Protein AF-A0A3D4GSZ3-F1 (afdb_monomer_lite)

Sequence (670 aa):
MEDLDTSPEAKGHRVVVFPEEPNIWIDNLPFDEVKRQFLAGEDGIRKRVEDTIEVAEKWSGKPDAWYLRHIWHREPRGIFTCACPIHPFHVRYYSYFDWSLDDPTRLYCRLCQEEGREYPYYPNPRYPDDGDGCFPTDEVWREDHDEAWSRAHDGIPWDHWDGEAHGYVEPTNAFYFKALCWMNTFRALAGNVLHRLGEACHYAAKLHEDHERASRYAHTAKVILVTLSRAFLGDPYLSALLHISETGLQEELTTFYRGDASSTSYPGFRLYAAFDHIEGDPKRPLNAPGDRYGTKGACIYPGLWNWKASETQDLMVGYGLIAETFTETEANLKAIALRIVTSVEGDAERLQNSDQILKRGILEYTLHPYTLVTGADNLSTSTQMPRLQLGRIAGDHQIVENVARDIVFFLHNFFTGDGLGKEGSPSYTSWGIASVMSACQGERVDSDRPCPYVNPQTSSIDLLSLPIFKHGLGQFLLTGFPNGRPVTWEDCVIRAAMPLEPLALAEKLGGGIPVAYRPYLDIDLDREPAIYLKLPMTLPSHLLGQNRKAIVRSGEAKNARALSIDYTERVGHYHMAPLNLSLFAKGHELATDLGYLGSTHFMTVDWIKTFPAHNTATIRAEDGDPMGTDNLRGDLRYFVDMPGFKSIDVAEEDASELAKIPGTDRYQRT

Secondary structure (DSSP, 8-state):
-------GGG---------SS---EETTEEHHHHHHHHHHT-HHHHHHHHHHHHHHHHHHTS-HHHHHHHS--S---SSS----SSSTTTSSSSS-EEEETTEEEEEEEHHHHHTT-S--EES-SSS---SS-B---HHHHHHHS-HHHHHHHTPPPGGG--SS---SSTTT--B-HHHHHHHHHHHIIIIIIHHHHHHHHHHHHHTS--HHHHHHHHHHHHHHHHHHHHHHH-HHHHHHHTTS-HHHHHHHHHHHS-SS---PPP---PPBPTTSPBTT-TTS-------SSSS-TT---TTHHHHHHHHHHHHHHHHHHHGGG--GGGHHHHHHHHHTT---TTHHHHHHS-SS-----HHHHHT-TTS----SSGGGGTTHHHHHHHHHHHT-HHHHHHHHHHHHHHHHHHB-TTSSBTT--STTS-TTHHHHHHHHTT-B---SS--TTEETTTTEE--TT-HHHHHHHHHHHTTB-TTSPBP--SS-B--SS---HHHHHHHHTT----TTTGGGEEE-TTSSSSEEE-SS--PPPEEETTTTEEEEEE--GGG-EEEEEE-PPP-TT--S-TTEEEEEETTEEEE----B--TT-HHHHHTTTSGGGSSS---B-TTSSBPP-TT---EEEEEEEETTEEEEEEE---HHHHTTSTT-S--EE-

Structure (mmCIF, N/CA/C/O backbone):
data_AF-A0A3D4GSZ3-F1
#
_entry.id   AF-A0A3D4GSZ3-F1
#
loop_
_atom_site.group_PDB
_atom_site.id
_atom_site.type_symbol
_atom_site.label_atom_id
_atom_site.label_alt_id
_atom_site.label_comp_id
_atom_site.label_asym_id
_atom_site.label_entity_id
_atom_site.label_seq_id
_atom_site.pdbx_PDB_ins_code
_atom_site.Cartn_x
_atom_site.Cartn_y
_atom_site.Cartn_z
_atom_site.occupancy
_atom_site.B_iso_or_equiv
_atom_site.auth_seq_id
_atom_site.auth_comp_id
_atom_site.auth_asym_id
_atom_site.auth_atom_id
_atom_site.pdbx_PDB_model_num
ATOM 1 N N . MET A 1 1 ? -1.711 34.014 -15.330 1.00 31.42 1 MET A N 1
ATOM 2 C CA . MET A 1 1 ? -1.147 33.458 -14.088 1.00 31.42 1 MET A CA 1
ATOM 3 C C . MET A 1 1 ? -1.086 34.619 -13.128 1.00 31.42 1 MET A C 1
ATOM 5 O O . MET A 1 1 ? -0.132 35.377 -13.181 1.00 31.42 1 MET A O 1
ATOM 9 N N . GLU A 1 2 ? -2.186 34.855 -12.419 1.00 25.44 2 GLU A N 1
ATOM 10 C CA . GLU A 1 2 ? -2.190 35.789 -11.292 1.00 25.44 2 GLU A CA 1
ATOM 11 C C . GLU A 1 2 ? -1.417 35.146 -10.140 1.00 25.44 2 GLU A C 1
ATOM 13 O O . GLU A 1 2 ? -1.451 33.922 -9.984 1.00 25.44 2 GLU A O 1
ATOM 18 N N . ASP A 1 3 ? -0.676 35.981 -9.416 1.00 26.58 3 ASP A N 1
ATOM 19 C CA . ASP A 1 3 ? 0.210 35.622 -8.315 1.00 26.58 3 ASP A CA 1
ATOM 20 C C . ASP A 1 3 ? -0.499 34.730 -7.286 1.00 26.58 3 ASP A C 1
ATOM 22 O O . ASP A 1 3 ? -1.411 35.158 -6.578 1.00 26.58 3 ASP A O 1
ATOM 26 N N . LEU A 1 4 ? -0.068 33.470 -7.204 1.00 30.09 4 LEU A N 1
ATOM 27 C CA . LEU A 1 4 ? -0.411 32.586 -6.097 1.00 30.09 4 LEU A CA 1
ATOM 28 C C . LEU A 1 4 ? 0.443 33.002 -4.900 1.00 30.09 4 LEU A C 1
ATOM 30 O O . LEU A 1 4 ? 1.640 32.727 -4.859 1.00 30.09 4 LEU A O 1
ATOM 34 N N . ASP A 1 5 ? -0.183 33.679 -3.944 1.00 27.47 5 ASP A N 1
ATOM 35 C CA . ASP A 1 5 ? 0.382 33.961 -2.627 1.00 27.47 5 ASP A CA 1
ATOM 36 C C . ASP A 1 5 ? 0.771 32.638 -1.940 1.00 27.47 5 ASP A C 1
ATOM 38 O O . ASP A 1 5 ? -0.071 31.795 -1.624 1.00 27.47 5 ASP A O 1
ATOM 42 N N . THR A 1 6 ? 2.076 32.422 -1.773 1.00 31.22 6 THR A N 1
ATOM 43 C CA . THR A 1 6 ? 2.654 31.217 -1.164 1.00 31.22 6 THR A CA 1
ATOM 44 C C . THR A 1 6 ? 2.906 31.365 0.338 1.00 31.22 6 THR A C 1
ATOM 46 O O . THR A 1 6 ? 3.600 30.524 0.916 1.00 31.22 6 THR A O 1
ATOM 49 N N . SER A 1 7 ? 2.407 32.420 0.989 1.00 26.48 7 SER A N 1
ATOM 50 C CA . SER A 1 7 ? 2.628 32.614 2.423 1.00 26.48 7 SER A CA 1
ATOM 51 C C . SER A 1 7 ? 1.891 31.553 3.275 1.00 26.48 7 SER A C 1
ATOM 53 O O . SER A 1 7 ? 0.778 31.136 2.938 1.00 26.48 7 SER A O 1
ATOM 55 N N . PRO A 1 8 ? 2.485 31.079 4.393 1.00 33.50 8 PRO A N 1
ATOM 56 C CA . PRO A 1 8 ? 1.845 30.122 5.308 1.00 33.50 8 PRO A CA 1
ATOM 57 C C . PRO A 1 8 ? 0.544 30.641 5.938 1.00 33.50 8 PRO A C 1
ATOM 59 O O . PRO A 1 8 ? -0.322 29.851 6.297 1.00 33.50 8 PRO A O 1
ATOM 62 N N . GLU A 1 9 ? 0.405 31.962 6.046 1.00 32.62 9 GLU A N 1
ATOM 63 C CA . GLU A 1 9 ? -0.701 32.656 6.714 1.00 32.62 9 GLU A CA 1
ATOM 64 C C . GLU A 1 9 ? -1.956 32.772 5.823 1.00 32.62 9 GLU A C 1
ATOM 66 O O . GLU A 1 9 ? -3.064 32.889 6.341 1.00 32.62 9 GLU A O 1
ATOM 71 N N . ALA A 1 10 ? -1.816 32.651 4.494 1.00 30.36 10 ALA A N 1
ATOM 72 C CA . ALA A 1 10 ? -2.937 32.656 3.545 1.00 30.36 10 ALA A CA 1
ATOM 73 C C . ALA A 1 10 ? -3.605 31.274 3.360 1.00 30.36 10 ALA A C 1
ATOM 75 O O . ALA A 1 10 ? -4.694 31.170 2.788 1.00 30.36 10 ALA A O 1
ATOM 76 N N . LYS A 1 11 ? -2.994 30.192 3.864 1.00 41.69 11 LYS A N 1
ATOM 77 C CA . LYS A 1 11 ? -3.577 28.843 3.856 1.00 41.69 11 LYS A CA 1
ATOM 78 C C . LYS A 1 11 ? -4.433 28.644 5.102 1.00 41.69 11 LYS A C 1
ATOM 80 O O . LYS A 1 11 ? -4.007 28.000 6.057 1.00 41.69 11 LYS A O 1
ATOM 85 N N . GLY A 1 12 ? -5.667 29.143 5.083 1.00 42.59 12 GLY A N 1
ATOM 86 C CA . GLY A 1 12 ? -6.689 28.629 5.993 1.00 42.59 12 GLY A CA 1
ATOM 87 C C . GLY A 1 12 ? -6.779 27.112 5.800 1.00 42.59 12 GLY A C 1
ATOM 88 O O . GLY A 1 12 ? -7.300 26.649 4.785 1.00 42.59 12 GLY A O 1
ATOM 89 N N . HIS A 1 13 ? -6.191 26.329 6.707 1.00 55.06 13 HIS A N 1
ATOM 90 C CA . HIS A 1 13 ? -6.236 24.874 6.644 1.00 55.06 13 HIS A CA 1
ATOM 91 C C . HIS A 1 13 ? -7.683 24.447 6.875 1.00 55.06 13 HIS A C 1
ATOM 93 O O . HIS A 1 13 ? -8.135 24.344 8.012 1.00 55.06 13 HIS A O 1
ATOM 99 N N . ARG A 1 14 ? -8.431 24.236 5.789 1.00 67.88 14 ARG A N 1
ATOM 100 C CA . ARG A 1 14 ? -9.774 23.664 5.862 1.00 67.88 14 ARG A CA 1
ATOM 101 C C . ARG A 1 14 ? -9.661 22.284 6.510 1.00 67.88 14 ARG A C 1
ATOM 103 O O . ARG A 1 14 ? -9.006 21.397 5.964 1.00 67.88 14 ARG A O 1
ATOM 110 N N . VAL A 1 15 ? -10.256 22.145 7.689 1.00 72.81 15 VAL A N 1
ATOM 111 C CA . VAL A 1 15 ? -10.322 20.889 8.442 1.00 72.81 15 VAL A CA 1
ATOM 112 C C . VAL A 1 15 ? -11.455 20.037 7.876 1.00 72.81 15 VAL A C 1
ATOM 114 O O . VAL A 1 15 ? -12.462 20.571 7.404 1.00 72.81 15 VAL A O 1
ATOM 117 N N . VAL A 1 16 ? -11.277 18.717 7.884 1.00 77.19 16 VAL A N 1
ATOM 118 C CA . VAL A 1 16 ? -12.317 17.779 7.456 1.00 77.19 16 VAL A CA 1
ATOM 119 C C . VAL A 1 16 ? -13.445 17.782 8.482 1.00 77.19 16 VAL A C 1
ATOM 121 O O . VAL A 1 16 ? -13.203 17.666 9.681 1.00 77.19 16 VAL A O 1
ATOM 124 N N . VAL A 1 17 ? -14.686 17.859 8.009 1.00 79.75 17 VAL A N 1
ATOM 125 C CA . VAL A 1 17 ? -15.872 17.702 8.856 1.00 79.75 17 VAL A CA 1
ATOM 126 C C . VAL A 1 17 ? -16.546 16.392 8.479 1.00 79.75 17 VAL A C 1
ATOM 128 O O . VAL A 1 17 ? -17.032 16.251 7.359 1.00 79.75 17 VAL A O 1
ATOM 131 N N . PHE A 1 18 ? -16.562 15.431 9.403 1.00 83.12 18 PHE A N 1
ATOM 132 C CA . PHE A 1 18 ? -17.362 14.222 9.225 1.00 83.12 18 PHE A CA 1
ATOM 133 C C . PHE A 1 18 ? -18.845 14.558 9.404 1.00 83.12 18 PHE A C 1
ATOM 135 O O . PHE A 1 18 ? -19.189 15.246 10.370 1.00 83.12 18 PHE A O 1
ATOM 142 N N . PRO A 1 19 ? -19.727 14.079 8.512 1.00 85.94 19 PRO A N 1
ATOM 143 C CA . PRO A 1 19 ? -21.163 14.189 8.724 1.00 85.94 19 PRO A CA 1
ATOM 144 C C . PRO A 1 19 ? -21.585 13.369 9.952 1.00 85.94 19 PRO A C 1
ATOM 146 O O . PRO A 1 19 ? -20.923 12.398 10.327 1.00 85.94 19 PRO A O 1
ATOM 149 N N . GLU A 1 20 ? -22.709 13.743 10.570 1.00 81.31 20 GLU A N 1
ATOM 150 C CA . GLU A 1 20 ? -23.275 12.985 11.697 1.00 81.31 20 GLU A CA 1
ATOM 151 C C . GLU A 1 20 ? -23.611 11.539 11.306 1.00 81.31 20 GLU A C 1
ATOM 153 O O . GLU A 1 20 ? -23.409 10.628 12.117 1.00 81.31 20 GLU A O 1
ATOM 158 N N . GLU A 1 21 ? -24.042 11.359 10.052 1.00 87.00 21 GLU A N 1
ATOM 159 C CA . GLU A 1 21 ? -24.331 10.091 9.381 1.00 87.00 21 GLU A CA 1
ATOM 160 C C . GLU A 1 21 ? -23.405 9.932 8.160 1.00 87.00 21 GLU A C 1
ATOM 162 O O . GLU A 1 21 ? -23.698 10.450 7.079 1.00 87.00 21 GLU A O 1
ATOM 167 N N . PRO A 1 22 ? -22.245 9.269 8.312 1.00 92.44 22 PRO A N 1
ATOM 168 C CA . PRO A 1 22 ? -21.352 8.994 7.193 1.00 92.44 22 PRO A CA 1
ATOM 169 C C . PRO A 1 22 ? -21.957 8.031 6.178 1.00 92.44 22 PRO A C 1
ATOM 171 O O . PRO A 1 22 ? -22.668 7.088 6.526 1.00 92.44 22 PRO A O 1
ATOM 174 N N . ASN A 1 23 ? -21.607 8.224 4.907 1.00 94.31 23 ASN A N 1
ATOM 175 C CA . ASN A 1 23 ? -21.986 7.279 3.868 1.00 94.31 23 ASN A CA 1
ATOM 176 C C . ASN A 1 23 ? -21.273 5.948 4.103 1.00 94.31 23 ASN A C 1
ATOM 178 O O . ASN A 1 23 ? -20.046 5.890 4.232 1.00 94.31 23 ASN A O 1
ATOM 182 N N . ILE A 1 24 ? -22.040 4.864 4.080 1.00 94.88 24 ILE A N 1
ATOM 183 C CA . ILE A 1 24 ? -21.501 3.523 4.268 1.00 94.88 24 ILE A CA 1
ATOM 184 C C . ILE A 1 24 ? -21.030 2.981 2.924 1.00 94.88 24 ILE A C 1
ATOM 186 O O . ILE A 1 24 ? -21.829 2.666 2.038 1.00 94.88 24 ILE A O 1
ATOM 190 N N . TRP A 1 25 ? -19.715 2.853 2.803 1.00 92.69 25 TRP A N 1
ATOM 191 C CA . TRP A 1 25 ? -19.050 2.214 1.679 1.00 92.69 25 TRP A CA 1
ATOM 192 C C . TRP A 1 25 ? -18.403 0.924 2.141 1.00 92.69 25 TRP A C 1
ATOM 194 O O . TRP A 1 25 ? -17.776 0.875 3.197 1.00 92.69 25 TRP A O 1
ATOM 204 N N . ILE A 1 26 ? -18.571 -0.118 1.336 1.00 90.62 26 ILE A N 1
ATOM 205 C CA . ILE A 1 26 ? -17.951 -1.406 1.568 1.00 90.62 26 ILE A CA 1
ATOM 206 C C . ILE A 1 26 ? -17.049 -1.727 0.372 1.00 90.62 26 ILE A C 1
ATOM 208 O O . ILE A 1 26 ? -17.527 -1.905 -0.751 1.00 90.62 26 ILE A O 1
ATOM 212 N N . ASP A 1 27 ? -15.738 -1.758 0.611 1.00 84.19 27 ASP A N 1
ATOM 213 C CA . ASP A 1 27 ? -14.693 -1.685 -0.417 1.00 84.19 27 ASP A CA 1
ATOM 214 C C . ASP A 1 27 ? -14.897 -0.479 -1.363 1.00 84.19 27 ASP A C 1
ATOM 216 O O . ASP A 1 27 ? -14.630 0.668 -1.004 1.00 84.19 27 ASP A O 1
ATOM 220 N N . ASN A 1 28 ? -15.382 -0.729 -2.582 1.00 85.75 28 ASN A N 1
ATOM 221 C CA . ASN A 1 28 ? -15.648 0.279 -3.611 1.00 85.75 28 ASN A CA 1
ATOM 222 C C . ASN A 1 28 ? -17.137 0.382 -3.975 1.00 85.75 28 ASN A C 1
ATOM 224 O O . ASN A 1 28 ? -17.464 0.962 -5.006 1.00 85.75 28 ASN A O 1
ATOM 228 N N . LEU A 1 29 ? -18.035 -0.194 -3.169 1.00 90.56 29 LEU A N 1
ATOM 229 C CA . LEU A 1 29 ? -19.476 -0.157 -3.411 1.00 90.56 29 LEU A CA 1
ATOM 230 C C . LEU A 1 29 ? -20.200 0.599 -2.292 1.00 90.56 29 LEU A C 1
ATOM 232 O O . LEU A 1 29 ? -19.920 0.352 -1.116 1.00 90.56 29 LEU A O 1
ATOM 236 N N . PRO A 1 30 ? -21.175 1.465 -2.616 1.00 93.81 30 PRO A N 1
ATOM 237 C CA . PRO A 1 30 ? -22.086 1.977 -1.604 1.00 93.81 30 PRO A CA 1
ATOM 238 C C . PRO A 1 30 ? -22.913 0.820 -1.027 1.00 93.81 30 PRO A C 1
ATOM 240 O O . PRO A 1 30 ? -23.255 -0.134 -1.732 1.00 93.81 30 PRO A O 1
ATOM 243 N N . PHE A 1 31 ? -23.259 0.889 0.258 1.00 95.75 31 PHE A N 1
ATOM 244 C CA . PHE A 1 31 ? -23.939 -0.212 0.947 1.00 95.75 31 PHE A CA 1
ATOM 245 C C . PHE A 1 31 ? -25.266 -0.627 0.292 1.00 95.75 31 PHE A C 1
ATOM 247 O O . PHE A 1 31 ? -25.581 -1.815 0.245 1.00 95.75 31 PHE A O 1
ATOM 254 N N . ASP A 1 32 ? -26.024 0.321 -0.261 1.00 95.31 32 ASP A N 1
ATOM 255 C CA . ASP A 1 32 ? -27.281 0.029 -0.961 1.00 95.31 32 ASP A CA 1
ATOM 256 C C . ASP A 1 32 ? -27.081 -0.898 -2.163 1.00 95.31 32 ASP A C 1
ATOM 258 O O . ASP A 1 32 ? -27.909 -1.773 -2.428 1.00 95.31 32 ASP A O 1
ATOM 262 N N . GLU A 1 33 ? -25.951 -0.762 -2.855 1.00 95.31 33 GLU A N 1
ATOM 263 C CA . GLU A 1 33 ? -25.590 -1.635 -3.966 1.00 95.31 33 GLU A CA 1
ATOM 264 C C . GLU A 1 33 ? -25.201 -3.030 -3.467 1.00 95.31 33 GLU A C 1
ATOM 266 O O . GLU A 1 33 ? -25.656 -4.033 -4.017 1.00 95.31 33 GLU A O 1
ATOM 271 N N . VAL A 1 34 ? -24.458 -3.118 -2.358 1.00 96.69 34 VAL A N 1
ATOM 272 C CA . VAL A 1 34 ? -24.165 -4.402 -1.696 1.00 96.69 34 VAL A CA 1
ATOM 273 C C . VAL A 1 34 ? -25.460 -5.105 -1.280 1.00 96.69 34 VAL A C 1
ATOM 275 O O . VAL A 1 34 ? -25.635 -6.296 -1.540 1.00 96.69 34 VAL A O 1
ATOM 278 N N . LYS A 1 35 ? -26.407 -4.367 -0.690 1.00 97.19 35 LYS A N 1
ATOM 279 C CA . LYS A 1 35 ? -27.730 -4.880 -0.318 1.00 97.19 35 LYS A CA 1
ATOM 280 C C . LYS A 1 35 ? -28.500 -5.376 -1.538 1.00 97.19 35 LYS A C 1
ATOM 282 O O . LYS A 1 35 ? -29.067 -6.469 -1.494 1.00 97.19 35 LYS A O 1
ATOM 287 N N . ARG A 1 36 ? -28.498 -4.615 -2.636 1.00 97.44 36 ARG A N 1
ATOM 288 C CA . ARG A 1 36 ? -29.141 -5.006 -3.897 1.00 97.44 36 ARG A CA 1
ATOM 289 C C . ARG A 1 36 ? -28.569 -6.322 -4.432 1.00 97.44 36 ARG A C 1
ATOM 291 O O . ARG A 1 36 ? -29.346 -7.229 -4.728 1.00 97.44 36 ARG A O 1
ATOM 298 N N . GLN A 1 37 ? -27.245 -6.437 -4.529 1.00 96.94 37 GLN A N 1
ATOM 299 C CA . GLN A 1 37 ? -26.563 -7.634 -5.041 1.00 96.94 37 GLN A CA 1
ATOM 300 C C . GLN A 1 37 ? -26.778 -8.857 -4.128 1.00 96.94 37 GLN A C 1
ATOM 302 O O . GLN A 1 37 ? -27.047 -9.961 -4.605 1.00 96.94 37 GLN A O 1
ATOM 307 N N . PHE A 1 38 ? -26.764 -8.665 -2.804 1.00 96.69 38 PHE A N 1
ATOM 308 C CA . PHE A 1 38 ? -27.052 -9.726 -1.834 1.00 96.69 38 PHE A CA 1
ATOM 309 C C . PHE A 1 38 ? -28.475 -10.289 -1.987 1.00 96.69 38 PHE A C 1
ATOM 311 O O . PHE A 1 38 ? -28.669 -11.510 -2.053 1.00 96.69 38 PHE A O 1
ATOM 318 N N . LEU A 1 39 ? -29.472 -9.400 -2.090 1.00 95.56 39 LEU A N 1
ATOM 319 C CA . LEU A 1 39 ? -30.879 -9.767 -2.291 1.00 95.56 39 LEU A CA 1
ATOM 320 C C . LEU A 1 39 ? -31.118 -10.420 -3.660 1.00 95.56 39 LEU A C 1
ATOM 322 O O . LEU A 1 39 ? -31.945 -11.325 -3.762 1.00 95.56 39 LEU A O 1
ATOM 326 N N . ALA A 1 40 ? -30.369 -10.009 -4.688 1.00 97.06 40 ALA A N 1
ATOM 327 C CA . ALA A 1 40 ? -30.383 -10.638 -6.010 1.00 97.06 40 ALA A CA 1
ATOM 328 C C . ALA A 1 40 ? -29.778 -12.053 -6.016 1.00 97.06 40 ALA A C 1
ATOM 330 O O . ALA A 1 40 ? -30.013 -12.819 -6.947 1.00 97.06 40 ALA A O 1
ATOM 331 N N . GLY A 1 41 ? -29.046 -12.422 -4.963 1.00 95.62 41 GLY A N 1
ATOM 332 C CA . GLY A 1 41 ? -28.455 -13.743 -4.820 1.00 95.62 41 GLY A CA 1
ATOM 333 C C . GLY A 1 41 ? -27.123 -13.918 -5.529 1.00 95.62 41 GLY A C 1
ATOM 334 O O . GLY A 1 41 ? -26.799 -15.035 -5.913 1.00 95.62 41 GLY A O 1
ATOM 335 N N . GLU A 1 42 ? -26.356 -12.841 -5.696 1.00 95.50 42 GLU A N 1
ATOM 336 C CA . GLU A 1 42 ? -25.023 -12.915 -6.291 1.00 95.50 42 GLU A CA 1
ATOM 337 C C . GLU A 1 42 ? -24.056 -13.668 -5.359 1.00 95.50 42 GLU A C 1
ATOM 339 O O . GLU A 1 42 ? -23.774 -13.224 -4.241 1.00 95.50 42 GLU A O 1
ATOM 344 N N . ASP A 1 43 ? -23.543 -14.813 -5.824 1.00 93.50 43 ASP A N 1
ATOM 345 C CA . ASP A 1 43 ? -22.735 -15.745 -5.022 1.00 93.50 43 ASP A CA 1
ATOM 346 C C . ASP A 1 43 ? -21.512 -15.073 -4.381 1.00 93.50 43 ASP A C 1
ATOM 348 O O . ASP A 1 43 ? -21.211 -15.310 -3.211 1.00 93.50 43 ASP A O 1
ATOM 352 N N . GLY A 1 44 ? -20.834 -14.184 -5.118 1.00 91.81 44 GLY A N 1
ATOM 353 C CA . GLY A 1 44 ? -19.659 -13.463 -4.621 1.00 91.81 44 GLY A CA 1
ATOM 354 C C . GLY A 1 44 ? -19.972 -12.561 -3.423 1.00 91.81 44 GLY A C 1
ATOM 355 O O . GLY A 1 44 ? -19.231 -12.557 -2.441 1.00 91.81 44 GLY A O 1
ATOM 356 N N . ILE A 1 45 ? -21.099 -11.844 -3.465 1.00 95.50 45 ILE A N 1
ATOM 357 C CA . ILE A 1 45 ? -21.528 -10.973 -2.364 1.00 95.50 45 ILE A CA 1
ATOM 358 C C . ILE A 1 45 ? -22.030 -11.788 -1.179 1.00 95.50 45 ILE A C 1
ATOM 360 O O . ILE A 1 45 ? -21.680 -11.470 -0.045 1.00 95.50 45 ILE A O 1
ATOM 364 N N . ARG A 1 46 ? -22.801 -12.858 -1.411 1.00 95.44 46 ARG A N 1
ATOM 365 C CA . ARG A 1 46 ? -23.256 -13.737 -0.322 1.00 95.44 46 ARG A CA 1
ATOM 366 C C . ARG A 1 46 ? -22.088 -14.351 0.430 1.00 95.44 46 ARG A C 1
ATOM 368 O O . ARG A 1 46 ? -22.029 -14.223 1.650 1.00 95.44 46 ARG A O 1
ATOM 375 N N . LYS A 1 47 ? -21.124 -14.913 -0.304 1.00 96.00 47 LYS A N 1
ATOM 376 C CA . LYS A 1 47 ? -19.911 -15.470 0.288 1.00 96.00 47 LYS A CA 1
ATOM 377 C C . LYS A 1 47 ? -19.157 -14.417 1.103 1.00 96.00 47 LYS A C 1
ATOM 379 O O . LYS A 1 47 ? -18.758 -14.682 2.229 1.00 96.00 47 LYS A O 1
ATOM 384 N N . ARG A 1 48 ? -18.999 -13.203 0.569 1.00 95.12 48 ARG A N 1
ATOM 385 C CA . ARG A 1 48 ? -18.331 -12.101 1.276 1.00 95.12 48 ARG A CA 1
ATOM 386 C C . ARG A 1 48 ? -19.040 -11.725 2.578 1.00 95.12 48 ARG A C 1
ATOM 388 O O . ARG A 1 48 ? -18.368 -11.511 3.586 1.00 95.12 48 ARG A O 1
ATOM 395 N N . VAL A 1 49 ? -20.372 -11.640 2.565 1.00 96.38 49 VAL A N 1
ATOM 396 C CA . VAL A 1 49 ? -21.178 -11.365 3.766 1.00 96.38 49 VAL A CA 1
ATOM 397 C C . VAL A 1 49 ? -20.962 -12.459 4.813 1.00 96.38 49 VAL A C 1
ATOM 399 O O . VAL A 1 49 ? -20.682 -12.141 5.967 1.00 96.38 49 VAL A O 1
ATOM 402 N N . GLU A 1 50 ? -21.027 -13.729 4.409 1.00 96.00 50 GLU A N 1
ATOM 403 C CA . GLU A 1 50 ? -20.815 -14.883 5.292 1.00 96.00 50 GLU A CA 1
ATOM 404 C C . GLU A 1 50 ? -19.399 -14.904 5.887 1.00 96.00 50 GLU A C 1
ATOM 406 O O . GLU A 1 50 ? -19.261 -14.955 7.110 1.00 96.00 50 GLU A O 1
ATOM 411 N N . ASP A 1 51 ? -18.363 -14.762 5.052 1.00 96.50 51 ASP A N 1
ATOM 412 C CA . ASP A 1 51 ? -16.959 -14.711 5.482 1.00 96.50 51 ASP A CA 1
ATOM 413 C C . ASP A 1 51 ? -16.722 -13.550 6.473 1.00 96.50 51 ASP A C 1
ATOM 415 O O . ASP A 1 51 ? -16.024 -13.689 7.479 1.00 96.50 51 ASP A O 1
ATOM 419 N N . THR A 1 52 ? -17.322 -12.384 6.209 1.00 96.75 52 THR A N 1
ATOM 420 C CA . THR A 1 52 ? -17.190 -11.192 7.064 1.00 96.75 52 THR A CA 1
ATOM 421 C C . THR A 1 52 ? -17.841 -11.410 8.424 1.00 96.75 52 THR A C 1
ATOM 423 O O . THR A 1 52 ? -17.256 -11.078 9.457 1.00 96.75 52 THR A O 1
ATOM 426 N N . ILE A 1 53 ? -19.032 -12.010 8.435 1.00 97.19 53 ILE A N 1
ATOM 427 C CA . ILE A 1 53 ? -19.755 -12.366 9.654 1.00 97.19 53 ILE A CA 1
ATOM 428 C C . ILE A 1 53 ? -18.984 -13.414 10.468 1.00 97.19 53 ILE A C 1
ATOM 430 O O . ILE A 1 53 ? -18.897 -13.285 11.689 1.00 97.19 53 ILE A O 1
ATOM 434 N N . GLU A 1 54 ? -18.398 -14.427 9.827 1.00 96.00 54 GLU A N 1
ATOM 435 C CA . GLU A 1 54 ? -17.586 -15.446 10.505 1.00 96.00 54 GLU A CA 1
ATOM 436 C C . GLU A 1 54 ? -16.392 -14.815 11.237 1.00 96.00 54 GLU A C 1
ATOM 438 O O . GLU A 1 54 ? -16.163 -15.073 12.425 1.00 96.00 54 GLU A O 1
ATOM 443 N N . VAL A 1 55 ? -15.665 -13.920 10.561 1.00 94.44 55 VAL A N 1
ATOM 444 C CA . VAL A 1 55 ? -14.552 -13.184 11.174 1.00 94.44 55 VAL A CA 1
ATOM 445 C C . VAL A 1 55 ? -15.048 -12.280 12.309 1.00 94.44 55 VAL A C 1
ATOM 447 O O . VAL A 1 55 ? -14.432 -12.245 13.377 1.00 94.44 55 VAL A O 1
ATOM 450 N N . ALA A 1 56 ? -16.167 -11.575 12.125 1.00 97.12 56 ALA A N 1
ATOM 451 C CA . ALA A 1 56 ? -16.748 -10.708 13.149 1.00 97.12 56 ALA A CA 1
ATOM 452 C C . ALA A 1 56 ? -17.189 -11.481 14.407 1.00 97.12 56 ALA A C 1
ATOM 454 O O . ALA A 1 56 ? -16.977 -11.001 15.523 1.00 97.12 56 ALA A O 1
ATOM 455 N N . GLU A 1 57 ? -17.735 -12.693 14.269 1.00 96.94 57 GLU A N 1
ATOM 456 C CA . GLU A 1 57 ? -18.060 -13.570 15.407 1.00 96.94 57 GLU A CA 1
ATOM 457 C C . GLU A 1 57 ? -16.825 -13.946 16.220 1.00 96.94 57 GLU A C 1
ATOM 459 O O . GLU A 1 57 ? -16.836 -13.831 17.448 1.00 96.94 57 GLU A O 1
ATOM 464 N N . LYS A 1 58 ? -15.732 -14.339 15.545 1.00 94.94 58 LYS A N 1
ATOM 465 C CA . LYS A 1 58 ? -14.474 -14.705 16.220 1.00 94.94 58 LYS A CA 1
ATOM 466 C C . LYS A 1 58 ? -14.012 -13.602 17.175 1.00 94.94 58 LYS A C 1
ATOM 468 O O . LYS A 1 58 ? -13.542 -13.895 18.278 1.00 94.94 58 LYS A O 1
ATOM 473 N N . TRP A 1 59 ? -14.117 -12.348 16.740 1.00 95.25 59 TRP A N 1
ATOM 474 C CA . TRP A 1 59 ? -13.598 -11.206 17.485 1.00 95.25 59 TRP A CA 1
ATOM 475 C C . TRP A 1 59 ? -14.609 -10.645 18.481 1.00 95.25 59 TRP A C 1
ATOM 477 O O . TRP A 1 59 ? -14.265 -10.477 19.644 1.00 95.25 59 TRP A O 1
ATOM 487 N N . SER A 1 60 ? -15.873 -10.467 18.102 1.00 96.00 60 SER A N 1
ATOM 488 C CA . SER A 1 60 ? -16.905 -9.983 19.035 1.00 96.00 60 SER A CA 1
ATOM 489 C C . SER A 1 60 ? -17.191 -10.927 20.209 1.00 96.00 60 SER A C 1
ATOM 491 O O . SER A 1 60 ? -17.707 -10.486 21.234 1.00 96.00 60 SER A O 1
ATOM 493 N N . GLY A 1 61 ? -16.810 -12.205 20.109 1.00 91.50 61 GLY A N 1
ATOM 494 C CA . GLY A 1 61 ? -16.843 -13.147 21.231 1.00 91.50 61 GLY A CA 1
ATOM 495 C C . GLY A 1 61 ? -15.740 -12.947 22.283 1.00 91.50 61 GLY A C 1
ATOM 496 O O . GLY A 1 61 ? -15.779 -13.591 23.334 1.00 91.50 61 GLY A O 1
ATOM 497 N N . LYS A 1 62 ? -14.733 -12.095 22.036 1.00 93.31 62 LYS A N 1
ATOM 498 C CA . LYS A 1 62 ? -13.669 -11.798 23.010 1.00 93.31 62 LYS A CA 1
ATOM 499 C C . LYS A 1 62 ? -14.166 -10.773 24.043 1.00 93.31 62 LYS A C 1
ATOM 501 O O . LYS A 1 62 ? -14.821 -9.807 23.666 1.00 93.31 62 LYS A O 1
ATOM 506 N N . PRO A 1 63 ? -13.834 -10.928 25.340 1.00 94.44 63 PRO A N 1
ATOM 507 C CA . PRO A 1 63 ? -14.177 -9.923 26.344 1.00 94.44 63 PRO A CA 1
ATOM 508 C C . PRO A 1 63 ? -13.380 -8.632 26.125 1.00 94.44 63 PRO A C 1
ATOM 510 O O . PRO A 1 63 ? -12.217 -8.696 25.728 1.00 94.44 63 PRO A O 1
ATOM 513 N N . ASP A 1 64 ? -13.946 -7.479 26.484 1.00 95.06 64 ASP A N 1
ATOM 514 C CA . ASP A 1 64 ? -13.316 -6.156 26.313 1.00 95.06 64 ASP A CA 1
ATOM 515 C C . ASP A 1 64 ? -11.905 -6.087 26.923 1.00 95.06 64 ASP A C 1
ATOM 517 O O . ASP A 1 64 ? -10.967 -5.573 26.312 1.00 95.06 64 ASP A O 1
ATOM 521 N N . ALA A 1 65 ? -11.710 -6.719 28.086 1.00 92.25 65 ALA A N 1
ATOM 522 C CA . ALA A 1 65 ? -10.412 -6.820 28.754 1.00 92.25 65 ALA A CA 1
ATOM 523 C C . ALA A 1 65 ? -9.320 -7.496 27.899 1.00 92.25 65 ALA A C 1
ATOM 525 O O . ALA A 1 65 ? -8.131 -7.285 28.135 1.00 92.25 65 ALA A O 1
ATOM 526 N N . TRP A 1 66 ? -9.686 -8.322 26.911 1.00 92.75 66 TRP A N 1
ATOM 527 C CA . TRP A 1 66 ? -8.729 -8.875 25.954 1.00 92.75 66 TRP A CA 1
ATOM 528 C C . TRP A 1 66 ? -8.132 -7.766 25.084 1.00 92.75 66 TRP A C 1
ATOM 530 O O . TRP A 1 66 ? -6.915 -7.708 24.955 1.00 92.75 66 TRP A O 1
ATOM 540 N N . TYR A 1 67 ? -8.944 -6.851 24.554 1.00 91.94 67 TYR A N 1
ATOM 541 C CA . TYR A 1 67 ? -8.455 -5.747 23.722 1.00 91.94 67 TYR A CA 1
ATOM 542 C C . TYR A 1 67 ? -7.574 -4.786 24.521 1.00 91.94 67 TYR A C 1
ATOM 544 O O . TYR A 1 67 ? -6.469 -4.459 24.091 1.00 91.94 67 TYR A O 1
ATOM 552 N N . LEU A 1 68 ? -8.011 -4.423 25.730 1.00 90.19 68 LEU A N 1
ATOM 553 C CA . LEU A 1 68 ? -7.266 -3.531 26.625 1.00 90.19 68 LEU A CA 1
ATOM 554 C C . LEU A 1 68 ? -5.873 -4.070 26.982 1.00 90.19 68 LEU A C 1
ATOM 556 O O . LEU A 1 68 ? -4.912 -3.311 27.040 1.00 90.19 68 LEU A O 1
ATOM 560 N N . ARG A 1 69 ? -5.739 -5.386 27.201 1.00 87.75 69 A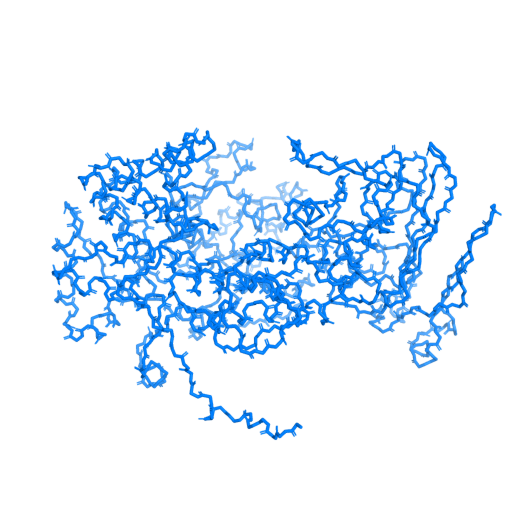RG A N 1
ATOM 561 C CA . ARG A 1 69 ? -4.451 -6.006 27.562 1.00 87.75 69 ARG A CA 1
ATOM 562 C C . ARG A 1 69 ? -3.443 -6.056 26.415 1.00 87.75 69 ARG A C 1
ATOM 564 O O . ARG A 1 69 ? -2.245 -6.091 26.684 1.00 87.75 69 ARG A O 1
ATOM 571 N N . HIS A 1 70 ? -3.910 -6.098 25.169 1.00 87.44 70 HIS A N 1
ATOM 572 C CA . HIS A 1 70 ? -3.042 -6.256 23.997 1.00 87.44 70 HIS A CA 1
ATOM 573 C C . HIS A 1 70 ? -2.791 -4.941 23.253 1.00 87.44 70 HIS A C 1
ATOM 575 O O . HIS A 1 70 ? -1.857 -4.857 22.457 1.00 87.44 70 HIS A O 1
ATOM 581 N N . ILE A 1 71 ? -3.558 -3.889 23.553 1.00 85.69 71 ILE A N 1
ATOM 582 C CA . ILE A 1 71 ? -3.230 -2.529 23.132 1.00 85.69 71 ILE A CA 1
ATOM 583 C C . ILE A 1 71 ? -2.308 -1.904 24.178 1.00 85.69 71 ILE A C 1
ATOM 585 O O . ILE A 1 71 ? -2.679 -1.623 25.318 1.00 85.69 71 ILE A O 1
ATOM 589 N N . TRP A 1 72 ? -1.068 -1.707 23.758 1.00 80.81 72 TRP A N 1
ATOM 590 C CA . TRP A 1 72 ? 0.053 -1.339 24.600 1.00 80.81 72 TRP A CA 1
ATOM 591 C C . TRP A 1 72 ? -0.079 0.082 25.168 1.00 80.81 72 TRP A C 1
ATOM 593 O O . TRP A 1 72 ? -0.357 1.032 24.440 1.00 80.81 72 TRP A O 1
ATOM 603 N N . HIS A 1 73 ? 0.138 0.223 26.478 1.00 79.69 73 HIS A N 1
ATOM 604 C CA . HIS A 1 73 ? -0.076 1.465 27.236 1.00 79.69 73 HIS A CA 1
ATOM 605 C C . HIS A 1 73 ? 1.208 2.261 27.511 1.00 79.69 73 HIS A C 1
ATOM 607 O O . HIS A 1 73 ? 1.226 3.146 28.363 1.00 79.69 73 HIS A O 1
ATOM 613 N N . ARG A 1 74 ? 2.309 1.944 26.824 1.00 78.88 74 ARG A N 1
ATOM 614 C CA . ARG A 1 74 ? 3.549 2.733 26.872 1.00 78.88 74 ARG A CA 1
ATOM 615 C C . ARG A 1 74 ? 3.911 3.207 25.478 1.00 78.88 74 ARG A C 1
ATOM 617 O O . ARG A 1 74 ? 3.474 2.641 24.494 1.00 78.88 74 ARG A O 1
ATOM 624 N N . GLU A 1 75 ? 4.732 4.229 25.372 1.00 75.19 75 GLU A N 1
ATOM 625 C CA . GLU A 1 75 ? 5.228 4.643 24.066 1.00 75.19 75 GLU A CA 1
ATOM 626 C C . GLU A 1 75 ? 6.097 3.536 23.435 1.00 75.19 75 GLU A C 1
ATOM 628 O O . GLU A 1 75 ? 7.067 3.104 24.064 1.00 75.19 75 GLU A O 1
ATOM 633 N N . PRO A 1 76 ? 5.758 3.035 22.234 1.00 74.38 76 PRO A N 1
ATOM 634 C CA . PRO A 1 76 ? 6.531 1.989 21.583 1.00 74.38 76 PRO A CA 1
ATOM 635 C C . PRO A 1 76 ? 7.774 2.592 20.905 1.00 74.38 76 PRO A C 1
ATOM 637 O O . PRO A 1 76 ? 7.738 3.711 20.393 1.00 74.38 76 PRO A O 1
ATOM 640 N N . ARG A 1 77 ? 8.878 1.839 20.899 1.00 72.94 77 ARG A N 1
ATOM 641 C CA . ARG A 1 77 ? 10.184 2.215 20.323 1.00 72.94 77 ARG A CA 1
ATOM 642 C C . ARG A 1 77 ? 10.624 1.144 19.341 1.00 72.94 77 ARG A C 1
ATOM 644 O O . ARG A 1 77 ? 10.453 -0.012 19.687 1.00 72.94 77 ARG A O 1
ATOM 651 N N . GLY A 1 78 ? 11.216 1.465 18.194 1.00 67.81 78 GLY A N 1
ATOM 652 C CA . GLY A 1 78 ? 11.717 0.409 17.304 1.00 67.81 78 GLY A CA 1
ATOM 653 C C . GLY A 1 78 ? 10.608 -0.426 16.636 1.00 67.81 78 GLY A C 1
ATOM 654 O O . GLY A 1 78 ? 10.744 -1.638 16.489 1.00 67.81 78 GLY A O 1
ATOM 655 N N . ILE A 1 79 ? 9.477 0.201 16.305 1.00 67.06 79 ILE A N 1
ATOM 656 C CA . ILE A 1 79 ? 8.266 -0.403 15.730 1.00 67.06 79 ILE A CA 1
ATOM 657 C C . ILE A 1 79 ? 8.421 -0.899 14.281 1.00 67.06 79 ILE A C 1
ATOM 659 O O . ILE A 1 79 ? 7.592 -1.696 13.842 1.00 67.06 79 ILE A O 1
ATOM 663 N N . PHE A 1 80 ? 9.439 -0.464 13.531 1.00 62.44 80 PHE A N 1
ATOM 664 C CA . PHE A 1 80 ? 9.661 -0.846 12.122 1.00 62.44 80 PHE A CA 1
ATOM 665 C C . PHE A 1 80 ? 10.866 -1.737 11.906 1.00 62.44 80 PHE A C 1
ATOM 667 O O . PHE A 1 80 ? 10.911 -2.479 10.925 1.00 62.44 80 PHE A O 1
ATOM 674 N N . THR A 1 81 ? 11.854 -1.645 12.786 1.00 64.81 81 THR A N 1
ATOM 675 C CA . THR A 1 81 ? 13.122 -2.336 12.603 1.00 64.81 81 THR A CA 1
ATOM 676 C C . THR A 1 81 ? 13.376 -3.254 13.786 1.00 64.81 81 THR A C 1
ATOM 678 O O . THR A 1 81 ? 13.761 -2.825 14.870 1.00 64.81 81 THR A O 1
ATOM 681 N N . CYS A 1 82 ? 13.146 -4.545 13.574 1.00 73.75 82 CYS A N 1
ATOM 682 C CA . CYS A 1 82 ? 13.485 -5.590 14.524 1.00 73.75 82 CYS A CA 1
ATOM 683 C C . CYS A 1 82 ? 13.920 -6.829 13.742 1.00 73.75 82 CYS A C 1
ATOM 685 O O . CYS A 1 82 ? 13.329 -7.139 12.708 1.00 73.75 82 CYS A O 1
ATOM 687 N N . ALA A 1 83 ? 14.944 -7.522 14.235 1.00 76.38 83 ALA A N 1
ATOM 688 C CA . ALA A 1 83 ? 15.479 -8.715 13.602 1.00 76.38 83 ALA A CA 1
ATOM 689 C C . ALA A 1 83 ? 15.547 -9.885 14.578 1.00 76.38 83 ALA A C 1
ATOM 691 O O . ALA A 1 83 ? 15.593 -9.684 15.793 1.00 76.38 83 ALA A O 1
ATOM 692 N N . CYS A 1 84 ? 15.586 -11.108 14.051 1.00 81.69 84 CYS A N 1
ATOM 693 C CA . CYS A 1 84 ? 15.983 -12.253 14.860 1.00 81.69 84 CYS A CA 1
ATOM 694 C C . CYS A 1 84 ? 17.445 -12.057 15.293 1.00 81.69 84 CYS A C 1
ATOM 696 O O . CYS A 1 84 ? 18.283 -11.862 14.415 1.00 81.69 84 CYS A O 1
ATOM 698 N N . PRO A 1 85 ? 17.769 -12.115 16.599 1.00 81.00 85 PRO A N 1
ATOM 699 C CA . PRO A 1 85 ? 19.147 -12.062 17.074 1.00 81.00 85 PRO A CA 1
ATOM 700 C C . PRO A 1 85 ? 20.014 -13.123 16.406 1.00 81.00 85 PRO A C 1
ATOM 702 O O . PRO A 1 85 ? 21.108 -12.799 15.978 1.00 81.00 85 PRO A O 1
ATOM 705 N N . ILE A 1 86 ? 19.468 -14.334 16.241 1.00 81.19 86 ILE A N 1
ATOM 706 C CA . ILE A 1 86 ? 20.142 -15.457 15.591 1.00 81.19 86 ILE A CA 1
ATOM 707 C C . ILE A 1 86 ? 20.186 -15.277 14.082 1.00 81.19 86 ILE A C 1
ATOM 709 O O . ILE A 1 86 ? 21.233 -15.425 13.499 1.00 81.19 86 ILE A O 1
ATOM 713 N N . HIS A 1 87 ? 19.094 -14.936 13.400 1.00 78.50 87 HIS A N 1
ATOM 714 C CA . HIS A 1 87 ? 19.084 -14.853 11.929 1.00 78.50 87 HIS A CA 1
ATOM 715 C C . HIS A 1 87 ? 18.957 -13.412 11.433 1.00 78.50 87 HIS A C 1
ATOM 717 O O . HIS A 1 87 ? 18.000 -13.086 10.724 1.00 78.50 87 HIS A O 1
ATOM 723 N N . PRO A 1 88 ? 19.889 -12.514 11.784 1.00 69.69 88 PRO A N 1
ATOM 724 C CA . PRO A 1 88 ? 19.670 -11.086 11.659 1.00 69.69 88 PRO A CA 1
ATOM 725 C C . PRO A 1 88 ? 19.662 -10.594 10.221 1.00 69.69 88 PRO A C 1
ATOM 727 O O . PRO A 1 88 ? 19.024 -9.586 9.959 1.00 69.69 88 PRO A O 1
ATOM 730 N N . PHE A 1 89 ? 20.320 -11.287 9.288 1.00 64.38 89 PHE A N 1
ATOM 731 C CA . PHE A 1 89 ? 20.303 -10.939 7.863 1.00 64.38 89 PHE A CA 1
ATOM 732 C C . PHE A 1 89 ? 19.106 -11.535 7.121 1.00 64.38 89 PHE A C 1
ATOM 734 O O . PHE A 1 89 ? 18.577 -10.910 6.205 1.00 64.38 89 PHE A O 1
ATOM 741 N N . HIS A 1 90 ? 18.640 -12.709 7.550 1.00 65.50 90 HIS A N 1
ATOM 742 C CA . HIS A 1 90 ? 17.482 -13.371 6.950 1.00 65.50 90 HIS A CA 1
ATOM 743 C C . HIS A 1 90 ? 16.156 -12.832 7.487 1.00 65.50 90 HIS A C 1
ATOM 745 O O . HIS A 1 90 ? 15.157 -12.865 6.781 1.00 65.50 90 HIS A O 1
ATOM 751 N N . VAL A 1 91 ? 16.138 -12.317 8.720 1.00 62.25 91 VAL A N 1
ATOM 752 C CA . VAL A 1 91 ? 14.917 -11.924 9.441 1.00 62.25 91 VAL A CA 1
ATOM 753 C C . VAL A 1 91 ? 14.969 -10.442 9.815 1.00 62.25 91 VAL A C 1
ATOM 755 O O . VAL A 1 91 ? 14.491 -10.050 10.868 1.00 62.25 91 VAL A O 1
ATOM 758 N N . ARG A 1 92 ? 15.584 -9.596 8.976 1.00 58.41 92 ARG A N 1
ATOM 759 C CA . ARG A 1 92 ? 15.790 -8.162 9.266 1.00 58.41 92 ARG A CA 1
ATOM 760 C C . ARG A 1 92 ? 14.630 -7.256 8.860 1.00 58.41 92 ARG A C 1
ATOM 762 O O . ARG A 1 92 ? 14.397 -6.237 9.503 1.00 58.41 92 ARG A O 1
ATOM 769 N N . TYR A 1 93 ? 13.951 -7.585 7.757 1.00 54.28 93 TYR A N 1
ATOM 770 C CA . TYR A 1 93 ? 13.058 -6.659 7.051 1.00 54.28 93 TYR A CA 1
ATOM 771 C C . TYR A 1 93 ? 11.824 -7.371 6.476 1.00 54.28 93 TYR A C 1
ATOM 773 O O . TYR A 1 93 ? 11.937 -8.475 5.953 1.00 54.28 93 TYR A O 1
ATOM 781 N N . TYR A 1 94 ? 10.657 -6.719 6.567 1.00 50.34 94 TYR A N 1
ATOM 782 C CA . TYR A 1 94 ? 9.367 -7.154 6.003 1.00 50.34 94 TYR A CA 1
ATOM 783 C C . TYR A 1 94 ? 8.959 -8.609 6.314 1.00 50.34 94 TYR A C 1
ATOM 785 O O . TYR A 1 94 ? 8.774 -9.428 5.418 1.00 50.34 94 TYR A O 1
ATOM 793 N N . SER A 1 95 ? 8.704 -8.886 7.597 1.00 51.62 95 SER A N 1
ATOM 794 C CA . SER A 1 95 ? 7.816 -9.989 8.010 1.00 51.62 95 SER A CA 1
ATOM 795 C C . SER A 1 95 ? 8.327 -11.418 7.781 1.00 51.62 95 SER A C 1
ATOM 797 O O . SER A 1 95 ? 7.547 -12.310 7.461 1.00 51.62 95 SER A O 1
ATOM 799 N N . TYR A 1 96 ? 9.614 -11.676 8.020 1.00 67.94 96 TYR A N 1
ATOM 800 C CA . TYR A 1 96 ? 10.077 -13.057 8.240 1.00 67.94 96 TYR A CA 1
ATOM 801 C C . TYR A 1 96 ? 9.720 -13.600 9.629 1.00 67.94 96 TYR A C 1
ATOM 803 O O . TYR A 1 96 ? 9.786 -14.809 9.851 1.00 67.94 96 TYR A O 1
ATOM 811 N N . PHE A 1 97 ? 9.336 -12.723 10.561 1.00 85.25 97 PHE A N 1
ATOM 812 C CA . PHE A 1 97 ? 8.666 -13.165 11.772 1.00 85.25 97 PHE A CA 1
ATOM 813 C C . PHE A 1 97 ? 7.226 -13.560 11.454 1.00 85.25 97 PHE A C 1
ATOM 815 O O . PHE A 1 97 ? 6.451 -12.743 10.953 1.00 85.25 97 PHE A O 1
ATOM 822 N N . ASP A 1 98 ? 6.860 -14.781 11.823 1.00 90.00 98 ASP A N 1
ATOM 823 C CA . ASP A 1 98 ? 5.466 -15.163 11.960 1.00 90.00 98 ASP A CA 1
ATOM 824 C C . ASP A 1 98 ? 4.884 -14.492 13.203 1.00 90.00 98 ASP A C 1
ATOM 826 O O . ASP A 1 98 ? 5.448 -14.527 14.297 1.00 90.00 98 ASP A O 1
ATOM 830 N N . TRP A 1 99 ? 3.734 -13.860 13.032 1.00 92.31 99 TRP A N 1
ATOM 831 C CA . TRP A 1 99 ? 2.994 -13.204 14.098 1.00 92.31 99 TRP A CA 1
ATOM 832 C C . TRP A 1 99 ? 1.505 -13.408 13.841 1.00 92.31 99 TRP A C 1
ATOM 834 O O . TRP A 1 99 ? 1.065 -13.431 12.689 1.00 92.31 99 TRP A O 1
ATOM 844 N N . SER A 1 100 ? 0.715 -13.557 14.902 1.00 92.25 100 SER A N 1
ATOM 845 C CA . SER A 1 100 ? -0.734 -13.692 14.777 1.00 92.25 100 SER A CA 1
ATOM 846 C C . SER A 1 100 ? -1.455 -12.956 15.892 1.00 92.25 100 SER A C 1
ATOM 848 O O . SER A 1 100 ? -0.960 -12.846 17.009 1.00 92.25 100 SER A O 1
ATOM 850 N N . LEU A 1 101 ? -2.680 -12.520 15.611 1.00 91.38 101 LEU A N 1
ATOM 851 C CA . LEU A 1 101 ? -3.526 -11.866 16.604 1.00 91.38 101 LEU A CA 1
ATOM 852 C C . LEU A 1 101 ? -4.045 -12.844 17.685 1.00 91.38 101 LEU A C 1
ATOM 854 O O . LEU A 1 101 ? -4.552 -12.401 18.711 1.00 91.38 101 LEU A O 1
ATOM 858 N N . ASP A 1 102 ? -3.911 -14.161 17.482 1.00 88.50 102 ASP A N 1
ATOM 859 C CA . ASP A 1 102 ? -4.219 -15.178 18.501 1.00 88.50 102 ASP A CA 1
ATOM 860 C C . ASP A 1 102 ? -3.094 -15.313 19.553 1.00 88.50 102 ASP A C 1
ATOM 862 O O . ASP A 1 102 ? -3.377 -15.667 20.698 1.00 88.50 102 ASP A O 1
ATOM 866 N N . ASP A 1 103 ? -1.850 -14.959 19.200 1.00 91.69 103 ASP A N 1
ATOM 867 C CA . ASP A 1 103 ? -0.713 -14.791 20.120 1.00 91.69 103 ASP A CA 1
ATOM 868 C C . ASP A 1 103 ? 0.012 -13.459 19.839 1.00 91.69 103 ASP A C 1
ATOM 870 O O . ASP A 1 103 ? 1.117 -13.427 19.289 1.00 91.69 103 ASP A O 1
ATOM 874 N N . PRO A 1 104 ? -0.615 -12.323 20.193 1.00 91.88 104 PRO A N 1
ATOM 875 C CA . PRO A 1 104 ? -0.172 -11.005 19.744 1.00 91.88 104 PRO A CA 1
ATOM 876 C C . PRO A 1 104 ? 1.127 -10.541 20.411 1.00 91.88 104 PRO A C 1
ATOM 878 O O . PRO A 1 104 ? 1.675 -9.510 20.030 1.00 91.88 104 PRO A O 1
ATOM 881 N N . THR A 1 105 ? 1.617 -11.275 21.414 1.00 91.25 105 THR A N 1
ATOM 882 C CA . THR A 1 105 ? 2.770 -10.884 22.235 1.00 91.25 105 THR A CA 1
ATOM 883 C C . THR A 1 105 ? 4.091 -11.490 21.777 1.00 91.25 105 THR A C 1
ATOM 885 O O . THR A 1 105 ? 5.126 -11.149 22.351 1.00 91.25 105 THR A O 1
ATOM 888 N N . ARG A 1 106 ? 4.078 -12.356 20.754 1.00 93.19 106 ARG A N 1
ATOM 889 C CA . ARG A 1 106 ? 5.258 -13.094 20.295 1.00 93.19 106 ARG A CA 1
ATOM 890 C C . ARG A 1 106 ? 5.487 -12.982 18.792 1.00 93.19 106 ARG A C 1
ATOM 892 O O . ARG A 1 106 ? 4.558 -13.049 17.994 1.00 93.19 106 ARG A O 1
ATOM 899 N N . LEU A 1 107 ? 6.759 -12.880 18.429 1.00 92.50 107 LEU A N 1
ATOM 900 C CA . LEU A 1 107 ? 7.277 -12.931 17.066 1.00 92.50 107 LEU A CA 1
ATOM 901 C C . LEU A 1 107 ? 8.032 -14.244 16.880 1.00 92.50 107 LEU A C 1
ATOM 903 O O . LEU A 1 107 ? 9.005 -14.479 17.587 1.00 92.50 107 LEU A O 1
ATOM 907 N N . TYR A 1 108 ? 7.619 -15.087 15.944 1.00 93.69 108 TYR A N 1
ATOM 908 C CA . TYR A 1 108 ? 8.196 -16.410 15.707 1.00 93.69 108 TYR A CA 1
ATOM 909 C C . TYR A 1 108 ? 9.171 -16.389 14.530 1.00 93.69 108 TYR A C 1
ATOM 911 O O . TYR A 1 108 ? 8.810 -15.985 13.430 1.00 93.69 108 TYR A O 1
ATOM 919 N N . CYS A 1 109 ? 10.415 -16.817 14.740 1.00 90.94 109 CYS A N 1
ATOM 920 C CA . CYS A 1 109 ? 11.395 -16.954 13.664 1.00 90.94 109 CYS A CA 1
ATOM 921 C C . CYS A 1 109 ? 11.281 -18.351 13.041 1.00 90.94 109 CYS A C 1
ATOM 923 O O . CYS A 1 109 ? 11.613 -19.338 13.700 1.00 90.94 109 CYS A O 1
ATOM 925 N N . ARG A 1 110 ? 10.868 -18.435 11.768 1.00 89.38 110 ARG A N 1
ATOM 926 C CA . ARG A 1 110 ? 10.746 -19.713 11.038 1.00 89.38 110 ARG A CA 1
ATOM 927 C C . ARG A 1 110 ? 12.050 -20.506 11.013 1.00 89.38 110 ARG A C 1
ATOM 929 O O . ARG A 1 110 ? 12.032 -21.709 11.233 1.00 89.38 110 ARG A O 1
ATOM 936 N N . LEU A 1 111 ? 13.182 -19.828 10.837 1.00 86.94 111 LEU A N 1
ATOM 937 C CA . LEU A 1 111 ? 14.496 -20.474 10.813 1.00 86.94 111 LEU A CA 1
ATOM 938 C C . LEU A 1 111 ? 14.863 -21.058 12.183 1.00 86.94 111 LEU A C 1
ATOM 940 O O . LEU A 1 111 ? 15.275 -22.209 12.270 1.00 86.94 111 LEU A O 1
ATOM 944 N N . CYS A 1 112 ? 14.612 -20.333 13.280 1.00 89.44 112 CYS A N 1
ATOM 945 C CA . CYS A 1 112 ? 14.788 -20.895 14.624 1.00 89.44 112 CYS A CA 1
ATOM 946 C C . CYS A 1 112 ? 13.868 -22.103 14.880 1.00 89.44 112 CYS A C 1
ATOM 948 O O . CYS A 1 112 ? 14.254 -23.007 15.622 1.00 89.44 112 CYS A O 1
ATOM 950 N N . GLN A 1 113 ? 12.658 -22.125 14.300 1.00 92.75 113 GLN A N 1
ATOM 951 C CA . GLN A 1 113 ? 11.759 -23.284 14.378 1.00 92.75 113 GLN A CA 1
ATOM 952 C C . GLN A 1 113 ? 12.315 -24.478 13.598 1.00 92.75 113 GLN A C 1
ATOM 954 O O . GLN A 1 113 ? 12.329 -25.588 14.124 1.00 92.75 113 GLN A O 1
ATOM 959 N N . GLU A 1 114 ? 12.786 -24.252 12.371 1.00 91.50 114 GLU A N 1
ATOM 960 C CA . GLU A 1 114 ? 13.392 -25.276 11.511 1.00 91.50 114 GLU A CA 1
ATOM 961 C C . GLU A 1 114 ? 14.661 -25.874 12.135 1.00 91.50 114 GLU A C 1
ATOM 963 O O . GLU A 1 114 ? 14.885 -27.081 12.055 1.00 91.50 114 GLU A O 1
ATOM 968 N N . GLU A 1 115 ? 15.443 -25.054 12.838 1.00 89.31 115 GLU A N 1
ATOM 969 C CA . GLU A 1 115 ? 16.615 -25.476 13.613 1.00 89.31 115 GLU A CA 1
ATOM 970 C C . GLU A 1 115 ? 16.265 -26.197 14.927 1.00 89.31 115 GLU A C 1
ATOM 972 O O . GLU A 1 115 ? 17.154 -26.725 15.595 1.00 89.31 115 GLU A O 1
ATOM 977 N N . GLY A 1 116 ? 14.989 -26.223 15.328 1.00 93.06 116 GLY A N 1
ATOM 978 C CA . GLY A 1 116 ? 14.548 -26.862 16.568 1.00 93.06 116 GLY A CA 1
ATOM 979 C C . GLY A 1 116 ? 15.067 -26.177 17.836 1.00 93.06 116 GLY A C 1
ATOM 980 O O . GLY A 1 116 ? 15.278 -26.849 18.849 1.00 93.06 116 GLY A O 1
ATOM 981 N N . ARG A 1 117 ? 15.296 -24.857 17.798 1.00 89.00 117 ARG A N 1
ATOM 982 C CA . ARG A 1 117 ? 15.780 -24.100 18.964 1.00 89.00 117 ARG A CA 1
ATOM 983 C C . ARG A 1 117 ? 14.758 -24.102 20.099 1.00 89.00 117 ARG A C 1
ATOM 985 O O . ARG A 1 117 ? 13.553 -24.077 19.864 1.00 89.00 117 ARG A O 1
ATOM 992 N N . GLU A 1 118 ? 15.253 -24.047 21.337 1.00 92.50 118 GLU A N 1
ATOM 993 C CA . GLU A 1 118 ? 14.420 -24.011 22.551 1.00 92.50 118 GLU A CA 1
ATOM 994 C C . GLU A 1 118 ? 13.423 -22.837 22.538 1.00 92.50 118 GLU A C 1
ATOM 996 O O . GLU A 1 118 ? 12.245 -23.015 22.850 1.00 92.50 118 GLU A O 1
ATOM 1001 N N . TYR A 1 119 ? 13.882 -21.651 22.122 1.00 94.38 119 TYR A N 1
ATOM 1002 C CA . TYR A 1 119 ? 13.061 -20.444 22.009 1.00 94.38 119 TYR A CA 1
ATOM 1003 C C . TYR A 1 119 ? 13.017 -19.942 20.563 1.00 94.38 119 TYR A C 1
ATOM 1005 O O . TYR A 1 119 ? 13.809 -19.080 20.181 1.00 94.38 119 TYR A O 1
ATOM 1013 N N . PRO A 1 120 ? 12.069 -20.424 19.744 1.00 93.50 120 PRO A N 1
ATOM 1014 C CA . PRO A 1 120 ? 11.931 -19.970 18.368 1.00 93.50 120 PRO A CA 1
ATOM 1015 C C . PRO A 1 120 ? 11.116 -18.672 18.235 1.00 93.50 120 PRO A C 1
ATOM 1017 O O . PRO A 1 120 ? 10.659 -18.335 17.144 1.00 93.50 120 PRO A O 1
ATOM 1020 N N . TYR A 1 121 ? 10.885 -17.956 19.336 1.00 94.94 121 TYR A N 1
ATOM 1021 C CA . TYR A 1 121 ? 10.070 -16.747 19.380 1.00 94.94 121 TYR A CA 1
ATOM 1022 C C . TYR A 1 121 ? 10.705 -15.660 20.238 1.00 94.94 121 TYR A C 1
ATOM 1024 O O . TYR A 1 121 ? 11.550 -15.956 21.077 1.00 94.94 121 TYR A O 1
ATOM 1032 N N . TYR A 1 122 ? 10.250 -14.420 20.076 1.00 92.88 122 TYR A N 1
ATOM 1033 C CA . TYR A 1 122 ? 10.717 -13.255 20.820 1.00 92.88 122 TYR A CA 1
ATOM 1034 C C . TYR A 1 122 ? 9.545 -12.353 21.250 1.00 92.88 122 TYR A C 1
ATOM 1036 O O . TYR A 1 122 ? 8.549 -12.279 20.532 1.00 92.88 122 TYR A O 1
ATOM 1044 N N . PRO A 1 123 ? 9.642 -11.650 22.392 1.00 93.44 123 PRO A N 1
ATOM 1045 C CA . PRO A 1 123 ? 10.684 -11.819 23.401 1.00 93.44 123 PRO A CA 1
ATOM 1046 C C . PRO A 1 123 ? 10.581 -13.188 24.089 1.00 93.44 123 PRO A C 1
ATOM 1048 O O . PRO A 1 123 ? 9.525 -13.824 24.108 1.00 93.44 123 PRO A O 1
ATOM 1051 N N . ASN A 1 124 ? 11.687 -13.649 24.662 1.00 94.88 124 ASN A N 1
ATOM 1052 C CA . ASN A 1 124 ? 11.774 -14.922 25.380 1.00 94.88 124 ASN A CA 1
ATOM 1053 C C . ASN A 1 124 ? 12.702 -14.782 26.606 1.00 94.88 124 ASN A C 1
ATOM 1055 O O . ASN A 1 124 ? 13.280 -13.714 26.794 1.00 94.88 124 ASN A O 1
ATOM 1059 N N . PRO A 1 125 ? 12.853 -15.807 27.465 1.00 93.44 125 PRO A N 1
ATOM 1060 C CA . PRO A 1 125 ? 13.707 -15.703 28.650 1.00 93.44 125 PRO A CA 1
ATOM 1061 C C . PRO A 1 125 ? 15.185 -15.368 28.376 1.00 93.44 125 PRO A C 1
ATOM 1063 O O . PRO A 1 125 ? 15.800 -14.720 29.216 1.00 93.44 125 PRO A O 1
ATOM 1066 N N . ARG A 1 126 ? 15.754 -15.777 27.228 1.00 90.31 126 ARG A N 1
ATOM 1067 C CA . ARG A 1 126 ? 17.140 -15.446 26.825 1.00 90.31 126 ARG A CA 1
ATOM 1068 C C . ARG A 1 126 ? 17.255 -14.038 26.238 1.00 90.31 126 ARG A C 1
ATOM 1070 O O . ARG A 1 126 ? 18.241 -13.350 26.468 1.00 90.31 126 ARG A O 1
ATOM 1077 N N . TYR A 1 127 ? 16.221 -13.607 25.521 1.00 90.69 127 TYR A N 1
ATOM 1078 C CA . TYR A 1 127 ? 16.106 -12.294 24.891 1.00 90.69 127 TYR A CA 1
ATOM 1079 C C . TYR A 1 127 ? 14.865 -11.560 25.422 1.00 90.69 127 TYR A C 1
ATOM 1081 O O . TYR A 1 127 ? 13.853 -11.447 24.712 1.00 90.69 127 TYR A O 1
ATOM 1089 N N . PRO A 1 128 ? 14.892 -11.111 26.692 1.00 91.31 128 PRO A N 1
ATOM 1090 C CA . PRO A 1 128 ? 13.760 -10.436 27.301 1.00 91.31 128 PRO A CA 1
ATOM 1091 C C . PRO A 1 128 ? 13.623 -9.015 26.751 1.00 91.31 128 PRO A C 1
ATOM 1093 O O . PRO A 1 128 ? 14.609 -8.302 26.583 1.00 91.31 128 PRO A O 1
ATOM 1096 N N . ASP A 1 129 ? 12.385 -8.590 26.523 1.00 88.50 129 ASP A N 1
ATOM 1097 C CA . ASP A 1 129 ? 12.030 -7.202 26.226 1.00 88.50 129 ASP A CA 1
ATOM 1098 C C . ASP A 1 129 ? 10.997 -6.759 27.267 1.00 88.50 129 ASP A C 1
ATOM 1100 O O . ASP A 1 129 ? 9.946 -7.383 27.451 1.00 88.50 129 ASP A O 1
ATOM 1104 N N . ASP A 1 130 ? 11.286 -5.703 28.011 1.00 84.94 130 ASP A N 1
ATOM 1105 C CA . ASP A 1 130 ? 10.365 -5.145 28.999 1.00 84.94 130 ASP A CA 1
ATOM 1106 C C . ASP A 1 130 ? 9.545 -3.971 28.438 1.00 84.94 130 ASP A C 1
ATOM 1108 O O . ASP A 1 130 ? 8.550 -3.572 29.048 1.00 84.94 130 ASP A O 1
ATOM 1112 N N . GLY A 1 131 ? 9.847 -3.522 27.217 1.00 80.19 131 GLY A N 1
ATOM 1113 C CA . GLY A 1 131 ? 9.274 -2.346 26.571 1.00 80.19 131 GLY A CA 1
ATOM 1114 C C . GLY A 1 131 ? 10.289 -1.238 26.292 1.00 80.19 131 GLY A C 1
ATOM 1115 O O . GLY A 1 131 ? 9.981 -0.342 25.509 1.00 80.19 131 GLY A O 1
ATOM 1116 N N . ASP A 1 132 ? 11.484 -1.290 26.886 1.00 77.31 132 ASP A N 1
ATOM 1117 C CA . ASP A 1 132 ? 12.584 -0.365 26.589 1.00 77.31 132 ASP A CA 1
ATOM 1118 C C . ASP A 1 132 ? 13.599 -0.948 25.574 1.00 77.31 132 ASP A C 1
ATOM 1120 O O . ASP A 1 132 ? 14.601 -0.293 25.249 1.00 77.31 132 ASP A O 1
ATOM 1124 N N . GLY A 1 133 ? 13.298 -2.124 25.008 1.00 79.06 133 GLY A N 1
ATOM 1125 C CA . GLY A 1 133 ? 14.140 -2.880 24.081 1.00 79.06 133 GLY A CA 1
ATOM 1126 C C . GLY A 1 133 ? 14.932 -3.986 24.783 1.00 79.06 133 GLY A C 1
ATOM 1127 O O . GLY A 1 133 ? 15.244 -3.903 25.968 1.00 79.06 133 GLY A O 1
ATOM 1128 N N . CYS A 1 134 ? 15.264 -5.033 24.037 1.00 83.06 134 CYS A N 1
ATOM 1129 C CA . CYS A 1 134 ? 16.084 -6.150 24.483 1.00 83.06 134 CYS A CA 1
ATOM 1130 C C . CYS A 1 134 ? 17.569 -5.877 24.224 1.00 83.06 134 CYS A C 1
ATOM 1132 O O . CYS A 1 134 ? 17.960 -5.580 23.092 1.00 83.06 134 CYS A O 1
ATOM 1134 N N . PHE A 1 135 ? 18.376 -6.050 25.270 1.00 79.38 135 PHE A N 1
ATOM 1135 C CA . PHE A 1 135 ? 19.835 -5.992 25.243 1.00 79.38 135 PHE A CA 1
ATOM 1136 C C . PHE A 1 135 ? 20.368 -7.343 25.740 1.00 79.38 135 PHE A C 1
ATOM 1138 O O . PHE A 1 135 ? 20.352 -7.583 26.952 1.00 79.38 135 PHE A O 1
ATOM 1145 N N . PRO A 1 136 ? 20.758 -8.273 24.851 1.00 76.06 136 PRO A N 1
ATOM 1146 C CA . PRO A 1 136 ? 21.341 -9.538 25.283 1.00 76.06 136 PRO A CA 1
ATOM 1147 C C . PRO A 1 136 ? 22.637 -9.300 26.060 1.00 76.06 136 PRO A C 1
ATOM 1149 O O . PRO A 1 136 ? 23.401 -8.388 25.749 1.00 76.06 136 PRO A O 1
ATOM 1152 N N . THR A 1 137 ? 22.887 -10.132 27.070 1.00 78.69 137 THR A N 1
ATOM 1153 C CA . THR A 1 137 ? 24.160 -10.110 27.798 1.00 78.69 137 THR A CA 1
ATOM 1154 C C . THR A 1 137 ? 25.275 -10.705 26.943 1.00 78.69 137 THR A C 1
ATOM 1156 O O . THR A 1 137 ? 25.021 -11.534 26.069 1.00 78.69 137 THR A O 1
ATOM 1159 N N . ASP A 1 138 ? 26.522 -10.364 27.263 1.00 75.31 138 ASP A N 1
ATOM 1160 C CA . ASP A 1 138 ? 27.727 -10.949 26.667 1.00 75.31 138 ASP A CA 1
ATOM 1161 C C . ASP A 1 138 ? 27.731 -12.472 26.679 1.00 75.31 138 ASP A C 1
ATOM 1163 O O . ASP A 1 138 ? 28.191 -13.124 25.745 1.00 75.31 138 ASP A O 1
ATOM 1167 N N . GLU A 1 139 ? 27.223 -13.047 27.764 1.00 82.12 139 GLU A N 1
ATOM 1168 C CA . GLU A 1 139 ? 27.119 -14.487 27.929 1.00 82.12 139 GLU A CA 1
ATOM 1169 C C . GLU A 1 139 ? 26.114 -15.093 26.952 1.00 82.12 139 GLU A C 1
ATOM 1171 O O . GLU A 1 139 ? 26.480 -16.003 26.212 1.00 82.12 139 GLU A O 1
ATOM 1176 N N . VAL A 1 140 ? 24.895 -14.545 26.887 1.00 84.00 140 VAL A N 1
ATOM 1177 C CA . VAL A 1 140 ? 23.863 -14.999 25.943 1.00 84.00 140 VAL A CA 1
ATOM 1178 C C . VAL A 1 140 ? 24.352 -14.834 24.507 1.00 84.00 140 VAL A C 1
ATOM 1180 O O . VAL A 1 140 ? 24.237 -15.762 23.711 1.00 84.00 140 VAL A O 1
ATOM 1183 N N . TRP A 1 141 ? 24.949 -13.685 24.179 1.00 78.81 141 TRP A N 1
ATOM 1184 C CA . TRP A 1 141 ? 25.438 -13.415 22.831 1.00 78.81 141 TRP A CA 1
ATOM 1185 C C . TRP A 1 141 ? 26.532 -14.399 22.411 1.00 78.81 141 TRP A C 1
ATOM 1187 O O . TRP A 1 141 ? 26.436 -14.981 21.334 1.00 78.81 141 TRP A O 1
ATOM 1197 N N . ARG A 1 142 ? 27.521 -14.644 23.281 1.00 76.31 142 ARG A N 1
ATOM 1198 C CA . ARG A 1 142 ? 28.616 -15.595 23.038 1.00 76.31 142 ARG A CA 1
ATOM 1199 C C . ARG A 1 142 ? 28.129 -17.034 22.877 1.00 76.31 142 ARG A C 1
ATOM 1201 O O . ARG A 1 142 ? 28.693 -17.765 22.073 1.00 76.31 142 ARG A O 1
ATOM 1208 N N . GLU A 1 143 ? 27.135 -17.455 23.657 1.00 82.94 143 GLU A N 1
ATOM 1209 C CA . GLU A 1 143 ? 26.550 -18.798 23.540 1.00 82.94 143 GLU A CA 1
ATOM 1210 C C . GLU A 1 143 ? 25.816 -18.995 22.213 1.00 82.94 143 GLU A C 1
ATOM 1212 O O . GLU A 1 143 ? 25.898 -20.063 21.613 1.00 82.94 143 GLU A O 1
ATOM 1217 N N . ASP A 1 144 ? 25.097 -17.968 21.763 1.00 81.50 144 ASP A N 1
ATOM 1218 C CA . ASP A 1 144 ? 24.246 -18.046 20.580 1.00 81.50 144 ASP A CA 1
ATOM 1219 C C . ASP A 1 144 ? 24.994 -17.745 19.259 1.00 81.50 144 ASP A C 1
ATOM 1221 O O . ASP A 1 144 ? 24.541 -18.188 18.202 1.00 81.50 144 ASP A O 1
ATOM 1225 N N . HIS A 1 145 ? 26.141 -17.050 19.319 1.00 77.12 145 HIS A N 1
ATOM 1226 C CA . HIS A 1 145 ? 26.940 -16.584 18.170 1.00 77.12 145 HIS A CA 1
ATOM 1227 C C . HIS A 1 145 ? 28.414 -16.998 18.287 1.00 77.12 145 HIS A C 1
ATOM 1229 O O . HIS A 1 145 ? 29.332 -16.173 18.221 1.00 77.12 145 HIS A O 1
ATOM 1235 N N . ASP A 1 146 ? 28.658 -18.289 18.502 1.00 73.12 146 ASP A N 1
ATOM 1236 C CA . ASP A 1 146 ? 30.018 -18.816 18.509 1.00 73.12 146 ASP A CA 1
ATOM 1237 C C . ASP A 1 146 ? 30.680 -18.749 17.114 1.00 73.12 146 ASP A C 1
ATOM 1239 O O . ASP A 1 146 ? 30.061 -18.461 16.089 1.00 73.12 146 ASP A O 1
ATOM 1243 N N . GLU A 1 147 ? 31.981 -19.035 17.057 1.00 69.25 147 GLU A N 1
ATOM 1244 C CA . GLU A 1 147 ? 32.757 -18.981 15.813 1.00 69.25 147 GLU A CA 1
ATOM 1245 C C . GLU A 1 147 ? 32.210 -19.930 14.720 1.00 69.25 147 GLU A C 1
ATOM 1247 O O . GLU A 1 147 ? 32.346 -19.670 13.522 1.00 69.25 147 GLU A O 1
ATOM 1252 N N . ALA A 1 148 ? 31.608 -21.063 15.101 1.00 74.44 148 ALA A N 1
ATOM 1253 C CA . ALA A 1 148 ? 31.010 -21.996 14.150 1.00 74.44 148 ALA A CA 1
ATOM 1254 C C . ALA A 1 148 ? 29.706 -21.436 13.572 1.00 74.44 148 ALA A C 1
ATOM 1256 O O . ALA A 1 148 ? 29.491 -21.516 12.361 1.00 74.44 148 ALA A O 1
ATOM 1257 N N . TRP A 1 149 ? 28.880 -20.830 14.418 1.00 77.19 149 TRP A N 1
ATOM 1258 C CA . TRP A 1 149 ? 27.648 -20.176 14.032 1.00 77.19 149 TRP A CA 1
ATOM 1259 C C . TRP A 1 149 ? 27.913 -18.996 13.089 1.00 77.19 149 TRP A C 1
ATOM 1261 O O . TRP A 1 149 ? 27.328 -18.957 12.004 1.00 77.19 149 TRP A O 1
ATOM 1271 N N . SER A 1 150 ? 28.851 -18.106 13.435 1.00 68.56 150 SER A N 1
ATOM 1272 C CA . SER A 1 150 ? 29.190 -16.933 12.616 1.00 68.56 150 SER A CA 1
ATOM 1273 C C . SER A 1 150 ? 29.696 -17.322 11.228 1.00 68.56 150 SER A C 1
ATOM 1275 O O . SER A 1 150 ? 29.311 -16.699 10.244 1.00 68.56 150 SER A O 1
ATOM 1277 N N . ARG A 1 151 ? 30.480 -18.406 11.120 1.00 67.69 151 ARG A N 1
ATOM 1278 C CA . ARG A 1 151 ? 30.903 -18.964 9.822 1.00 67.69 151 ARG A CA 1
ATOM 1279 C C . ARG A 1 151 ? 29.754 -19.518 8.982 1.00 67.69 151 ARG A C 1
ATOM 1281 O O . ARG A 1 151 ? 29.858 -19.527 7.763 1.00 67.69 151 ARG A O 1
ATOM 1288 N N . ALA A 1 152 ? 28.720 -20.057 9.619 1.00 68.69 152 ALA A N 1
ATOM 1289 C CA . ALA A 1 152 ? 27.602 -20.690 8.927 1.00 68.69 152 ALA A CA 1
ATOM 1290 C C . ALA A 1 152 ? 26.508 -19.694 8.502 1.00 68.69 152 ALA A C 1
ATOM 1292 O O . ALA A 1 152 ? 25.727 -20.017 7.611 1.00 68.69 152 ALA A O 1
ATOM 1293 N N . HIS A 1 153 ? 26.453 -18.513 9.125 1.00 63.59 153 HIS A N 1
ATOM 1294 C CA . HIS A 1 153 ? 25.353 -17.551 8.969 1.00 63.59 153 HIS A CA 1
ATOM 1295 C C . HIS A 1 153 ? 25.823 -16.123 8.648 1.00 63.59 153 HIS A C 1
ATOM 1297 O O . HIS A 1 153 ? 25.048 -15.178 8.803 1.00 63.59 153 HIS A O 1
ATOM 1303 N N . ASP A 1 154 ? 27.089 -15.964 8.244 1.00 58.38 154 ASP A N 1
ATOM 1304 C CA . ASP A 1 154 ? 27.724 -14.684 7.892 1.00 58.38 154 ASP A CA 1
ATOM 1305 C C . ASP A 1 154 ? 27.565 -13.588 8.971 1.00 58.38 154 ASP A C 1
ATOM 1307 O O . ASP A 1 154 ? 27.478 -12.396 8.679 1.00 58.38 154 ASP A O 1
ATOM 1311 N N . GLY A 1 155 ? 27.504 -13.994 10.243 1.00 55.69 155 GLY A N 1
ATOM 1312 C CA . GLY A 1 155 ? 27.315 -13.106 11.391 1.00 55.69 155 GLY A CA 1
ATOM 1313 C C . GLY A 1 155 ? 28.610 -12.506 11.935 1.00 55.69 155 GLY A C 1
ATOM 1314 O O . GLY A 1 155 ? 29.694 -13.018 11.672 1.00 55.69 155 GLY A O 1
ATOM 1315 N N . ILE A 1 156 ? 28.500 -11.450 12.753 1.00 55.38 156 ILE A N 1
ATOM 1316 C CA . ILE A 1 156 ? 29.646 -10.882 13.482 1.00 55.38 156 ILE A CA 1
ATOM 1317 C C . ILE A 1 156 ? 30.184 -11.955 14.446 1.00 55.38 156 ILE A C 1
ATOM 1319 O O . ILE A 1 156 ? 29.437 -12.402 15.321 1.00 55.38 156 ILE A O 1
ATOM 1323 N N . PRO A 1 157 ? 31.441 -12.406 14.301 1.00 58.84 157 PRO A N 1
ATOM 1324 C CA . PRO A 1 157 ? 32.058 -13.321 15.255 1.00 58.84 157 PRO A CA 1
ATOM 1325 C C . PRO A 1 157 ? 32.170 -12.690 16.646 1.00 58.84 157 PRO A C 1
ATOM 1327 O O . PRO A 1 157 ? 32.424 -11.490 16.766 1.00 58.84 157 PRO A O 1
ATOM 1330 N N . TRP A 1 158 ? 32.003 -13.486 17.706 1.00 57.88 158 TRP A N 1
ATOM 1331 C CA . TRP A 1 158 ? 32.049 -12.996 19.092 1.00 57.88 158 TRP A CA 1
ATOM 1332 C C . TRP A 1 158 ? 33.354 -12.256 19.446 1.00 57.88 158 TRP A C 1
ATOM 1334 O O . TRP A 1 158 ? 33.345 -11.387 20.310 1.00 57.88 158 TRP A O 1
ATOM 1344 N N . ASP A 1 159 ? 34.475 -12.581 18.800 1.00 57.00 159 ASP A N 1
ATOM 1345 C CA . ASP A 1 159 ? 35.791 -11.968 19.020 1.00 57.00 159 ASP A CA 1
ATOM 1346 C C . ASP A 1 159 ? 35.960 -10.613 18.312 1.00 57.00 159 ASP A C 1
ATOM 1348 O O . ASP A 1 159 ? 36.895 -9.867 18.607 1.00 57.00 159 ASP A O 1
ATOM 1352 N N . HIS A 1 160 ? 35.024 -10.267 17.429 1.00 51.59 160 HIS A N 1
ATOM 1353 C CA . HIS A 1 160 ? 34.892 -8.956 16.795 1.00 51.59 160 HIS A CA 1
ATOM 1354 C C . HIS A 1 160 ? 33.777 -8.103 17.416 1.00 51.59 160 HIS A C 1
ATOM 1356 O O . HIS A 1 160 ? 33.500 -7.003 16.937 1.00 51.59 160 HIS A O 1
ATOM 1362 N N . TRP A 1 161 ? 33.148 -8.599 18.481 1.00 58.09 161 TRP A N 1
ATOM 1363 C CA . TRP A 1 161 ? 32.122 -7.888 19.222 1.00 58.09 161 TRP A CA 1
ATOM 1364 C C . TRP A 1 161 ? 32.755 -6.848 20.155 1.00 58.09 161 TRP A C 1
ATOM 1366 O O . TRP A 1 161 ? 33.642 -7.166 20.948 1.00 58.09 161 TRP A O 1
ATOM 1376 N N . ASP A 1 162 ? 32.325 -5.591 20.055 1.00 57.56 162 ASP A N 1
ATOM 1377 C CA . ASP A 1 162 ? 32.936 -4.458 20.764 1.00 57.56 162 ASP A CA 1
ATOM 1378 C C . ASP A 1 162 ? 32.440 -4.279 22.214 1.00 57.56 162 ASP A C 1
ATOM 1380 O O . ASP A 1 162 ? 32.833 -3.328 22.893 1.00 57.56 162 ASP A O 1
ATOM 1384 N N . GLY A 1 163 ? 31.626 -5.220 22.704 1.00 49.09 163 GLY A N 1
ATOM 1385 C CA . GLY A 1 163 ? 31.029 -5.196 24.038 1.00 49.09 163 GLY A CA 1
ATOM 1386 C C . GLY A 1 163 ? 29.689 -4.460 24.111 1.00 49.09 163 GLY A C 1
ATOM 1387 O O . GLY A 1 163 ? 29.128 -4.348 25.201 1.00 49.09 163 GLY A O 1
ATOM 1388 N N . GLU A 1 164 ? 29.144 -3.979 22.988 1.00 47.72 164 GLU A N 1
ATOM 1389 C CA . GLU A 1 164 ? 27.784 -3.446 22.923 1.00 47.72 164 GLU A CA 1
ATOM 1390 C C . GLU A 1 164 ? 26.887 -4.346 22.073 1.00 47.72 164 GLU A C 1
ATOM 1392 O O . GLU A 1 164 ? 27.202 -4.675 20.933 1.00 47.72 164 GLU A O 1
ATOM 1397 N N . ALA A 1 165 ? 25.740 -4.774 22.606 1.00 44.84 165 ALA A N 1
ATOM 1398 C CA . ALA A 1 165 ? 24.791 -5.577 21.841 1.00 44.84 165 ALA A CA 1
ATOM 1399 C C . ALA A 1 165 ? 24.312 -4.792 20.609 1.00 44.84 165 ALA A C 1
ATOM 1401 O O . ALA A 1 165 ? 23.456 -3.925 20.720 1.00 44.84 165 ALA A O 1
ATOM 1402 N N . HIS A 1 166 ? 24.827 -5.074 19.416 1.00 50.19 166 HIS A N 1
ATOM 1403 C CA . HIS A 1 166 ? 24.316 -4.433 18.212 1.00 50.19 166 HIS A CA 1
ATOM 1404 C C . HIS A 1 166 ? 22.967 -5.060 17.859 1.00 50.19 166 HIS A C 1
ATOM 1406 O O . HIS A 1 166 ? 22.875 -6.047 17.128 1.00 50.19 166 HIS A O 1
ATOM 1412 N N . GLY A 1 167 ? 21.878 -4.465 18.345 1.00 49.41 167 GLY A N 1
ATOM 1413 C CA . GLY A 1 167 ? 20.654 -4.497 17.557 1.00 49.41 167 GLY A CA 1
ATOM 1414 C C . GLY A 1 167 ? 21.023 -4.025 16.149 1.00 49.41 167 GLY A C 1
ATOM 1415 O O . GLY A 1 167 ? 21.678 -2.995 16.008 1.00 49.41 167 GLY A O 1
ATOM 1416 N N . TYR A 1 168 ? 20.626 -4.748 15.100 1.00 52.31 168 TYR A N 1
ATOM 1417 C CA . TYR A 1 168 ? 20.935 -4.410 13.695 1.00 52.31 168 TYR A CA 1
ATOM 1418 C C . TYR A 1 168 ? 20.250 -3.105 13.205 1.00 52.31 168 TYR A C 1
ATOM 1420 O O . TYR A 1 168 ? 20.080 -2.877 12.001 1.00 52.31 168 TYR A O 1
ATOM 1428 N N . VAL A 1 169 ? 19.841 -2.262 14.154 1.00 49.31 169 VAL A N 1
ATOM 1429 C CA . VAL A 1 169 ? 19.222 -0.946 14.052 1.00 49.31 169 VAL A CA 1
ATOM 1430 C C . VAL A 1 169 ? 20.168 0.055 14.713 1.00 49.31 169 VAL A C 1
ATOM 1432 O O . VAL A 1 169 ? 20.036 0.405 15.893 1.00 49.31 169 VAL A O 1
ATOM 1435 N N . GLU A 1 170 ? 21.161 0.500 13.949 1.00 49.47 170 GLU A N 1
ATOM 1436 C CA . GLU A 1 170 ? 21.988 1.638 14.346 1.00 49.47 170 GLU A CA 1
ATOM 1437 C C . GLU A 1 170 ? 21.090 2.876 14.521 1.00 49.47 170 GLU A C 1
ATOM 1439 O O . GLU A 1 170 ? 20.219 3.102 13.677 1.00 49.47 170 GLU A O 1
ATOM 1444 N N . PRO A 1 171 ? 21.249 3.681 15.591 1.00 49.12 171 PRO A N 1
ATOM 1445 C CA . PRO A 1 171 ? 22.297 3.655 16.618 1.00 49.12 171 PRO A CA 1
ATOM 1446 C C . PRO A 1 171 ? 21.837 3.094 17.985 1.00 49.12 171 PRO A C 1
ATOM 1448 O O . PRO A 1 171 ? 22.429 3.417 19.009 1.00 49.12 171 PRO A O 1
ATOM 1451 N N . THR A 1 172 ? 20.736 2.334 18.063 1.00 53.47 172 THR A N 1
ATOM 1452 C CA . THR A 1 172 ? 20.088 2.071 19.369 1.00 53.47 172 THR A CA 1
ATOM 1453 C C . THR A 1 172 ? 20.553 0.820 20.114 1.00 53.47 172 THR A C 1
ATOM 1455 O O . THR A 1 172 ? 20.183 0.673 21.279 1.00 53.47 172 THR A O 1
ATOM 1458 N N . ASN A 1 173 ? 21.345 -0.055 19.479 1.00 62.31 173 ASN A N 1
ATOM 1459 C CA . ASN A 1 173 ? 21.924 -1.258 20.095 1.00 62.31 173 ASN A CA 1
ATOM 1460 C C . ASN A 1 173 ? 20.890 -2.144 20.847 1.00 62.31 173 ASN A C 1
ATOM 1462 O O . ASN A 1 173 ? 21.205 -2.794 21.835 1.00 62.31 173 ASN A O 1
ATOM 1466 N N . ALA A 1 174 ? 19.629 -2.176 20.394 1.00 71.12 174 ALA A N 1
ATOM 1467 C CA . ALA A 1 174 ? 18.538 -2.906 21.051 1.00 71.12 174 ALA A CA 1
ATOM 1468 C C . ALA A 1 174 ? 17.620 -3.616 20.046 1.00 71.12 174 ALA A C 1
ATOM 1470 O O . ALA A 1 174 ? 17.427 -3.135 18.927 1.00 71.12 174 ALA A O 1
ATOM 1471 N N . PHE A 1 175 ? 16.990 -4.718 20.466 1.00 78.75 175 PHE A N 1
ATOM 1472 C CA . PHE A 1 175 ? 15.914 -5.380 19.716 1.00 78.75 175 PHE A CA 1
ATOM 1473 C C . PHE A 1 175 ? 14.544 -5.050 20.319 1.00 78.75 175 PHE A C 1
ATOM 1475 O O . PHE A 1 175 ? 14.287 -5.362 21.478 1.00 78.75 175 PHE A O 1
ATOM 1482 N N . TYR A 1 176 ? 13.630 -4.462 19.548 1.00 80.62 176 TYR A N 1
ATOM 1483 C CA . TYR A 1 176 ? 12.331 -4.005 20.065 1.00 80.62 176 TYR A CA 1
ATOM 1484 C C . TYR A 1 176 ? 11.163 -4.930 19.696 1.00 80.62 176 TYR A C 1
ATOM 1486 O O . TYR A 1 176 ? 10.238 -4.563 18.967 1.00 80.62 176 TYR A O 1
ATOM 1494 N N . PHE A 1 177 ? 11.193 -6.157 20.210 1.00 87.12 177 PHE A N 1
ATOM 1495 C CA . PHE A 1 177 ? 10.194 -7.179 19.892 1.00 87.12 177 PHE A CA 1
ATOM 1496 C C . PHE A 1 177 ? 8.773 -6.765 20.281 1.00 87.12 177 PHE A C 1
ATOM 1498 O O . PHE A 1 177 ? 7.835 -6.939 19.504 1.00 87.12 177 PHE A O 1
ATOM 1505 N N . LYS A 1 178 ? 8.590 -6.190 21.474 1.00 88.00 178 LYS A N 1
ATOM 1506 C CA . LYS A 1 178 ? 7.255 -5.832 21.977 1.00 88.00 178 LYS A CA 1
ATOM 1507 C C . LYS A 1 178 ? 6.636 -4.663 21.232 1.00 88.00 178 LYS A C 1
ATOM 1509 O O . LYS A 1 178 ? 5.424 -4.647 21.035 1.00 88.00 178 LYS A O 1
ATOM 1514 N N . ALA A 1 179 ? 7.456 -3.716 20.795 1.00 81.56 179 ALA A N 1
ATOM 1515 C CA . ALA A 1 179 ? 6.993 -2.610 19.975 1.00 81.56 179 ALA A CA 1
ATOM 1516 C C . ALA A 1 179 ? 6.511 -3.102 18.605 1.00 81.56 179 ALA A C 1
ATOM 1518 O O . ALA A 1 179 ? 5.432 -2.707 18.168 1.00 81.56 179 ALA A O 1
ATOM 1519 N N . LEU A 1 180 ? 7.241 -4.029 17.974 1.00 83.69 180 LEU A N 1
ATOM 1520 C CA . LEU A 1 180 ? 6.805 -4.653 16.725 1.00 83.69 180 LEU A CA 1
ATOM 1521 C C . LEU A 1 180 ? 5.543 -5.522 16.915 1.00 83.69 180 LEU A C 1
ATOM 1523 O O . LEU A 1 180 ? 4.620 -5.439 16.107 1.00 83.69 180 LEU A O 1
ATOM 1527 N N . CYS A 1 181 ? 5.436 -6.290 18.007 1.00 89.00 181 CYS A N 1
ATOM 1528 C CA . CYS A 1 181 ? 4.200 -6.997 18.382 1.00 89.00 181 CYS A CA 1
ATOM 1529 C C . CYS A 1 181 ? 3.007 -6.045 18.519 1.00 89.00 181 CYS A C 1
ATOM 1531 O O . CYS A 1 181 ? 1.928 -6.303 17.979 1.00 89.00 181 CYS A O 1
ATOM 1533 N N . TRP A 1 182 ? 3.198 -4.932 19.231 1.00 87.62 182 TRP A N 1
ATOM 1534 C CA . TRP A 1 182 ? 2.169 -3.911 19.376 1.00 87.62 182 TRP A CA 1
ATOM 1535 C C . TRP A 1 182 ? 1.782 -3.317 18.025 1.00 87.62 182 TRP A C 1
ATOM 1537 O O . TRP A 1 182 ? 0.595 -3.212 17.739 1.00 87.62 182 TRP A O 1
ATOM 1547 N N . MET A 1 183 ? 2.759 -2.983 17.184 1.00 84.25 183 MET A N 1
ATOM 1548 C CA . MET A 1 183 ? 2.519 -2.426 15.857 1.00 84.25 183 MET A CA 1
ATOM 1549 C C . MET A 1 183 ? 1.685 -3.377 14.992 1.00 84.25 183 MET A C 1
ATOM 1551 O O . MET A 1 183 ? 0.674 -2.984 14.409 1.00 84.25 183 MET A O 1
ATOM 1555 N N . ASN A 1 184 ? 2.057 -4.656 14.958 1.00 88.00 184 ASN A N 1
ATOM 1556 C CA . ASN A 1 184 ? 1.291 -5.672 14.245 1.00 88.00 184 ASN A CA 1
ATOM 1557 C C . ASN A 1 184 ? -0.129 -5.815 14.816 1.00 88.00 184 ASN A C 1
ATOM 1559 O O . ASN A 1 184 ? -1.091 -5.918 14.053 1.00 88.00 184 ASN A O 1
ATOM 1563 N N . THR A 1 185 ? -0.276 -5.745 16.144 1.00 91.62 185 THR A N 1
ATOM 1564 C CA . THR A 1 185 ? -1.581 -5.762 16.822 1.00 91.62 185 THR A CA 1
ATOM 1565 C C . THR A 1 185 ? -2.428 -4.555 16.429 1.00 91.62 185 THR A C 1
ATOM 1567 O O . THR A 1 185 ? -3.582 -4.727 16.048 1.00 91.62 185 THR A O 1
ATOM 1570 N N . PHE A 1 186 ? -1.861 -3.347 16.475 1.00 89.25 186 PHE A N 1
ATOM 1571 C CA . PHE A 1 186 ? -2.519 -2.100 16.091 1.00 89.25 186 PHE A CA 1
ATOM 1572 C C . PHE A 1 186 ? -3.051 -2.196 14.661 1.00 89.25 186 PHE A C 1
ATOM 1574 O O . PHE A 1 186 ? -4.245 -2.006 14.438 1.00 89.25 186 PHE A O 1
ATOM 1581 N N . ARG A 1 187 ? -2.193 -2.589 13.711 1.00 87.44 187 ARG A N 1
ATOM 1582 C CA . ARG A 1 187 ? -2.557 -2.744 12.296 1.00 87.44 187 ARG A CA 1
ATOM 1583 C C . ARG A 1 187 ? -3.634 -3.801 12.088 1.00 87.44 187 ARG A C 1
ATOM 1585 O O . ARG A 1 187 ? -4.602 -3.560 11.377 1.00 87.44 187 ARG A O 1
ATOM 1592 N N . ALA A 1 188 ? -3.497 -4.966 12.720 1.00 92.44 188 ALA A N 1
ATOM 1593 C CA . ALA A 1 188 ? -4.486 -6.029 12.592 1.00 92.44 188 ALA A CA 1
ATOM 1594 C C . ALA A 1 188 ? -5.845 -5.614 13.172 1.00 92.44 188 ALA A C 1
ATOM 1596 O O . ALA A 1 188 ? -6.883 -5.928 12.591 1.00 92.44 188 ALA A O 1
ATOM 1597 N N . LEU A 1 189 ? -5.855 -4.891 14.294 1.00 95.06 189 LEU A N 1
ATOM 1598 C CA . LEU A 1 189 ? -7.087 -4.392 14.888 1.00 95.06 189 LEU A CA 1
ATOM 1599 C C . LEU A 1 189 ? -7.721 -3.280 14.047 1.00 95.06 189 LEU A C 1
ATOM 1601 O O . LEU A 1 189 ? -8.920 -3.356 13.804 1.00 95.06 189 LEU A O 1
ATOM 1605 N N . ALA A 1 190 ? -6.947 -2.300 13.575 1.00 91.69 190 ALA A N 1
ATOM 1606 C CA . ALA A 1 190 ? -7.454 -1.173 12.792 1.00 91.69 190 ALA A CA 1
ATOM 1607 C C . ALA A 1 190 ? -7.897 -1.575 11.373 1.00 91.69 190 ALA A C 1
ATOM 1609 O O . ALA A 1 190 ? -9.024 -1.279 10.986 1.00 91.69 190 ALA A O 1
ATOM 1610 N N . GLY A 1 191 ? -7.040 -2.262 10.612 1.00 88.88 191 GLY A N 1
ATOM 1611 C CA . GLY A 1 191 ? -7.276 -2.548 9.191 1.00 88.88 191 GLY A CA 1
ATOM 1612 C C . GLY A 1 191 ? -8.033 -3.843 8.904 1.00 88.88 191 GLY A C 1
ATOM 1613 O O . GLY A 1 191 ? -8.650 -3.966 7.853 1.00 88.88 191 GLY A O 1
ATOM 1614 N N . ASN A 1 192 ? -8.036 -4.814 9.828 1.00 90.81 192 ASN A N 1
ATOM 1615 C CA . ASN A 1 192 ? -8.747 -6.082 9.616 1.00 90.81 192 ASN A CA 1
ATOM 1616 C C . ASN A 1 192 ? -9.960 -6.222 10.540 1.00 90.81 192 ASN A C 1
ATOM 1618 O O . ASN A 1 192 ? -11.085 -6.367 10.070 1.00 90.81 192 ASN A O 1
ATOM 1622 N N . VAL A 1 193 ? -9.758 -6.206 11.859 1.00 95.94 193 VAL A N 1
ATOM 1623 C CA . VAL A 1 193 ? -10.834 -6.553 12.804 1.00 95.94 193 VAL A CA 1
ATOM 1624 C C . VAL A 1 193 ? -11.905 -5.466 12.873 1.00 95.94 193 VAL A C 1
ATOM 1626 O O . VAL A 1 193 ? -13.090 -5.777 12.774 1.00 95.94 193 VAL A O 1
ATOM 1629 N N . LEU A 1 194 ? -11.503 -4.202 13.013 1.00 96.31 194 LEU A N 1
ATOM 1630 C CA . LEU A 1 194 ? -12.415 -3.063 13.104 1.00 96.31 194 LEU A CA 1
ATOM 1631 C C . LEU A 1 194 ? -13.284 -2.936 11.848 1.00 96.31 194 LEU A C 1
ATOM 1633 O O . LEU A 1 194 ? -14.497 -2.783 11.970 1.00 96.31 194 LEU A O 1
ATOM 1637 N N . HIS A 1 195 ? -12.688 -3.067 10.658 1.00 94.19 195 HIS A N 1
ATOM 1638 C CA . HIS A 1 195 ? -13.426 -3.043 9.388 1.00 94.19 195 HIS A CA 1
ATOM 1639 C C . HIS A 1 195 ? -14.462 -4.155 9.334 1.00 94.19 195 HIS A C 1
ATOM 1641 O O . HIS A 1 195 ? -15.639 -3.872 9.146 1.00 94.19 195 HIS A O 1
ATOM 1647 N N . ARG A 1 196 ? -14.058 -5.406 9.588 1.00 96.19 196 ARG A N 1
ATOM 1648 C CA . ARG A 1 196 ? -14.973 -6.556 9.526 1.00 96.19 196 ARG A CA 1
ATOM 1649 C C . ARG A 1 196 ? -16.110 -6.454 10.536 1.00 96.19 196 ARG A C 1
ATOM 1651 O O . ARG A 1 196 ? -17.239 -6.783 10.195 1.00 96.19 196 ARG A O 1
ATOM 1658 N N . LEU A 1 197 ? -15.847 -5.968 11.751 1.00 98.25 197 LEU A N 1
ATOM 1659 C CA . LEU A 1 197 ? -16.899 -5.711 12.740 1.00 98.25 197 LEU A CA 1
ATOM 1660 C C . LEU A 1 197 ? -17.853 -4.599 12.281 1.00 98.25 197 LEU A C 1
ATOM 1662 O O . LEU A 1 197 ? -19.065 -4.744 12.434 1.00 98.25 197 LEU A O 1
ATOM 1666 N N . GLY A 1 198 ? -17.326 -3.517 11.702 1.00 96.94 198 GLY A N 1
ATOM 1667 C CA . GLY A 1 198 ? -18.126 -2.425 11.148 1.00 96.94 198 GLY A CA 1
ATOM 1668 C C . GLY A 1 198 ? -19.015 -2.882 9.988 1.00 96.94 198 GLY A C 1
ATOM 1669 O O . GLY A 1 198 ? -20.225 -2.678 10.024 1.00 96.94 198 GLY A O 1
ATOM 1670 N N . GLU A 1 199 ? -18.450 -3.576 8.998 1.00 97.19 199 GLU A N 1
ATOM 1671 C CA . GLU A 1 199 ? -19.194 -4.167 7.877 1.00 97.19 199 GLU A CA 1
ATOM 1672 C C . GLU A 1 199 ? -20.264 -5.152 8.373 1.00 97.19 199 GLU A C 1
ATOM 1674 O O . GLU A 1 199 ? -21.436 -5.057 7.998 1.00 97.19 199 GLU A O 1
ATOM 1679 N N . ALA A 1 200 ? -19.881 -6.073 9.265 1.00 98.00 200 ALA A N 1
ATOM 1680 C CA . ALA A 1 200 ? -20.785 -7.073 9.820 1.00 98.00 200 ALA A CA 1
ATOM 1681 C C . ALA A 1 200 ? -21.915 -6.446 10.643 1.00 98.00 200 ALA A C 1
ATOM 1683 O O . ALA A 1 200 ? -23.011 -7.005 10.673 1.00 98.00 200 ALA A O 1
ATOM 1684 N N . CYS A 1 201 ? -21.689 -5.295 11.288 1.00 97.75 201 CYS A N 1
ATOM 1685 C CA . CYS A 1 201 ? -22.742 -4.542 11.968 1.00 97.75 201 CYS A CA 1
ATOM 1686 C C . CYS A 1 201 ? -23.863 -4.172 10.985 1.00 97.75 201 CYS A C 1
ATOM 1688 O O . CYS A 1 201 ? -25.033 -4.470 11.242 1.00 97.75 201 CYS A O 1
ATOM 1690 N N . HIS A 1 202 ? -23.502 -3.628 9.818 1.00 97.00 202 HIS A N 1
ATOM 1691 C CA . HIS A 1 202 ? -24.466 -3.305 8.764 1.00 97.00 202 HIS A CA 1
ATOM 1692 C C . HIS A 1 202 ? -25.096 -4.552 8.151 1.00 97.00 202 HIS A C 1
ATOM 1694 O O . HIS A 1 202 ? -26.299 -4.557 7.910 1.00 97.00 202 HIS A O 1
ATOM 1700 N N . TYR A 1 203 ? -24.338 -5.627 7.927 1.00 98.00 203 TYR A N 1
ATOM 1701 C CA . TYR A 1 203 ? -24.906 -6.880 7.414 1.00 98.00 203 TYR A CA 1
ATOM 1702 C C . TYR A 1 203 ? -25.923 -7.491 8.373 1.00 98.00 203 TYR A C 1
ATOM 1704 O O . TYR A 1 203 ? -27.043 -7.803 7.967 1.00 98.00 203 TYR A O 1
ATOM 1712 N N . ALA A 1 204 ? -25.573 -7.602 9.653 1.00 97.94 204 ALA A N 1
ATOM 1713 C CA . ALA A 1 204 ? -26.472 -8.105 10.677 1.00 97.94 204 ALA A CA 1
ATOM 1714 C C . ALA A 1 204 ? -27.738 -7.242 10.768 1.00 97.94 204 ALA A C 1
ATOM 1716 O O . ALA A 1 204 ? -28.835 -7.780 10.670 1.00 97.94 204 ALA A O 1
ATOM 1717 N N . ALA A 1 205 ? -27.607 -5.913 10.852 1.00 97.00 205 ALA A N 1
ATOM 1718 C CA . ALA A 1 205 ? -28.754 -5.019 11.008 1.00 97.00 205 ALA A CA 1
ATOM 1719 C C . ALA A 1 205 ? -29.617 -4.882 9.742 1.00 97.00 205 ALA A C 1
ATOM 1721 O O . ALA A 1 205 ? -30.841 -4.891 9.833 1.00 97.00 205 ALA A O 1
ATOM 1722 N N . LYS A 1 206 ? -28.998 -4.708 8.566 1.00 95.94 206 LYS A N 1
ATOM 1723 C CA . LYS A 1 206 ? -29.676 -4.252 7.336 1.00 95.94 206 LYS A CA 1
ATOM 1724 C C . LYS A 1 206 ? -29.918 -5.364 6.307 1.00 95.94 206 LYS A C 1
ATOM 1726 O O . LYS A 1 206 ? -30.717 -5.139 5.393 1.00 95.94 206 LYS A O 1
ATOM 1731 N N . LEU A 1 207 ? -29.240 -6.515 6.424 1.00 96.75 207 LEU A N 1
ATOM 1732 C CA . LEU A 1 207 ? -29.439 -7.689 5.554 1.00 96.75 207 LEU A CA 1
ATOM 1733 C C . LEU A 1 207 ? -30.089 -8.869 6.286 1.00 96.75 207 LEU A C 1
ATOM 1735 O O . LEU A 1 207 ? -30.915 -9.557 5.693 1.00 96.75 207 LEU A O 1
ATOM 1739 N N . HIS A 1 208 ? -29.721 -9.102 7.550 1.00 96.19 208 HIS A N 1
ATOM 1740 C CA . HIS A 1 208 ? -30.241 -10.215 8.355 1.00 96.19 208 HIS A CA 1
ATOM 1741 C C . HIS A 1 208 ? -31.275 -9.805 9.410 1.00 96.19 208 HIS A C 1
ATOM 1743 O O . HIS A 1 208 ? -31.869 -10.687 10.024 1.00 96.19 208 HIS A O 1
ATOM 1749 N N . GLU A 1 209 ? -31.486 -8.501 9.622 1.00 96.38 209 GLU A N 1
ATOM 1750 C CA . GLU A 1 209 ? -32.410 -7.947 10.628 1.00 96.38 209 GLU A CA 1
ATOM 1751 C C . GLU A 1 209 ? -32.124 -8.430 12.071 1.00 96.38 209 GLU A C 1
ATOM 1753 O O . GLU A 1 209 ? -32.998 -8.456 12.936 1.00 96.38 209 GLU A O 1
ATOM 1758 N N . ASP A 1 210 ? -30.868 -8.785 12.357 1.00 97.62 210 ASP A N 1
ATOM 1759 C CA . ASP A 1 210 ? -30.384 -9.232 13.665 1.00 97.62 210 ASP A CA 1
ATOM 1760 C C . ASP A 1 210 ? -29.715 -8.070 14.414 1.00 97.62 210 ASP A C 1
ATOM 1762 O O . ASP A 1 210 ? -28.495 -7.862 14.385 1.00 97.62 210 ASP A O 1
ATOM 1766 N N . HIS A 1 211 ? -30.546 -7.271 15.082 1.00 96.69 211 HIS A N 1
ATOM 1767 C CA . HIS A 1 211 ? -30.104 -6.076 15.802 1.00 96.69 211 HIS A CA 1
ATOM 1768 C C . HIS A 1 211 ? -29.269 -6.382 17.053 1.00 96.69 211 HIS A C 1
ATOM 1770 O O . HIS A 1 211 ? -28.402 -5.584 17.418 1.00 96.69 211 HIS A O 1
ATOM 1776 N N . GLU A 1 212 ? -29.480 -7.528 17.707 1.00 97.00 212 GLU A N 1
ATOM 1777 C CA . GLU A 1 212 ? -28.666 -7.918 18.863 1.00 97.00 212 GLU A CA 1
ATOM 1778 C C . GLU A 1 212 ? -27.233 -8.217 18.431 1.00 97.00 212 GLU A C 1
ATOM 1780 O O . GLU A 1 212 ? -26.272 -7.749 19.048 1.00 97.00 212 GLU A O 1
ATOM 1785 N N . ARG A 1 213 ? -27.082 -8.968 17.340 1.00 97.38 213 ARG A N 1
ATOM 1786 C CA . ARG A 1 213 ? -25.785 -9.269 16.741 1.00 97.38 213 ARG A CA 1
ATOM 1787 C C . ARG A 1 213 ? -25.091 -8.012 16.236 1.00 97.38 213 ARG A C 1
ATOM 1789 O O . ARG A 1 213 ? -23.923 -7.804 16.560 1.00 97.38 213 ARG A O 1
ATOM 1796 N N . ALA A 1 214 ? -25.825 -7.133 15.555 1.00 98.12 214 ALA A N 1
ATOM 1797 C CA . ALA A 1 214 ? -25.304 -5.840 15.123 1.00 98.12 214 ALA A CA 1
ATOM 1798 C C . ALA A 1 214 ? -24.796 -4.988 16.300 1.00 98.12 214 ALA A C 1
ATOM 1800 O O . ALA A 1 214 ? -23.704 -4.424 16.223 1.00 98.12 214 ALA A O 1
ATOM 1801 N N . SER A 1 215 ? -25.540 -4.944 17.413 1.00 97.56 215 SER A N 1
ATOM 1802 C CA . SER A 1 215 ? -25.147 -4.214 18.626 1.00 97.56 215 SER A CA 1
ATOM 1803 C C . SER A 1 215 ? -23.879 -4.785 19.268 1.00 97.56 215 SER A C 1
ATOM 1805 O O . SER A 1 215 ? -23.014 -4.023 19.708 1.00 97.56 215 SER A O 1
ATOM 1807 N N . ARG A 1 216 ? -23.714 -6.117 19.286 1.00 97.62 216 ARG A N 1
ATOM 1808 C CA . ARG A 1 216 ? -22.468 -6.747 19.758 1.00 97.62 216 ARG A CA 1
ATOM 1809 C C . ARG A 1 216 ? -21.273 -6.350 18.896 1.00 97.62 216 ARG A C 1
ATOM 1811 O O . ARG A 1 216 ? -20.252 -5.951 19.446 1.00 97.62 216 ARG A O 1
ATOM 1818 N N . TYR A 1 217 ? -21.407 -6.414 17.572 1.00 98.50 217 TYR A N 1
ATOM 1819 C CA . TYR A 1 217 ? -20.330 -6.029 16.657 1.00 98.50 217 TYR A CA 1
ATOM 1820 C C . TYR A 1 217 ? -19.953 -4.555 16.795 1.00 98.50 217 TYR A C 1
ATOM 1822 O O . TYR A 1 217 ? -18.770 -4.239 16.923 1.00 98.50 217 TYR A O 1
ATOM 1830 N N . ALA A 1 218 ? -20.955 -3.672 16.849 1.00 98.12 218 ALA A N 1
ATOM 1831 C CA . ALA A 1 218 ? -20.754 -2.247 17.079 1.00 98.12 218 ALA A CA 1
ATOM 1832 C C . ALA A 1 218 ? -20.014 -1.993 18.396 1.00 98.12 218 ALA A C 1
ATOM 1834 O O . ALA A 1 218 ? -19.040 -1.249 18.413 1.00 98.12 218 ALA A O 1
ATOM 1835 N N . HIS A 1 219 ? -20.425 -2.644 19.491 1.00 97.88 219 HIS A N 1
ATOM 1836 C CA . HIS A 1 219 ? -19.757 -2.515 20.789 1.00 97.88 219 HIS A CA 1
ATOM 1837 C C . HIS A 1 219 ? -18.271 -2.868 20.700 1.00 97.88 219 HIS A C 1
ATOM 1839 O O . HIS A 1 219 ? -17.425 -2.056 21.064 1.00 97.88 219 HIS A O 1
ATOM 1845 N N . THR A 1 220 ? -17.935 -4.041 20.160 1.00 97.88 220 THR A N 1
ATOM 1846 C CA . THR A 1 220 ? -16.534 -4.468 20.031 1.00 97.88 220 THR A CA 1
ATOM 1847 C C . THR A 1 220 ? -15.726 -3.524 19.135 1.00 97.88 220 THR A C 1
ATOM 1849 O O . THR A 1 220 ? -14.589 -3.188 19.464 1.00 97.88 220 THR A O 1
ATOM 1852 N N . ALA A 1 221 ? -16.309 -3.042 18.034 1.00 98.00 221 ALA A N 1
ATOM 1853 C CA . ALA A 1 221 ? -15.668 -2.063 17.160 1.00 98.00 221 ALA A CA 1
ATOM 1854 C C . ALA A 1 221 ? -15.379 -0.737 17.889 1.00 98.00 221 ALA A C 1
ATOM 1856 O O . ALA A 1 221 ? -14.266 -0.214 17.798 1.00 98.00 221 ALA A O 1
ATOM 1857 N N . LYS A 1 222 ? -16.335 -0.233 18.683 1.00 97.88 222 LYS A N 1
ATOM 1858 C CA . LYS A 1 222 ? -16.147 0.953 19.534 1.00 97.88 222 LYS A CA 1
ATOM 1859 C C . LYS A 1 222 ? -15.044 0.734 20.567 1.00 97.88 222 LYS A C 1
ATOM 1861 O O . LYS A 1 222 ? -14.198 1.607 20.725 1.00 97.88 222 LYS A O 1
ATOM 1866 N N . VAL A 1 223 ? -15.007 -0.428 21.229 1.00 96.44 223 VAL A N 1
ATOM 1867 C CA . VAL A 1 223 ? -13.951 -0.785 22.196 1.00 96.44 223 VAL A CA 1
ATOM 1868 C C . VAL A 1 223 ? -12.575 -0.705 21.546 1.00 96.44 223 VAL A C 1
ATOM 1870 O O . VAL A 1 223 ? -11.676 -0.076 22.107 1.00 96.44 223 VAL A O 1
ATOM 1873 N N . ILE A 1 224 ? -12.412 -1.282 20.353 1.00 96.06 224 ILE A N 1
ATOM 1874 C CA . ILE A 1 224 ? -11.156 -1.213 19.600 1.00 96.06 224 ILE A CA 1
ATOM 1875 C C . ILE A 1 224 ? -10.804 0.245 19.301 1.00 96.06 224 ILE A C 1
ATOM 1877 O O . ILE A 1 224 ? -9.738 0.705 19.706 1.00 96.06 224 ILE A O 1
ATOM 1881 N N . LEU A 1 225 ? -11.694 0.991 18.644 1.00 95.69 225 LEU A N 1
ATOM 1882 C CA . LEU A 1 225 ? -11.387 2.342 18.175 1.00 95.69 225 LEU A CA 1
ATOM 1883 C C . LEU A 1 225 ? -11.112 3.320 19.329 1.00 95.69 225 LEU A C 1
ATOM 1885 O O . LEU A 1 225 ? -10.145 4.081 19.266 1.00 95.69 225 LEU A O 1
ATOM 1889 N N . VAL A 1 226 ? -11.894 3.263 20.412 1.00 94.81 226 VAL A N 1
ATOM 1890 C CA . VAL A 1 226 ? -11.659 4.062 21.626 1.00 94.81 226 VAL A CA 1
ATOM 1891 C C . VAL A 1 226 ? -10.318 3.691 22.258 1.00 94.81 226 VAL A C 1
ATOM 1893 O O . VAL A 1 226 ? -9.536 4.580 22.586 1.00 94.81 226 VAL A O 1
ATOM 1896 N N . THR A 1 227 ? -9.991 2.402 22.380 1.00 92.94 227 THR A N 1
ATOM 1897 C CA . THR A 1 227 ? -8.723 1.978 22.997 1.00 92.94 227 THR A CA 1
ATOM 1898 C C . THR A 1 227 ? -7.509 2.378 22.152 1.00 92.94 227 THR A C 1
ATOM 1900 O O . THR A 1 227 ? -6.518 2.860 22.698 1.00 92.94 227 THR A O 1
ATOM 1903 N N . LEU A 1 228 ? -7.582 2.247 20.823 1.00 91.56 228 LEU A N 1
ATOM 1904 C CA . LEU A 1 228 ? -6.523 2.713 19.919 1.00 91.56 228 LEU A CA 1
ATOM 1905 C C . LEU A 1 228 ? -6.356 4.240 19.992 1.00 91.56 228 LEU A C 1
ATOM 1907 O O . LEU A 1 228 ? -5.226 4.726 20.045 1.00 91.56 228 LEU A O 1
ATOM 1911 N N . SER A 1 229 ? -7.465 4.987 20.074 1.00 90.62 229 SER A N 1
ATOM 1912 C CA . SER A 1 229 ? -7.462 6.449 20.254 1.00 90.62 229 SER A CA 1
ATOM 1913 C C . SER A 1 229 ? -6.757 6.857 21.542 1.00 90.62 229 SER A C 1
ATOM 1915 O O . SER A 1 229 ? -5.890 7.729 21.522 1.00 90.62 229 SER A O 1
ATOM 1917 N N . ARG A 1 230 ? -7.061 6.175 22.650 1.00 90.19 230 ARG A N 1
ATOM 1918 C CA . ARG A 1 230 ? -6.404 6.391 23.945 1.00 90.19 230 ARG A CA 1
ATOM 1919 C C . ARG A 1 230 ? -4.917 6.077 23.901 1.00 90.19 230 ARG A C 1
ATOM 1921 O O . ARG A 1 230 ? -4.120 6.878 24.375 1.00 90.19 230 ARG A O 1
ATOM 1928 N N . ALA A 1 231 ? -4.530 4.958 23.292 1.00 86.69 231 ALA A N 1
ATOM 1929 C CA . ALA A 1 231 ? -3.124 4.599 23.158 1.00 86.69 231 ALA A CA 1
ATOM 1930 C C . ALA A 1 231 ? -2.338 5.651 22.369 1.00 86.69 231 ALA A C 1
ATOM 1932 O O . ALA A 1 231 ? -1.272 6.081 22.801 1.00 86.69 231 ALA A O 1
ATOM 1933 N N . PHE A 1 232 ? -2.896 6.113 21.251 1.00 82.19 232 PHE A N 1
ATOM 1934 C CA . PHE A 1 232 ? -2.212 7.047 20.369 1.00 82.19 232 PHE A CA 1
ATOM 1935 C C . PHE A 1 232 ? -2.157 8.479 20.920 1.00 82.19 232 PHE A C 1
ATOM 1937 O O . PHE A 1 232 ? -1.102 9.117 20.842 1.00 82.19 232 PHE A O 1
ATOM 1944 N N . LEU A 1 233 ? -3.277 8.975 21.459 1.00 82.44 233 LEU A N 1
ATOM 1945 C CA . LEU A 1 233 ? -3.466 10.376 21.857 1.00 82.44 233 LEU A CA 1
ATOM 1946 C C . LEU A 1 233 ? -3.245 10.632 23.354 1.00 82.44 233 LEU A C 1
ATOM 1948 O O . LEU A 1 233 ? -2.847 11.731 23.725 1.00 82.44 233 LEU A O 1
ATOM 1952 N N . GLY A 1 234 ? -3.476 9.630 24.201 1.00 85.12 234 GLY A N 1
ATOM 1953 C CA . GLY A 1 234 ? -3.343 9.720 25.652 1.00 85.12 234 GLY A CA 1
ATOM 1954 C C . GLY A 1 234 ? -4.596 10.214 26.369 1.00 85.12 234 GLY A C 1
ATOM 1955 O O . GLY A 1 234 ? -5.304 11.109 25.906 1.00 85.12 234 GLY A O 1
ATOM 1956 N N . ASP A 1 235 ? -4.844 9.650 27.547 1.00 88.50 235 ASP A N 1
ATOM 1957 C CA . ASP A 1 235 ? -5.962 10.024 28.411 1.00 88.50 235 ASP A CA 1
ATOM 1958 C C . ASP A 1 235 ? -5.893 11.489 28.882 1.00 88.50 235 ASP A C 1
ATOM 1960 O O . ASP A 1 235 ? -6.937 12.139 28.823 1.00 88.50 235 ASP A O 1
ATOM 1964 N N . PRO A 1 236 ? -4.723 12.068 29.253 1.00 84.62 236 PRO A N 1
ATOM 1965 C CA . PRO A 1 236 ? -4.649 13.476 29.664 1.00 84.62 236 PRO A CA 1
ATOM 1966 C C . PRO A 1 236 ? -5.131 14.442 28.577 1.00 84.62 236 PRO A C 1
ATOM 1968 O O . PRO A 1 236 ? -5.847 15.411 28.845 1.00 84.62 236 PRO A O 1
ATOM 1971 N N . TYR A 1 237 ? -4.773 14.152 27.324 1.00 81.31 237 TYR A N 1
ATOM 1972 C CA . TYR A 1 237 ? -5.215 14.928 26.175 1.00 81.31 237 TYR A CA 1
ATOM 1973 C C . TYR A 1 237 ? -6.714 14.772 25.931 1.00 81.31 237 TYR A C 1
ATOM 1975 O O . TYR A 1 237 ? -7.421 15.764 25.749 1.00 81.31 237 TYR A O 1
ATOM 1983 N N . LEU A 1 238 ? -7.207 13.532 25.937 1.00 86.81 238 LEU A N 1
ATOM 1984 C CA . LEU A 1 238 ? -8.615 13.245 25.683 1.00 86.81 238 LEU A CA 1
ATOM 1985 C C . LEU A 1 238 ? -9.516 13.844 26.770 1.00 86.81 238 LEU A C 1
ATOM 1987 O O . LEU A 1 238 ? -10.550 14.418 26.445 1.00 86.81 238 LEU A O 1
ATOM 1991 N N . SER A 1 239 ? -9.113 13.805 28.043 1.00 87.81 239 SER A N 1
ATOM 1992 C CA . SER A 1 239 ? -9.870 14.457 29.116 1.00 87.81 239 SER A CA 1
ATOM 1993 C C . SER A 1 239 ? -9.895 15.978 28.959 1.00 87.81 239 SER A C 1
ATOM 1995 O O . SER A 1 239 ? -10.946 16.597 29.130 1.00 87.81 239 SER A O 1
ATOM 1997 N N . ALA A 1 240 ? -8.768 16.584 28.562 1.00 81.69 240 ALA A N 1
ATOM 1998 C CA . ALA A 1 240 ? -8.692 18.021 28.312 1.00 81.69 240 ALA A CA 1
ATOM 1999 C C . ALA A 1 240 ? -9.582 18.445 27.132 1.00 81.69 240 ALA A C 1
ATOM 2001 O O . ALA A 1 240 ? -10.275 19.458 27.222 1.00 81.69 240 ALA A O 1
ATOM 2002 N N . LEU A 1 241 ? -9.600 17.647 26.059 1.00 80.19 241 LEU A N 1
ATOM 2003 C CA . LEU A 1 241 ? -10.462 17.842 24.892 1.00 80.19 241 LEU A CA 1
ATOM 2004 C C . LEU A 1 241 ? -11.948 17.812 25.261 1.00 80.19 241 LEU A C 1
ATOM 2006 O O . LEU A 1 241 ? -12.720 18.634 24.779 1.00 80.19 241 LEU A O 1
ATOM 2010 N N . LEU A 1 242 ? -12.340 16.859 26.104 1.00 87.69 242 LEU A N 1
ATOM 2011 C CA . LEU A 1 242 ? -13.723 16.670 26.537 1.00 87.69 242 LEU A CA 1
ATOM 2012 C C . LEU A 1 242 ? -14.145 17.638 27.652 1.00 87.69 242 LEU A C 1
ATOM 2014 O O . LEU A 1 242 ? -15.298 17.618 28.072 1.00 87.69 242 LEU A O 1
ATOM 2018 N N . HIS A 1 243 ? -13.229 18.478 28.145 1.00 87.94 243 HIS A N 1
ATOM 2019 C CA . HIS A 1 243 ? -13.448 19.359 29.294 1.00 87.94 243 HIS A CA 1
ATOM 2020 C C . HIS A 1 243 ? -13.900 18.612 30.565 1.00 87.94 243 HIS A C 1
ATOM 2022 O O . HIS A 1 243 ? -14.686 19.132 31.359 1.00 87.94 243 HIS A O 1
ATOM 2028 N N . ILE A 1 244 ? -13.368 17.405 30.783 1.00 91.69 244 ILE A N 1
ATOM 2029 C CA . ILE A 1 244 ? -13.601 16.586 31.981 1.00 91.69 244 ILE A CA 1
ATOM 2030 C C . ILE A 1 244 ? -12.282 16.298 32.705 1.00 91.69 244 ILE A C 1
ATOM 2032 O O . ILE A 1 244 ? -11.195 16.480 32.162 1.00 91.69 244 ILE A O 1
ATOM 2036 N N . SER A 1 245 ? -12.362 15.854 33.961 1.00 90.75 245 SER A N 1
ATOM 2037 C CA . SER A 1 245 ? -11.171 15.377 34.676 1.00 90.75 245 SER A CA 1
ATOM 2038 C C . SER A 1 245 ? -10.724 14.011 34.148 1.00 90.75 245 SER A C 1
ATOM 2040 O O . SER A 1 245 ? -11.555 13.237 33.674 1.00 90.75 245 SER A O 1
ATOM 2042 N N . GLU A 1 246 ? -9.439 13.674 34.292 1.00 86.94 246 GLU A N 1
ATOM 2043 C CA . GLU A 1 246 ? -8.947 12.323 33.980 1.00 86.94 246 GLU A CA 1
ATOM 2044 C C . GLU A 1 246 ? -9.724 11.248 34.754 1.00 86.94 246 GLU A C 1
ATOM 2046 O O . GLU A 1 246 ? -10.098 10.234 34.178 1.00 86.94 246 GLU A O 1
ATOM 2051 N N . THR A 1 247 ? -10.056 11.490 36.028 1.00 89.81 247 THR A N 1
ATOM 2052 C CA . THR A 1 247 ? -10.902 10.584 36.823 1.00 89.81 247 THR A CA 1
ATOM 2053 C C . THR A 1 247 ? -12.288 10.410 36.207 1.00 89.81 247 THR A C 1
ATOM 2055 O O . THR A 1 247 ? -12.756 9.283 36.088 1.00 89.81 247 THR A O 1
ATOM 2058 N N . GLY A 1 248 ? -12.919 11.500 35.759 1.00 91.19 248 GLY A N 1
ATOM 2059 C CA . GLY A 1 248 ? -14.218 11.444 35.083 1.00 91.19 248 GLY A CA 1
ATOM 2060 C C . GLY A 1 248 ? -14.162 10.650 33.775 1.00 91.19 248 GLY A C 1
ATOM 2061 O O . GLY A 1 248 ? -15.047 9.843 33.510 1.00 91.19 248 GLY A O 1
ATOM 2062 N N . LEU A 1 249 ? -13.078 10.799 33.005 1.00 91.00 249 LEU A N 1
ATOM 2063 C CA . LEU A 1 249 ? -12.832 9.969 31.823 1.00 91.00 249 LEU A CA 1
ATOM 2064 C C . LEU A 1 249 ? -12.700 8.482 32.201 1.00 91.00 249 LEU A C 1
ATOM 2066 O O . LEU A 1 249 ? -13.288 7.628 31.542 1.00 91.00 249 LEU A O 1
ATOM 2070 N N . GLN A 1 250 ? -11.968 8.151 33.271 1.00 89.56 250 GLN A N 1
ATOM 2071 C CA . GLN A 1 250 ? -11.837 6.761 33.728 1.00 89.56 250 GLN A CA 1
ATOM 2072 C C . GLN A 1 250 ? -13.172 6.161 34.199 1.00 89.56 250 GLN A C 1
ATOM 2074 O O . GLN A 1 250 ? -13.434 4.986 33.934 1.00 89.56 250 GLN A O 1
ATOM 2079 N N . GLU A 1 251 ? -14.023 6.937 34.875 1.00 90.00 251 GLU A N 1
ATOM 2080 C CA . GLU A 1 251 ? -15.362 6.506 35.306 1.00 90.00 251 GLU A CA 1
ATOM 2081 C C . GLU A 1 251 ? -16.268 6.189 34.108 1.00 90.00 251 GLU A C 1
ATOM 2083 O O . GLU A 1 251 ? -16.935 5.149 34.079 1.00 90.00 251 GLU A O 1
ATOM 2088 N N . GLU A 1 252 ? -16.241 7.046 33.087 1.00 91.75 252 GLU A N 1
ATOM 2089 C CA . GLU A 1 252 ? -16.994 6.840 31.851 1.00 91.75 252 GLU A CA 1
ATOM 2090 C C . GLU A 1 252 ? -16.519 5.587 31.104 1.00 91.75 252 GLU A C 1
ATOM 2092 O O . GLU A 1 252 ? -17.323 4.725 30.745 1.00 91.75 252 GLU A O 1
ATOM 2097 N N . LEU A 1 253 ? -15.204 5.421 30.956 1.00 92.00 253 LEU A N 1
ATOM 2098 C CA . LEU A 1 253 ? -14.607 4.239 30.335 1.00 92.00 253 LEU A CA 1
ATOM 2099 C C . LEU A 1 253 ? -14.934 2.950 31.099 1.00 92.00 253 LEU A C 1
ATOM 2101 O O . LEU A 1 253 ? -15.244 1.933 30.486 1.00 92.00 253 LEU A O 1
ATOM 2105 N N . THR A 1 254 ? -14.904 2.990 32.431 1.00 88.31 254 THR A N 1
ATOM 2106 C CA . THR A 1 254 ? -15.252 1.838 33.281 1.00 88.31 254 THR A CA 1
ATOM 2107 C C . THR A 1 254 ? -16.723 1.449 33.129 1.00 88.31 254 THR A C 1
ATOM 2109 O O . THR A 1 254 ? -17.056 0.272 33.204 1.00 88.31 254 THR A O 1
ATOM 2112 N N . THR A 1 255 ? -17.602 2.425 32.894 1.00 89.81 255 THR A N 1
ATOM 2113 C CA . THR A 1 255 ? -19.029 2.177 32.637 1.00 89.81 255 THR A CA 1
ATOM 2114 C C . THR A 1 255 ? -19.262 1.607 31.238 1.00 89.81 255 THR A C 1
ATOM 2116 O O . THR A 1 255 ? -20.148 0.776 31.042 1.00 89.81 255 THR A O 1
ATOM 2119 N N . PHE A 1 256 ? -18.468 2.050 30.264 1.00 93.38 256 PHE A N 1
ATOM 2120 C CA . PHE A 1 256 ? -18.540 1.597 28.881 1.00 93.38 256 PHE A CA 1
ATOM 2121 C C . PHE A 1 256 ? -18.034 0.160 28.695 1.00 93.38 256 PHE A C 1
ATOM 2123 O O . PHE A 1 256 ? -18.703 -0.648 28.043 1.00 93.38 256 PHE A O 1
ATOM 2130 N N . TYR A 1 257 ? -16.865 -0.174 29.250 1.00 93.06 257 TYR A N 1
ATOM 2131 C CA . TYR A 1 257 ? -16.291 -1.507 29.090 1.00 93.06 257 TYR A CA 1
ATOM 2132 C C . TYR A 1 257 ? -17.074 -2.562 29.877 1.00 93.06 257 TYR A C 1
ATOM 2134 O O . TYR A 1 257 ? -17.449 -2.382 31.034 1.00 93.06 257 TYR A O 1
ATOM 2142 N N . ARG A 1 258 ? -17.295 -3.718 29.252 1.00 90.50 258 ARG A N 1
ATOM 2143 C CA . ARG A 1 258 ? -18.037 -4.836 29.839 1.00 90.50 258 ARG A CA 1
ATOM 2144 C C . ARG A 1 258 ? -17.108 -5.774 30.612 1.00 90.50 258 ARG A C 1
ATOM 2146 O O . ARG A 1 258 ? -16.050 -6.174 30.126 1.00 90.50 258 ARG A O 1
ATOM 2153 N N . GLY A 1 259 ? -17.572 -6.227 31.777 1.00 84.00 259 GLY A N 1
ATOM 2154 C CA . GLY A 1 259 ? -16.870 -7.206 32.615 1.00 84.00 259 GLY A CA 1
ATOM 2155 C C . GLY A 1 259 ? -15.748 -6.592 33.459 1.00 84.00 259 GLY A C 1
ATOM 2156 O O . GLY A 1 259 ? -15.779 -5.409 33.774 1.00 84.00 259 GLY A O 1
ATOM 2157 N N . ASP A 1 260 ? -14.759 -7.404 33.844 1.00 75.00 260 ASP A N 1
ATOM 2158 C CA . ASP A 1 260 ? -13.589 -6.967 34.627 1.00 75.00 260 ASP A CA 1
ATOM 2159 C C . ASP A 1 260 ? -12.537 -6.298 33.724 1.00 75.00 260 ASP A C 1
ATOM 2161 O O . ASP A 1 260 ? -11.434 -6.799 33.488 1.00 75.00 260 ASP A O 1
ATOM 2165 N N . ALA A 1 261 ? -12.951 -5.200 33.100 1.00 74.38 261 ALA A N 1
ATOM 2166 C CA . ALA A 1 261 ? -12.172 -4.424 32.153 1.00 74.38 261 ALA A CA 1
ATOM 2167 C C . ALA A 1 261 ? -11.720 -3.118 32.820 1.00 74.38 261 ALA A C 1
ATOM 2169 O O . ALA A 1 261 ? -12.190 -2.032 32.486 1.00 74.38 261 ALA A O 1
ATOM 2170 N N . SER A 1 262 ? -10.813 -3.220 33.799 1.00 67.75 262 SER A N 1
ATOM 2171 C CA . SER A 1 262 ? -10.238 -2.033 34.433 1.00 67.75 262 SER A CA 1
ATOM 2172 C C . SER A 1 262 ? -9.394 -1.253 33.428 1.00 67.75 262 SER A C 1
ATOM 2174 O O . SER A 1 262 ? -8.461 -1.791 32.821 1.00 67.75 262 SER A O 1
ATOM 2176 N N . SER A 1 263 ? -9.689 0.029 33.287 1.00 65.19 263 SER A N 1
ATOM 2177 C CA . SER A 1 263 ? -8.956 0.922 32.410 1.00 65.19 263 SER A CA 1
ATOM 2178 C C . SER A 1 263 ? -7.585 1.273 33.009 1.00 65.19 263 SER A C 1
ATOM 2180 O O . SER A 1 263 ? -7.494 1.902 34.061 1.00 65.19 263 SER A O 1
ATOM 2182 N N . THR A 1 264 ? -6.498 0.854 32.350 1.00 78.44 264 THR A N 1
ATOM 2183 C CA . THR A 1 264 ? -5.156 1.402 32.624 1.00 78.44 264 THR A CA 1
ATOM 2184 C C . THR A 1 264 ? -5.050 2.762 31.940 1.00 78.44 264 THR A C 1
ATOM 2186 O O . THR A 1 264 ? -5.556 2.914 30.829 1.00 78.44 264 THR A O 1
ATOM 2189 N N . SER A 1 265 ? -4.421 3.744 32.590 1.00 84.12 265 SER A N 1
ATOM 2190 C CA . SER A 1 265 ? -4.208 5.061 31.980 1.00 84.12 265 SER A CA 1
ATOM 2191 C C . SER A 1 265 ? -3.217 4.970 30.817 1.00 84.12 265 SER A C 1
ATOM 2193 O O . SER A 1 265 ? -2.184 4.302 30.931 1.00 84.12 265 SER A O 1
ATOM 2195 N N . TYR A 1 266 ? -3.531 5.642 29.709 1.00 86.88 266 TYR A N 1
ATOM 2196 C CA . TYR A 1 266 ? -2.637 5.757 28.558 1.00 86.88 266 TYR A CA 1
ATOM 2197 C C . TYR A 1 266 ? -1.964 7.134 28.555 1.00 86.88 266 TYR A C 1
ATOM 2199 O O . TYR A 1 266 ? -2.661 8.147 28.511 1.00 86.88 266 TYR A O 1
ATOM 2207 N N . PRO A 1 267 ? -0.622 7.211 28.537 1.00 81.75 267 PRO A N 1
ATOM 2208 C CA . PRO A 1 267 ? 0.088 8.490 28.524 1.00 81.75 267 PRO A CA 1
ATOM 2209 C C . PRO A 1 267 ? 0.018 9.206 27.165 1.00 81.75 267 PRO A C 1
ATOM 2211 O O . PRO A 1 267 ? 0.342 10.388 27.086 1.00 81.75 267 PRO A O 1
ATOM 2214 N N . GLY A 1 268 ? -0.390 8.499 26.105 1.00 78.62 268 GLY A N 1
ATOM 2215 C CA . GLY A 1 268 ? -0.246 8.948 24.722 1.00 78.62 268 GLY A CA 1
ATOM 2216 C C . GLY A 1 268 ? 1.182 8.764 24.216 1.00 78.62 268 GLY A C 1
ATOM 2217 O O . GLY A 1 268 ? 2.121 8.566 24.991 1.00 78.62 268 GLY A O 1
ATOM 2218 N N . PHE A 1 269 ? 1.356 8.784 22.897 1.00 76.19 269 PHE A N 1
ATOM 2219 C CA . PHE A 1 269 ? 2.682 8.657 22.279 1.00 76.19 269 PHE A CA 1
ATOM 2220 C C . PHE A 1 269 ? 3.157 10.012 21.756 1.00 76.19 269 PHE A C 1
ATOM 2222 O O . PHE A 1 269 ? 2.332 10.810 21.315 1.00 76.19 269 PHE A O 1
ATOM 2229 N N . ARG A 1 270 ? 4.470 10.252 21.697 1.00 68.94 270 ARG A N 1
ATOM 2230 C CA . ARG A 1 270 ? 5.075 11.402 21.003 1.00 68.94 270 ARG A CA 1
ATOM 2231 C C . ARG A 1 270 ? 4.960 11.266 19.496 1.00 68.94 270 ARG A C 1
ATOM 2233 O O . ARG A 1 270 ? 4.546 10.229 18.962 1.00 68.94 270 ARG A O 1
ATOM 2240 N N . LEU A 1 271 ? 5.225 12.371 18.802 1.00 56.78 271 LEU A N 1
ATOM 2241 C CA . LEU A 1 271 ? 5.285 12.375 17.348 1.00 56.78 271 LEU A CA 1
ATOM 2242 C C . LEU A 1 271 ? 6.413 11.428 16.915 1.00 56.78 271 LEU A C 1
ATOM 2244 O O . LEU A 1 271 ? 7.559 11.589 17.331 1.00 56.78 271 LEU A O 1
ATOM 2248 N N . TYR A 1 272 ? 6.083 10.425 16.105 1.00 53.59 272 TYR A N 1
ATOM 2249 C CA . TYR A 1 272 ? 7.097 9.549 15.528 1.00 53.59 272 TYR A CA 1
ATOM 2250 C C . TYR A 1 272 ? 7.892 10.331 14.481 1.00 53.59 272 TYR A C 1
ATOM 2252 O O . TYR A 1 272 ? 7.301 10.849 13.523 1.00 53.59 272 TYR A O 1
ATOM 2260 N N . ALA A 1 273 ? 9.219 10.371 14.623 1.00 50.38 273 ALA A N 1
ATOM 2261 C CA . ALA A 1 273 ? 10.085 10.818 13.540 1.00 50.38 273 ALA A CA 1
ATOM 2262 C C . ALA A 1 273 ? 10.016 9.814 12.375 1.00 50.38 273 ALA A C 1
ATOM 2264 O O . ALA A 1 273 ? 9.573 8.675 12.534 1.00 50.38 273 ALA A O 1
ATOM 2265 N N . ALA A 1 274 ? 10.481 10.210 11.188 1.00 46.94 274 ALA A N 1
ATOM 2266 C CA . ALA A 1 274 ? 10.427 9.361 9.994 1.00 46.94 274 ALA A CA 1
ATOM 2267 C C . ALA A 1 274 ? 11.261 8.055 10.087 1.00 46.94 274 ALA A C 1
ATOM 2269 O O . ALA A 1 274 ? 11.209 7.228 9.180 1.00 46.94 274 ALA A O 1
ATOM 2270 N N . PHE A 1 275 ? 12.011 7.866 11.178 1.00 52.25 275 PHE A N 1
ATOM 2271 C CA . PHE A 1 275 ? 13.093 6.891 11.308 1.00 52.25 275 PHE A CA 1
ATOM 2272 C C . PHE A 1 275 ? 12.986 5.997 12.559 1.00 52.25 275 PHE A C 1
ATOM 2274 O O . PHE A 1 275 ? 14.006 5.629 13.118 1.00 52.25 275 PHE A O 1
ATOM 2281 N N . ASP A 1 276 ? 11.776 5.668 13.037 1.00 52.38 276 ASP A N 1
ATOM 2282 C CA . ASP A 1 276 ? 11.571 4.809 14.236 1.00 52.38 276 ASP A CA 1
ATOM 2283 C C . ASP A 1 276 ? 12.194 5.364 15.534 1.00 52.38 276 ASP A C 1
ATOM 2285 O O . ASP A 1 276 ? 12.319 4.697 16.564 1.00 52.38 276 ASP A O 1
ATOM 2289 N N . HIS A 1 277 ? 12.580 6.635 15.477 1.00 56.00 277 HIS A N 1
ATOM 2290 C CA . HIS A 1 277 ? 13.123 7.396 16.580 1.00 56.00 277 HIS A CA 1
ATOM 2291 C C . HIS A 1 277 ? 12.039 8.262 17.199 1.00 56.00 277 HIS A C 1
ATOM 2293 O O . HIS A 1 277 ? 11.138 8.770 16.521 1.00 56.00 277 HIS A O 1
ATOM 2299 N N . ILE A 1 278 ? 12.171 8.461 18.505 1.00 58.78 278 ILE A N 1
ATOM 2300 C CA . ILE A 1 278 ? 11.355 9.421 19.222 1.00 58.78 278 ILE A CA 1
ATOM 2301 C C . ILE A 1 278 ? 12.107 10.747 19.237 1.00 58.78 278 ILE A C 1
ATOM 2303 O O . ILE A 1 278 ? 13.207 10.850 19.785 1.00 58.78 278 ILE A O 1
ATOM 2307 N N . GLU A 1 279 ? 11.524 11.753 18.594 1.00 54.28 279 GLU A N 1
ATOM 2308 C CA . GLU A 1 279 ? 12.122 13.079 18.501 1.00 54.28 279 GLU A CA 1
ATOM 2309 C C . GLU A 1 279 ? 12.337 13.677 19.901 1.00 54.28 279 GLU A C 1
ATOM 2311 O O . GLU A 1 279 ? 11.457 13.628 20.765 1.00 54.28 279 GLU A O 1
ATOM 2316 N N . GLY A 1 280 ? 13.542 14.205 20.141 1.00 55.22 280 GLY A N 1
ATOM 2317 C CA . GLY A 1 280 ? 13.902 14.825 21.414 1.00 55.22 280 GLY A CA 1
ATOM 2318 C C . GLY A 1 280 ? 14.075 13.860 22.592 1.00 55.22 280 GLY A C 1
ATOM 2319 O O . GLY A 1 280 ? 14.058 14.323 23.729 1.00 55.22 280 GLY A O 1
ATOM 2320 N N . ASP A 1 281 ? 14.234 12.546 22.376 1.00 59.69 281 ASP A N 1
ATOM 2321 C CA . ASP A 1 281 ? 14.518 11.609 23.471 1.00 59.69 281 ASP A CA 1
ATOM 2322 C C . ASP A 1 281 ? 15.947 11.804 24.026 1.00 59.69 281 ASP A C 1
ATOM 2324 O O . ASP A 1 281 ? 16.925 11.443 23.363 1.00 59.69 281 ASP A O 1
ATOM 2328 N N . PRO A 1 282 ? 16.108 12.332 25.257 1.00 58.44 282 PRO A N 1
ATOM 2329 C CA . PRO A 1 282 ? 17.427 12.616 25.815 1.00 58.44 282 PRO A CA 1
ATOM 2330 C C . PRO A 1 282 ? 18.200 11.343 26.181 1.00 58.44 282 PRO A C 1
ATOM 2332 O O . PRO A 1 282 ? 19.411 11.407 26.381 1.00 58.44 282 PRO A O 1
ATOM 2335 N N . LYS A 1 283 ? 17.525 10.188 26.290 1.00 56.34 283 LYS A N 1
ATOM 2336 C CA . LYS A 1 283 ? 18.173 8.901 26.576 1.00 56.34 283 LYS A CA 1
ATOM 2337 C C . LYS A 1 283 ? 18.753 8.260 25.320 1.00 56.34 283 LYS A C 1
ATOM 2339 O O . LYS A 1 283 ? 19.625 7.405 25.445 1.00 56.34 283 LYS A O 1
ATOM 2344 N N . ARG A 1 284 ? 18.243 8.614 24.135 1.00 57.78 284 ARG A N 1
ATOM 2345 C CA . ARG A 1 284 ? 18.624 8.017 22.843 1.00 57.78 284 ARG A CA 1
ATOM 2346 C C . ARG A 1 284 ? 18.649 9.101 21.750 1.00 57.78 284 ARG A C 1
ATOM 2348 O O . ARG A 1 284 ? 17.805 9.068 20.855 1.00 57.78 284 ARG A O 1
ATOM 2355 N N . PRO A 1 285 ? 19.570 10.084 21.844 1.00 53.12 285 PRO A N 1
ATOM 2356 C CA . PRO A 1 285 ? 19.660 11.178 20.882 1.00 53.12 285 PRO A CA 1
ATOM 2357 C C . PRO A 1 285 ? 19.976 10.648 19.481 1.00 53.12 285 PRO A C 1
ATOM 2359 O O . PRO A 1 285 ? 20.679 9.648 19.329 1.00 53.12 285 PRO A O 1
ATOM 2362 N N . LEU A 1 286 ? 19.481 11.347 18.456 1.00 49.97 286 LEU A N 1
ATOM 2363 C CA . LEU A 1 286 ? 19.743 11.034 17.053 1.00 49.97 286 LEU A CA 1
ATOM 2364 C C . LEU A 1 286 ? 21.193 11.394 16.705 1.00 49.97 286 LEU A C 1
ATOM 2366 O O . LEU A 1 286 ? 21.480 12.415 16.089 1.00 49.97 286 LEU A O 1
ATOM 2370 N N . ASN A 1 287 ? 22.123 10.555 17.139 1.00 48.12 287 ASN A N 1
ATOM 2371 C CA . ASN A 1 287 ? 23.483 10.559 16.642 1.00 48.12 287 ASN A CA 1
ATOM 2372 C C . ASN A 1 287 ? 23.478 9.576 15.479 1.00 48.12 287 ASN A C 1
ATOM 2374 O O . ASN A 1 287 ? 23.535 8.375 15.710 1.00 48.12 287 ASN A O 1
ATOM 2378 N N . ALA A 1 288 ? 23.345 10.054 14.245 1.00 44.22 288 ALA A N 1
ATOM 2379 C CA . ALA A 1 288 ? 23.618 9.233 13.071 1.00 44.22 288 ALA A CA 1
ATOM 2380 C C . ALA A 1 288 ? 25.104 9.404 12.704 1.00 44.22 288 ALA A C 1
ATOM 2382 O O . ALA A 1 288 ? 25.428 10.319 11.943 1.00 44.22 288 ALA A O 1
ATOM 2383 N N . PRO A 1 289 ? 26.045 8.616 13.262 1.00 40.31 289 PRO A N 1
ATOM 2384 C CA . PRO A 1 289 ? 27.378 8.544 12.696 1.00 40.31 289 PRO A CA 1
ATOM 2385 C C . PRO A 1 289 ? 27.300 7.799 11.360 1.00 40.31 289 PRO A C 1
ATOM 2387 O O . PRO A 1 289 ? 26.636 6.773 11.233 1.00 40.31 289 PRO A O 1
ATOM 2390 N N . GLY A 1 290 ? 27.955 8.359 10.348 1.00 42.78 290 GLY A N 1
ATOM 2391 C CA . GLY A 1 290 ? 28.077 7.736 9.041 1.00 42.78 290 GLY A CA 1
ATOM 2392 C C . GLY A 1 290 ? 28.970 6.492 9.039 1.00 42.78 290 GLY A C 1
ATOM 2393 O O . GLY A 1 290 ? 29.875 6.342 9.856 1.00 42.78 290 GLY A O 1
ATOM 2394 N N . ASP A 1 291 ? 28.708 5.656 8.038 1.00 42.50 291 ASP A N 1
ATOM 2395 C CA . ASP A 1 291 ? 29.690 5.001 7.167 1.00 42.50 291 ASP A CA 1
ATOM 2396 C C . ASP A 1 291 ? 30.732 4.057 7.785 1.00 42.50 291 ASP A C 1
ATOM 2398 O O . ASP A 1 291 ? 31.822 3.894 7.242 1.00 42.50 291 ASP A O 1
ATOM 2402 N N . ARG A 1 292 ? 30.426 3.377 8.897 1.00 35.78 292 ARG A N 1
ATOM 2403 C CA . ARG A 1 292 ? 31.354 2.344 9.397 1.00 35.78 292 ARG A CA 1
ATOM 2404 C C . ARG A 1 292 ? 31.331 1.043 8.585 1.00 35.78 292 ARG A C 1
ATOM 2406 O O . ARG A 1 292 ? 32.316 0.314 8.632 1.00 35.78 292 ARG A O 1
ATOM 2413 N N . TYR A 1 293 ? 30.269 0.792 7.810 1.00 33.91 293 TYR A N 1
ATOM 2414 C CA . TYR A 1 293 ? 30.098 -0.420 6.992 1.00 33.91 293 TYR A CA 1
ATOM 2415 C C . TYR A 1 293 ? 29.407 -0.179 5.632 1.00 33.91 293 TYR A C 1
ATOM 2417 O O . TYR A 1 293 ? 28.765 -1.083 5.108 1.00 33.91 293 TYR A O 1
ATOM 2425 N N . GLY A 1 294 ? 29.465 1.032 5.060 1.00 37.03 294 GLY A N 1
ATOM 2426 C CA . GLY A 1 294 ? 28.812 1.348 3.774 1.00 37.03 294 GLY A CA 1
ATOM 2427 C C . GLY A 1 294 ? 27.280 1.459 3.829 1.00 37.03 294 GLY A C 1
ATOM 2428 O O . GLY A 1 294 ? 26.660 2.081 2.968 1.00 37.03 294 GLY A O 1
ATOM 2429 N N . THR A 1 295 ? 26.639 0.964 4.890 1.00 38.09 295 THR A N 1
ATOM 2430 C CA . THR A 1 295 ? 25.225 1.226 5.141 1.00 38.09 295 THR A CA 1
ATOM 2431 C C . THR A 1 295 ? 25.065 2.648 5.666 1.00 38.09 295 THR A C 1
ATOM 2433 O O . THR A 1 295 ? 25.448 2.943 6.799 1.00 38.09 295 THR A O 1
ATOM 2436 N N . LYS A 1 296 ? 24.450 3.544 4.881 1.00 40.62 296 LYS A N 1
ATOM 2437 C CA . LYS A 1 296 ? 23.806 4.743 5.444 1.00 40.62 296 LYS A CA 1
ATOM 2438 C C . LYS A 1 296 ? 22.872 4.253 6.550 1.00 40.62 296 LYS A C 1
ATOM 2440 O O . LYS A 1 296 ? 21.888 3.582 6.233 1.00 40.62 296 LYS A O 1
ATOM 2445 N N . GLY A 1 297 ? 23.254 4.500 7.809 1.00 41.34 297 GLY A N 1
ATOM 2446 C CA . GLY A 1 297 ? 22.681 3.873 9.002 1.00 41.34 297 GLY A CA 1
ATOM 2447 C C . GLY A 1 297 ? 21.177 3.725 8.880 1.00 41.34 297 GLY A C 1
ATOM 2448 O O . GLY A 1 297 ? 20.532 4.722 8.575 1.00 41.34 297 GLY A O 1
ATOM 2449 N N . ALA A 1 298 ? 20.692 2.481 9.000 1.00 42.38 298 ALA A N 1
ATOM 2450 C CA . ALA A 1 298 ? 19.304 2.017 8.890 1.00 42.38 298 ALA A CA 1
ATOM 2451 C C . ALA A 1 298 ? 18.289 3.106 8.487 1.00 42.38 298 ALA A C 1
ATOM 2453 O O . ALA A 1 298 ? 17.366 3.427 9.234 1.00 42.38 298 ALA A O 1
ATOM 2454 N N . CYS A 1 299 ? 18.464 3.702 7.302 1.00 39.22 299 CYS A N 1
ATOM 2455 C CA . CYS A 1 299 ? 17.546 4.720 6.832 1.00 39.22 299 CYS A CA 1
ATOM 2456 C C . CYS A 1 299 ? 16.264 3.980 6.511 1.00 39.22 299 CYS A C 1
ATOM 2458 O O . CYS A 1 299 ? 16.213 3.170 5.583 1.00 39.22 299 CYS A O 1
ATOM 2460 N N . ILE A 1 300 ? 15.241 4.226 7.322 1.00 45.22 300 ILE A N 1
ATOM 2461 C CA . ILE A 1 300 ? 13.915 3.697 7.060 1.00 45.22 300 ILE A CA 1
ATOM 2462 C C . ILE A 1 300 ? 13.518 4.113 5.661 1.00 45.22 300 ILE A C 1
ATOM 2464 O O . ILE A 1 300 ? 13.671 5.266 5.253 1.00 45.22 300 ILE A O 1
ATOM 2468 N N . TYR A 1 301 ? 13.035 3.117 4.929 1.00 46.84 301 TYR A N 1
ATOM 2469 C CA . TYR A 1 301 ? 12.453 3.296 3.621 1.00 46.84 301 TYR A CA 1
ATOM 2470 C C . TYR A 1 301 ? 11.458 4.478 3.654 1.00 46.84 301 TYR A C 1
ATOM 2472 O O . TYR A 1 301 ? 10.573 4.493 4.513 1.00 46.84 301 TYR A O 1
ATOM 2480 N N . PRO A 1 302 ? 11.533 5.439 2.715 1.00 43.84 302 PRO A N 1
ATOM 2481 C CA . PRO A 1 302 ? 10.595 6.564 2.630 1.00 43.84 302 PRO A CA 1
ATOM 2482 C C . PRO A 1 302 ? 9.100 6.167 2.572 1.00 43.84 302 PRO A C 1
ATOM 2484 O O . PRO A 1 302 ? 8.226 7.009 2.762 1.00 43.84 302 PRO A O 1
ATOM 2487 N N . GLY A 1 303 ? 8.771 4.883 2.378 1.00 49.81 303 GLY A N 1
ATOM 2488 C CA . GLY A 1 303 ? 7.409 4.338 2.427 1.00 49.81 303 GLY A CA 1
ATOM 2489 C C . GLY A 1 303 ? 6.718 4.338 3.796 1.00 49.81 303 GLY A C 1
ATOM 2490 O O . GLY A 1 303 ? 5.586 3.863 3.881 1.00 49.81 303 GLY A O 1
ATOM 2491 N N . LEU A 1 304 ? 7.320 4.912 4.848 1.00 59.19 304 LEU A N 1
ATOM 2492 C CA . LEU A 1 304 ? 6.583 5.292 6.064 1.00 59.19 304 LEU A CA 1
ATOM 2493 C C . LEU A 1 304 ? 5.339 6.128 5.717 1.00 59.19 304 LEU A C 1
ATOM 2495 O O . LEU A 1 304 ? 4.312 6.022 6.381 1.00 59.19 304 LEU A O 1
ATOM 2499 N N . TRP A 1 305 ? 5.422 6.927 4.651 1.00 63.88 305 TRP A N 1
ATOM 2500 C CA . TRP A 1 305 ? 4.297 7.684 4.115 1.00 63.88 305 TRP A CA 1
ATOM 2501 C C . TRP A 1 305 ? 3.127 6.789 3.680 1.00 63.88 305 TRP A C 1
ATOM 2503 O O . TRP A 1 305 ? 2.005 6.985 4.141 1.00 63.88 305 TRP A O 1
ATOM 2513 N N . ASN A 1 306 ? 3.388 5.762 2.859 1.00 67.81 306 ASN A N 1
ATOM 2514 C CA . ASN A 1 306 ? 2.368 4.807 2.401 1.00 67.81 306 ASN A CA 1
ATOM 2515 C C . ASN A 1 306 ? 1.696 4.120 3.581 1.00 67.81 306 ASN A C 1
ATOM 2517 O O . ASN A 1 306 ? 0.484 3.918 3.602 1.00 67.81 306 ASN A O 1
ATOM 2521 N N . TRP A 1 307 ? 2.506 3.770 4.572 1.00 68.44 307 TRP A N 1
ATOM 2522 C CA . TRP A 1 307 ? 2.014 3.108 5.755 1.00 68.44 307 TRP A CA 1
ATOM 2523 C C . TRP A 1 307 ? 1.131 4.033 6.605 1.00 68.44 307 TRP A C 1
ATOM 2525 O O . TRP A 1 307 ? 0.001 3.655 6.902 1.00 68.44 307 TRP A O 1
ATOM 2535 N N . LYS A 1 308 ? 1.565 5.266 6.896 1.00 74.75 308 LYS A N 1
ATOM 2536 C CA . LYS A 1 308 ? 0.725 6.266 7.580 1.00 74.75 308 LYS A CA 1
ATOM 2537 C C . LYS A 1 308 ? -0.589 6.504 6.831 1.00 74.75 308 LYS A C 1
ATOM 2539 O O . LYS A 1 308 ? -1.639 6.633 7.458 1.00 74.75 308 LYS A O 1
ATOM 2544 N N . ALA A 1 309 ? -0.544 6.542 5.497 1.00 79.00 309 ALA A N 1
ATOM 2545 C CA . ALA A 1 309 ? -1.727 6.700 4.655 1.00 79.00 309 ALA A CA 1
ATOM 2546 C C . ALA A 1 309 ? -2.691 5.505 4.783 1.00 79.00 309 ALA A C 1
ATOM 2548 O O . ALA A 1 309 ? -3.895 5.716 4.915 1.00 79.00 309 ALA A O 1
ATOM 2549 N N . SER A 1 310 ? -2.167 4.274 4.821 1.00 81.38 310 SER A N 1
ATOM 2550 C CA . SER A 1 310 ? -2.958 3.060 5.069 1.00 81.38 310 SER A CA 1
ATOM 2551 C C . SER A 1 310 ? -3.602 3.075 6.454 1.00 81.38 310 SER A C 1
ATOM 2553 O O . SER A 1 310 ? -4.798 2.857 6.564 1.00 81.38 310 SER A O 1
ATOM 2555 N N . GLU A 1 311 ? -2.854 3.398 7.510 1.00 82.62 311 GLU A N 1
ATOM 2556 C CA . GLU A 1 311 ? -3.413 3.443 8.872 1.00 82.62 311 GLU A CA 1
ATOM 2557 C C . GLU A 1 311 ? -4.486 4.508 9.025 1.00 82.62 311 GLU A C 1
ATOM 2559 O O . GLU A 1 311 ? -5.495 4.313 9.703 1.00 82.62 311 GLU A O 1
ATOM 2564 N N . THR A 1 312 ? -4.269 5.640 8.361 1.00 84.94 312 THR A N 1
ATOM 2565 C CA . THR A 1 312 ? -5.248 6.712 8.287 1.00 84.94 312 THR A CA 1
ATOM 2566 C C . THR A 1 312 ? -6.525 6.218 7.624 1.00 84.94 312 THR A C 1
ATOM 2568 O O . THR A 1 312 ? -7.603 6.433 8.169 1.00 84.94 312 THR A O 1
ATOM 2571 N N . GLN A 1 313 ? -6.414 5.528 6.484 1.00 89.25 313 GLN A N 1
ATOM 2572 C CA . GLN A 1 313 ? -7.562 4.914 5.826 1.00 89.25 313 GLN A CA 1
ATOM 2573 C C . GLN A 1 313 ? -8.266 3.925 6.756 1.00 89.25 313 GLN A C 1
ATOM 2575 O O . GLN A 1 313 ? -9.487 3.970 6.870 1.00 89.25 313 GLN A O 1
ATOM 2580 N N . ASP A 1 314 ? -7.510 3.072 7.442 1.00 91.25 314 ASP A N 1
ATOM 2581 C CA . ASP A 1 314 ? -8.062 2.012 8.275 1.00 91.25 314 ASP A CA 1
ATOM 2582 C C . ASP A 1 314 ? -8.893 2.572 9.437 1.00 91.25 314 ASP A C 1
ATOM 2584 O O . ASP A 1 314 ? -10.051 2.193 9.624 1.00 91.25 314 ASP A O 1
ATOM 2588 N N . LEU A 1 315 ? -8.348 3.539 10.173 1.00 91.88 315 LEU A N 1
ATOM 2589 C CA . LEU A 1 315 ? -9.057 4.204 11.268 1.00 91.88 315 LEU A CA 1
ATOM 2590 C C . LEU A 1 315 ? -10.261 5.009 10.768 1.00 91.88 315 LEU A C 1
ATOM 2592 O O . LEU A 1 315 ? -11.322 4.991 11.390 1.00 91.88 315 LEU A O 1
ATOM 2596 N N . MET A 1 316 ? -10.107 5.693 9.635 1.00 92.38 316 MET A N 1
ATOM 2597 C CA . MET A 1 316 ? -11.143 6.520 9.024 1.00 92.38 316 MET A CA 1
ATOM 2598 C C . MET A 1 316 ? -12.341 5.694 8.541 1.00 92.38 316 MET A C 1
ATOM 2600 O O . MET A 1 316 ? -13.481 6.017 8.873 1.00 92.38 316 MET A O 1
ATOM 2604 N N . VAL A 1 317 ? -12.092 4.624 7.780 1.00 93.25 317 VAL A N 1
ATOM 2605 C CA . VAL A 1 317 ? -13.130 3.691 7.316 1.00 93.25 317 VAL A CA 1
ATOM 2606 C C . VAL A 1 317 ? -13.784 3.013 8.516 1.00 93.25 317 VAL A C 1
ATOM 2608 O O . VAL A 1 317 ? -15.009 2.978 8.610 1.00 93.25 317 VAL A O 1
ATOM 2611 N N . GLY A 1 318 ? -12.979 2.552 9.479 1.00 94.44 318 GLY A N 1
ATOM 2612 C CA . GLY A 1 318 ? -13.469 1.948 10.713 1.00 94.44 318 GLY A CA 1
ATOM 2613 C C . GLY A 1 318 ? -14.412 2.865 11.495 1.00 94.44 318 GLY A C 1
ATOM 2614 O O . GLY A 1 318 ? -15.486 2.422 11.893 1.00 94.44 318 GLY A O 1
ATOM 2615 N N . TYR A 1 319 ? -14.056 4.145 11.662 1.00 94.56 319 TYR A N 1
ATOM 2616 C CA . TYR A 1 319 ? -14.935 5.154 12.260 1.00 94.56 319 TYR A CA 1
ATOM 2617 C C . TYR A 1 319 ? -16.216 5.349 11.442 1.00 94.56 319 TYR A C 1
ATOM 2619 O O . TYR A 1 319 ? -17.310 5.272 12.002 1.00 94.56 319 TYR A O 1
ATOM 2627 N N . GLY A 1 320 ? -16.092 5.559 10.125 1.00 94.19 320 GLY A N 1
ATOM 2628 C CA . GLY A 1 320 ? -17.228 5.795 9.230 1.00 94.19 320 GLY A CA 1
ATOM 2629 C C . GLY A 1 320 ? -18.275 4.682 9.289 1.00 94.19 320 GLY A C 1
ATOM 2630 O O . GLY A 1 320 ? -19.469 4.965 9.328 1.00 94.19 320 GLY A O 1
ATOM 2631 N N . LEU A 1 321 ? -17.836 3.424 9.399 1.00 95.25 321 LEU A N 1
ATOM 2632 C CA . LEU A 1 321 ? -18.723 2.266 9.515 1.00 95.25 321 LEU A CA 1
ATOM 2633 C C . LEU A 1 321 ? -19.524 2.226 10.823 1.00 95.25 321 LEU A C 1
ATOM 2635 O O . LEU A 1 321 ? -20.599 1.634 10.838 1.00 95.25 321 LEU A O 1
ATOM 2639 N N . ILE A 1 322 ? -19.037 2.814 11.918 1.00 94.88 322 ILE A N 1
ATOM 2640 C CA . ILE A 1 322 ? -19.677 2.683 13.240 1.00 94.88 322 ILE A CA 1
ATOM 2641 C C . ILE A 1 322 ? -20.185 4.004 13.821 1.00 94.88 322 ILE A C 1
ATOM 2643 O O . ILE A 1 322 ? -20.785 3.996 14.896 1.00 94.88 322 ILE A O 1
ATOM 2647 N N . ALA A 1 323 ? -19.973 5.131 13.143 1.00 94.69 323 ALA A N 1
ATOM 2648 C CA . ALA A 1 323 ? -20.313 6.462 13.642 1.00 94.69 323 ALA A CA 1
ATOM 2649 C C . ALA A 1 323 ? -21.799 6.616 14.023 1.00 94.69 323 ALA A C 1
ATOM 2651 O O . ALA A 1 323 ? -22.101 7.262 15.030 1.00 94.69 323 ALA A O 1
ATOM 2652 N N . GLU A 1 324 ? -22.708 5.984 13.267 1.00 93.12 324 GLU A N 1
ATOM 2653 C CA . GLU A 1 324 ? -24.160 5.982 13.529 1.00 93.12 324 GLU A CA 1
ATOM 2654 C C . GLU A 1 324 ? -24.564 5.101 14.722 1.00 93.12 324 GLU A C 1
ATOM 2656 O O . GLU A 1 324 ? -25.674 5.199 15.232 1.00 93.12 324 GLU A O 1
ATOM 2661 N N . THR A 1 325 ? -23.666 4.229 15.190 1.00 95.00 325 THR A N 1
ATOM 2662 C CA . THR A 1 325 ? -23.979 3.260 16.250 1.00 95.00 325 THR A CA 1
ATOM 2663 C C . THR A 1 325 ? -23.787 3.823 17.655 1.00 95.00 325 THR A C 1
ATOM 2665 O O . THR A 1 325 ? -24.232 3.199 18.620 1.00 95.00 325 THR A O 1
ATOM 2668 N N . PHE A 1 326 ? -23.095 4.958 17.799 1.00 95.56 326 PHE A N 1
ATOM 2669 C CA . PHE A 1 326 ? -22.918 5.642 19.080 1.00 95.56 326 PHE A CA 1
ATOM 2670 C C . PHE A 1 326 ? -24.235 6.265 19.543 1.00 95.56 326 PHE A C 1
ATOM 2672 O O . PHE A 1 326 ? -24.889 6.974 18.781 1.00 95.56 326 PHE A O 1
ATOM 2679 N N . THR A 1 327 ? -24.613 6.021 20.795 1.00 93.44 327 THR A N 1
ATOM 2680 C CA . THR A 1 327 ? -25.829 6.601 21.378 1.00 93.44 327 THR A CA 1
ATOM 2681 C C . THR A 1 327 ? -25.570 8.007 21.928 1.00 93.44 327 THR A C 1
ATOM 2683 O O . THR A 1 327 ? -24.425 8.423 22.108 1.00 93.44 327 THR A O 1
ATOM 2686 N N . GLU A 1 328 ? -26.634 8.738 22.273 1.00 91.19 328 GLU A N 1
ATOM 2687 C CA . GLU A 1 328 ? -26.522 10.050 22.936 1.00 91.19 328 GLU A CA 1
ATOM 2688 C C . GLU A 1 328 ? -25.724 9.981 24.249 1.00 91.19 328 GLU A C 1
ATOM 2690 O O . GLU A 1 328 ? -24.973 10.896 24.576 1.00 91.19 328 GLU A O 1
ATOM 2695 N N . THR A 1 329 ? -25.836 8.870 24.986 1.00 91.88 329 THR A N 1
ATOM 2696 C CA . THR A 1 329 ? -25.083 8.641 26.230 1.00 91.88 329 THR A CA 1
ATOM 2697 C C . THR A 1 329 ? -23.611 8.305 25.994 1.00 91.88 329 THR A C 1
ATOM 2699 O O . THR A 1 329 ? -22.846 8.267 26.947 1.00 91.88 329 THR A O 1
ATOM 2702 N N . GLU A 1 330 ? -23.212 8.040 24.750 1.00 94.81 330 GLU A N 1
ATOM 2703 C CA . GLU A 1 330 ? -21.839 7.725 24.347 1.00 94.81 330 GLU A CA 1
ATOM 2704 C C . GLU A 1 330 ? -21.188 8.895 23.581 1.00 94.81 330 GLU A C 1
ATOM 2706 O O . GLU A 1 330 ? -20.214 8.701 22.851 1.00 94.81 330 GLU A O 1
ATOM 2711 N N . ALA A 1 331 ? -21.707 10.122 23.720 1.00 93.69 331 ALA A N 1
ATOM 2712 C CA . ALA A 1 331 ? -21.231 11.291 22.977 1.00 93.69 331 ALA A CA 1
ATOM 2713 C C . ALA A 1 331 ? -19.725 11.561 23.164 1.00 93.69 331 ALA A C 1
ATOM 2715 O O . ALA A 1 331 ? -19.022 11.824 22.185 1.00 93.69 331 ALA A O 1
ATOM 2716 N N . ASN A 1 332 ? -19.198 11.430 24.387 1.00 94.56 332 ASN A N 1
ATOM 2717 C CA . ASN A 1 332 ? -17.763 11.605 24.628 1.00 94.56 332 ASN A CA 1
ATOM 2718 C C . ASN A 1 332 ? -16.942 10.475 23.991 1.00 94.56 332 ASN A C 1
ATOM 2720 O O . ASN A 1 332 ? -15.881 10.733 23.428 1.00 94.56 332 ASN A O 1
ATOM 2724 N N . LEU A 1 333 ? -17.436 9.232 24.009 1.00 95.06 333 LEU A N 1
ATOM 2725 C CA . LEU A 1 333 ? -16.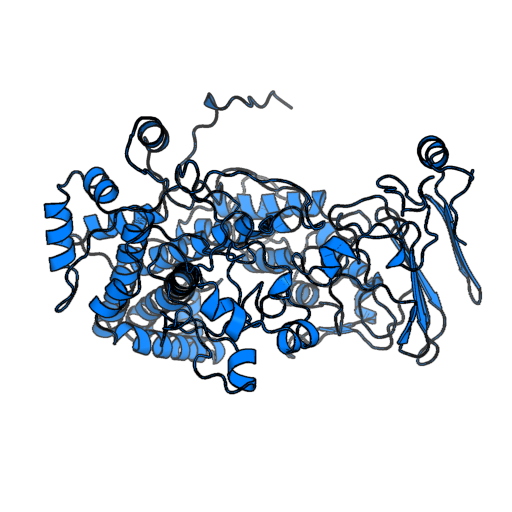778 8.106 23.335 1.00 95.06 333 LEU A CA 1
ATOM 2726 C C . LEU A 1 333 ? -16.745 8.305 21.816 1.00 95.06 333 LEU A C 1
ATOM 2728 O O . LEU A 1 333 ? -15.716 8.046 21.191 1.00 95.06 333 LEU A O 1
ATOM 2732 N N . LYS A 1 334 ? -17.835 8.820 21.228 1.00 94.69 334 LYS A N 1
ATOM 2733 C CA . LYS A 1 334 ? -17.887 9.205 19.808 1.00 94.69 334 LYS A CA 1
ATOM 2734 C C . LYS A 1 334 ? -16.846 10.280 19.501 1.00 94.69 334 LYS A C 1
ATOM 2736 O O . LYS A 1 334 ? -16.146 10.174 18.495 1.00 94.69 334 LYS A O 1
ATOM 2741 N N . ALA A 1 335 ? -16.707 11.279 20.373 1.00 91.44 335 ALA A N 1
ATOM 2742 C CA . ALA A 1 335 ? -15.702 12.329 20.232 1.00 91.44 335 ALA A CA 1
ATOM 2743 C C . ALA A 1 335 ? -14.266 11.781 20.336 1.00 91.44 335 ALA A C 1
ATOM 2745 O O . ALA A 1 335 ? -13.431 12.140 19.509 1.00 91.44 335 ALA A O 1
ATOM 2746 N N . ILE A 1 336 ? -13.984 10.863 21.271 1.00 91.81 336 ILE A N 1
ATOM 2747 C CA . ILE A 1 336 ? -12.685 10.170 21.369 1.00 91.81 336 ILE A CA 1
ATOM 2748 C C . ILE A 1 336 ? -12.384 9.399 20.078 1.00 91.81 336 ILE A C 1
ATOM 2750 O O . ILE A 1 336 ? -11.295 9.535 19.523 1.00 91.81 336 ILE A O 1
ATOM 2754 N N . ALA A 1 337 ? -13.351 8.619 19.590 1.00 93.00 337 ALA A N 1
ATOM 2755 C CA . ALA A 1 337 ? -13.210 7.795 18.394 1.00 93.00 337 ALA A CA 1
ATOM 2756 C C . ALA A 1 337 ? -13.000 8.621 17.115 1.00 93.00 337 ALA A C 1
ATOM 2758 O O . ALA A 1 337 ? -12.214 8.234 16.254 1.00 93.00 337 ALA A O 1
ATOM 2759 N N . LEU A 1 338 ? -13.666 9.773 16.996 1.00 90.38 338 LEU A N 1
ATOM 2760 C CA . LEU A 1 338 ? -13.454 10.709 15.891 1.00 90.38 338 LEU A CA 1
ATOM 2761 C C . LEU A 1 338 ? -12.069 11.369 15.972 1.00 90.38 338 LEU A C 1
ATOM 2763 O O . LEU A 1 338 ? -11.447 11.662 14.952 1.00 90.38 338 LEU A O 1
ATOM 2767 N N . ARG A 1 339 ? -11.552 11.585 17.185 1.00 86.69 339 ARG A N 1
ATOM 2768 C CA . ARG A 1 339 ? -10.369 12.417 17.397 1.00 86.69 339 ARG A CA 1
ATOM 2769 C C . ARG A 1 339 ? -9.075 11.855 16.830 1.00 86.69 339 ARG A C 1
ATOM 2771 O O . ARG A 1 339 ? -8.231 12.621 16.373 1.00 86.69 339 ARG A O 1
ATOM 2778 N N . ILE A 1 340 ? -8.897 10.534 16.861 1.00 85.00 340 ILE A N 1
ATOM 2779 C CA . ILE A 1 340 ? -7.721 9.908 16.236 1.00 85.00 340 ILE A CA 1
ATOM 2780 C C . ILE A 1 340 ? -7.708 10.154 14.717 1.00 85.00 340 ILE A C 1
ATOM 2782 O O . ILE A 1 340 ? -6.643 10.226 14.105 1.00 85.00 340 ILE A O 1
ATOM 2786 N N . VAL A 1 341 ? -8.890 10.350 14.126 1.00 85.56 341 VAL A N 1
ATOM 2787 C CA . VAL A 1 341 ? -9.101 10.545 12.693 1.00 85.56 341 VAL A CA 1
ATOM 2788 C C . VAL A 1 341 ? -8.949 12.024 12.308 1.00 85.56 341 VAL A C 1
ATOM 2790 O O . VAL A 1 341 ? -8.156 12.323 11.415 1.00 85.56 341 VAL A O 1
ATOM 2793 N N . THR A 1 342 ? -9.621 12.959 12.994 1.00 82.88 342 THR A N 1
ATOM 2794 C CA . THR A 1 342 ? -9.665 14.386 12.603 1.00 82.88 342 THR A CA 1
ATOM 2795 C C . THR A 1 342 ? -8.961 15.347 13.561 1.00 82.88 342 THR A C 1
ATOM 2797 O O . THR A 1 342 ? -8.981 15.218 14.790 1.00 82.88 342 THR A O 1
ATOM 2800 N N . SER A 1 343 ? -8.373 16.395 12.988 1.00 73.94 343 SER A N 1
ATOM 2801 C CA . SER A 1 343 ? -7.944 17.583 13.732 1.00 73.94 343 SER A CA 1
ATOM 2802 C C . SER A 1 343 ? -9.148 18.476 14.076 1.00 73.94 343 SER A C 1
ATOM 2804 O O . SER A 1 343 ? -10.218 18.326 13.495 1.00 73.94 343 SER A O 1
ATOM 2806 N N . VAL A 1 344 ? -8.998 19.414 15.015 1.00 71.31 344 VAL A N 1
ATOM 2807 C CA . VAL A 1 344 ? -10.008 20.449 15.304 1.00 71.31 344 VAL A CA 1
ATOM 2808 C C . VAL A 1 344 ? -9.342 21.821 15.381 1.00 71.31 344 VAL A C 1
ATOM 2810 O O . VAL A 1 344 ? -8.130 21.935 15.586 1.00 71.31 344 VAL A O 1
ATOM 2813 N N . GLU A 1 345 ? -10.132 22.875 15.194 1.00 68.62 345 GLU A N 1
ATOM 2814 C CA . GLU A 1 345 ? -9.654 24.259 15.241 1.00 68.62 345 GLU A CA 1
ATOM 2815 C C . GLU A 1 345 ? -8.951 24.557 16.575 1.00 68.62 345 GLU A C 1
ATOM 2817 O O . GLU A 1 345 ? -9.394 24.118 17.642 1.00 68.62 345 GLU A O 1
ATOM 2822 N N . GLY A 1 346 ? -7.824 25.267 16.520 1.00 66.56 346 GLY A N 1
ATOM 2823 C CA . GLY A 1 346 ? -6.987 25.542 17.688 1.00 66.56 346 GLY A CA 1
ATOM 2824 C C . GLY A 1 346 ? -5.920 24.479 17.977 1.00 66.56 346 GLY A C 1
ATOM 2825 O O . GLY A 1 346 ? -5.122 24.649 18.897 1.00 66.56 346 GLY A O 1
ATOM 2826 N N . ASP A 1 347 ? -5.891 23.352 17.249 1.00 68.88 347 ASP A N 1
ATOM 2827 C CA . ASP A 1 347 ? -4.897 22.298 17.498 1.00 68.88 347 ASP A CA 1
ATOM 2828 C C . ASP A 1 347 ? -3.472 22.759 17.258 1.00 68.88 347 ASP A C 1
ATOM 2830 O O . ASP A 1 347 ? -2.583 22.387 18.018 1.00 68.88 347 ASP A O 1
ATOM 2834 N N . ALA A 1 348 ? -3.249 23.568 16.224 1.00 61.97 348 ALA A N 1
ATOM 2835 C CA . ALA A 1 348 ? -1.929 24.085 15.904 1.00 61.97 348 ALA A CA 1
ATOM 2836 C C . ALA A 1 348 ? -1.357 24.928 17.050 1.00 61.97 348 ALA A C 1
ATOM 2838 O O . ALA A 1 348 ? -0.215 24.709 17.451 1.00 61.97 348 ALA A O 1
ATOM 2839 N N . GLU A 1 349 ? -2.162 25.828 17.611 1.00 66.31 349 GLU A N 1
ATOM 2840 C CA . GLU A 1 349 ? -1.786 26.688 18.729 1.00 66.31 349 GLU A CA 1
ATOM 2841 C C . GLU A 1 349 ? -1.659 25.898 20.033 1.00 66.31 349 GLU A C 1
ATOM 2843 O O . GLU A 1 349 ? -0.730 26.140 20.805 1.00 66.31 349 GLU A O 1
ATOM 2848 N N . ARG A 1 350 ? -2.556 24.927 20.274 1.00 64.81 350 ARG A N 1
ATOM 2849 C CA . ARG A 1 350 ? -2.456 24.023 21.429 1.00 64.81 350 ARG A CA 1
ATOM 2850 C C . ARG A 1 350 ? -1.129 23.262 21.396 1.00 64.81 350 ARG A C 1
ATOM 2852 O O . ARG A 1 350 ? -0.432 23.249 22.403 1.00 64.81 350 ARG A O 1
ATOM 2859 N N . LEU A 1 351 ? -0.746 22.712 20.240 1.00 61.28 351 LEU A N 1
ATOM 2860 C CA . LEU A 1 351 ? 0.510 21.970 20.034 1.00 61.28 351 LEU A CA 1
ATOM 2861 C C . LEU A 1 351 ? 1.769 22.806 20.266 1.00 61.28 351 LEU A C 1
ATOM 2863 O O . LEU A 1 351 ? 2.766 22.271 20.733 1.00 61.28 351 LEU A O 1
ATOM 2867 N N . GLN A 1 352 ? 1.743 24.092 19.920 1.00 61.19 352 GLN A N 1
ATOM 2868 C CA . GLN A 1 352 ? 2.907 24.972 20.062 1.00 61.19 352 GLN A CA 1
ATOM 2869 C C . GLN A 1 352 ? 3.137 25.443 21.503 1.00 61.19 352 GLN A C 1
ATOM 2871 O O . GLN A 1 352 ? 4.266 25.766 21.859 1.00 61.19 352 GLN A O 1
ATOM 2876 N N . ASN A 1 353 ? 2.082 25.497 22.321 1.00 55.16 353 ASN A N 1
ATOM 2877 C CA . ASN A 1 353 ? 2.108 26.123 23.646 1.00 55.16 353 ASN A CA 1
ATOM 2878 C C . ASN A 1 353 ? 1.970 25.128 24.810 1.00 55.16 353 ASN A C 1
ATOM 2880 O O . ASN A 1 353 ? 1.739 25.551 25.942 1.00 55.16 353 ASN A O 1
ATOM 2884 N N . SER A 1 354 ? 2.058 23.822 24.551 1.00 54.53 354 SER A N 1
ATOM 2885 C CA . SER A 1 354 ? 1.838 22.791 25.565 1.00 54.53 354 SER A CA 1
ATOM 2886 C C . SER A 1 354 ? 3.107 22.008 25.877 1.00 54.53 354 SER A C 1
ATOM 2888 O O . SER A 1 354 ? 3.757 21.489 24.974 1.00 54.53 354 SER A O 1
ATOM 2890 N N . ASP A 1 355 ? 3.390 21.845 27.171 1.00 54.88 355 ASP A N 1
ATOM 2891 C CA . ASP A 1 355 ? 4.364 20.868 27.677 1.00 54.88 355 ASP A CA 1
ATOM 2892 C C . ASP A 1 355 ? 3.830 19.420 27.582 1.00 54.88 355 ASP A C 1
ATOM 2894 O O . ASP A 1 355 ? 4.562 18.459 27.824 1.00 54.88 355 ASP A O 1
ATOM 2898 N N . GLN A 1 356 ? 2.540 19.240 27.256 1.00 52.06 356 GLN A N 1
ATOM 2899 C CA . GLN A 1 356 ? 1.942 17.929 27.007 1.00 52.06 356 GLN A CA 1
ATOM 2900 C C . GLN A 1 356 ? 2.242 17.450 25.586 1.00 52.06 356 GLN A C 1
ATOM 2902 O O . GLN A 1 356 ? 2.314 18.229 24.636 1.00 52.06 356 GLN A O 1
ATOM 2907 N N . ILE A 1 357 ? 2.319 16.130 25.428 1.00 55.41 357 ILE A N 1
ATOM 2908 C CA . ILE A 1 357 ? 2.477 15.461 24.139 1.00 55.41 357 ILE A CA 1
ATOM 2909 C C . ILE A 1 357 ? 1.147 15.530 23.374 1.00 55.41 357 ILE A C 1
ATOM 2911 O O . ILE A 1 357 ? 0.353 14.594 23.368 1.00 55.41 357 ILE A O 1
ATOM 2915 N N . LEU A 1 358 ? 0.858 16.677 22.772 1.00 55.97 358 LEU A N 1
ATOM 2916 C CA . LEU A 1 358 ? -0.341 16.860 21.967 1.00 55.97 358 LEU A CA 1
ATOM 2917 C C . LEU A 1 358 ? -0.127 16.272 20.563 1.00 55.97 358 LEU A C 1
ATOM 2919 O O . LEU A 1 358 ? 0.971 16.332 20.006 1.00 55.97 358 LEU A O 1
ATOM 2923 N N . LYS A 1 359 ? -1.195 15.737 19.959 1.00 62.81 359 LYS A N 1
ATOM 2924 C CA . LYS A 1 359 ? -1.205 15.229 18.579 1.00 62.81 359 LYS A CA 1
ATOM 2925 C C . LYS A 1 359 ? -2.399 15.761 17.795 1.00 62.81 359 LYS A C 1
ATOM 2927 O O . LYS A 1 359 ? -3.468 15.987 18.356 1.00 62.81 359 LYS A O 1
ATOM 2932 N N . ARG A 1 360 ? -2.194 15.972 16.492 1.00 63.31 360 ARG A N 1
ATOM 2933 C CA . ARG A 1 360 ? -3.277 16.231 15.528 1.00 63.31 360 ARG A CA 1
ATOM 2934 C C . ARG A 1 360 ? -3.965 14.918 15.160 1.00 63.31 360 ARG A C 1
ATOM 2936 O O . ARG A 1 360 ? -3.364 13.853 15.321 1.00 63.31 360 ARG A O 1
ATOM 2943 N N . GLY A 1 361 ? -5.180 15.009 14.623 1.00 66.62 361 GLY A N 1
ATOM 2944 C CA . GLY A 1 361 ? -5.791 13.873 13.940 1.00 66.62 361 GLY A CA 1
ATOM 2945 C C . GLY A 1 361 ? -4.950 13.450 12.738 1.00 66.62 361 GLY A C 1
ATOM 2946 O O . GLY A 1 361 ? -4.208 14.249 12.156 1.00 66.62 361 GLY A O 1
ATOM 2947 N N . ILE A 1 362 ? -5.025 12.169 12.393 1.00 71.00 362 ILE A N 1
ATOM 2948 C CA . ILE A 1 362 ? -4.107 11.570 11.423 1.00 71.00 362 ILE A CA 1
ATOM 2949 C C . ILE A 1 362 ? -4.400 12.003 9.967 1.00 71.00 362 ILE A C 1
ATOM 2951 O O . ILE A 1 362 ? -3.484 12.015 9.139 1.00 71.00 362 ILE A O 1
ATOM 2955 N N . LEU A 1 363 ? -5.634 12.435 9.657 1.00 73.62 363 LEU A N 1
ATOM 2956 C CA . LEU A 1 363 ? -6.070 12.799 8.301 1.00 73.62 363 LEU A CA 1
ATOM 2957 C C . LEU A 1 363 ? -5.373 14.033 7.720 1.00 73.62 363 LEU A C 1
ATOM 2959 O O . LEU A 1 363 ? -4.812 13.958 6.626 1.00 73.62 363 LEU A O 1
ATOM 2963 N N . GLU A 1 364 ? -5.414 15.182 8.398 1.00 67.88 364 GLU A N 1
ATOM 2964 C CA . GLU A 1 364 ? -4.945 16.447 7.808 1.00 67.88 364 GLU A CA 1
ATOM 2965 C C . GLU A 1 364 ? -3.425 16.487 7.634 1.00 67.88 364 GLU A C 1
ATOM 2967 O O . GLU A 1 364 ? -2.921 17.184 6.749 1.00 67.88 364 GLU A O 1
ATOM 2972 N N . TYR A 1 365 ? -2.708 15.726 8.464 1.00 64.69 365 TYR A N 1
ATOM 2973 C CA . TYR A 1 365 ? -1.262 15.560 8.380 1.00 64.69 365 TYR A CA 1
ATOM 2974 C C . TYR A 1 365 ? -0.850 14.645 7.225 1.00 64.69 365 TYR A C 1
ATOM 2976 O O . TYR A 1 365 ? 0.140 14.922 6.556 1.00 64.69 365 TYR A O 1
ATOM 2984 N N . THR A 1 366 ? -1.601 13.566 6.995 1.00 71.94 366 THR A N 1
ATOM 2985 C CA . THR A 1 366 ? -1.173 12.499 6.082 1.00 71.94 366 THR A CA 1
ATOM 2986 C C . THR A 1 366 ? -1.767 12.644 4.684 1.00 71.94 366 THR A C 1
ATOM 2988 O O . THR A 1 366 ? -1.102 12.339 3.700 1.00 71.94 366 THR A O 1
ATOM 2991 N N . LEU A 1 367 ? -3.023 13.087 4.565 1.00 74.38 367 LEU A N 1
ATOM 2992 C CA . LEU A 1 367 ? -3.751 13.042 3.291 1.00 74.38 367 LEU A CA 1
ATOM 2993 C C . LEU A 1 367 ? -3.880 14.390 2.585 1.00 74.38 367 LEU A C 1
ATOM 2995 O O . LEU A 1 367 ? -4.102 14.403 1.378 1.00 74.38 367 LEU A O 1
ATOM 2999 N N . HIS A 1 368 ? -3.786 15.510 3.312 1.00 76.44 368 HIS A N 1
ATOM 3000 C CA . HIS A 1 368 ? -3.989 16.864 2.772 1.00 76.44 368 HIS A CA 1
ATOM 3001 C C . HIS A 1 368 ? -5.183 16.965 1.786 1.00 76.44 368 HIS A C 1
ATOM 3003 O O . HIS A 1 368 ? -5.017 17.383 0.637 1.00 76.44 368 HIS A O 1
ATOM 3009 N N . PRO A 1 369 ? -6.405 16.587 2.206 1.00 76.38 369 PRO A N 1
ATOM 3010 C CA . PRO A 1 369 ? -7.498 16.214 1.298 1.00 76.38 369 PRO A CA 1
ATOM 3011 C C . PRO A 1 369 ? -7.993 17.338 0.375 1.00 76.38 369 PRO A C 1
ATOM 3013 O O . PRO A 1 369 ? -8.485 17.068 -0.725 1.00 76.38 369 PRO A O 1
ATOM 3016 N N . TYR A 1 370 ? -7.816 18.594 0.785 1.00 78.62 370 TYR A N 1
ATOM 3017 C CA . TYR A 1 370 ? -8.223 19.781 0.026 1.00 78.62 370 TYR A CA 1
ATOM 3018 C C . TYR A 1 370 ? -7.107 20.396 -0.827 1.00 78.62 370 TYR A C 1
ATOM 3020 O O . TYR A 1 370 ? -7.358 21.347 -1.568 1.00 78.62 370 TYR A O 1
ATOM 3028 N N . THR A 1 371 ? -5.890 19.861 -0.748 1.00 71.56 371 THR A N 1
ATOM 3029 C CA . THR A 1 371 ? -4.724 20.392 -1.457 1.00 71.56 371 THR A CA 1
ATOM 3030 C C . THR A 1 371 ? -4.358 19.471 -2.621 1.00 71.56 371 THR A C 1
ATOM 3032 O O . THR A 1 371 ? -4.472 18.245 -2.531 1.00 71.56 371 THR A O 1
ATOM 3035 N N . LEU A 1 372 ? -3.907 20.066 -3.725 1.00 63.81 372 LEU A N 1
ATOM 3036 C CA . LEU A 1 372 ? -3.200 19.343 -4.781 1.00 63.81 372 LEU A CA 1
ATOM 3037 C C . LEU A 1 372 ? -1.817 18.968 -4.245 1.00 63.81 372 LEU A C 1
ATOM 3039 O O . LEU A 1 372 ? -0.981 19.845 -4.026 1.00 63.81 372 LEU A O 1
ATOM 3043 N N . VAL A 1 373 ? -1.602 17.684 -3.974 1.00 60.22 373 VAL A N 1
ATOM 3044 C CA . VAL A 1 373 ? -0.347 17.169 -3.406 1.00 60.22 373 VAL A CA 1
ATOM 3045 C C . VAL A 1 373 ? 0.041 15.928 -4.191 1.00 60.22 373 VAL A C 1
ATOM 3047 O O . VAL A 1 373 ? -0.121 14.806 -3.724 1.00 60.22 373 VAL A O 1
ATOM 3050 N N . THR A 1 374 ? 0.513 16.114 -5.420 1.00 61.91 374 THR A N 1
ATOM 3051 C CA . THR A 1 374 ? 1.103 15.015 -6.192 1.00 61.91 374 THR A CA 1
ATOM 3052 C C . THR A 1 374 ? 2.499 15.389 -6.668 1.00 61.91 374 THR A C 1
ATOM 3054 O O . THR A 1 374 ? 2.692 16.334 -7.433 1.00 61.91 374 THR A O 1
ATOM 3057 N N . GLY A 1 375 ? 3.490 14.651 -6.161 1.00 58.59 375 GLY A N 1
ATOM 3058 C CA . GLY A 1 375 ? 4.829 14.576 -6.741 1.00 58.59 375 GLY A CA 1
ATOM 3059 C C . GLY A 1 375 ? 4.831 13.692 -7.991 1.00 58.59 375 GLY A C 1
ATOM 3060 O O . GLY A 1 375 ? 3.895 12.932 -8.231 1.00 58.59 375 GLY A O 1
ATOM 3061 N N . ALA A 1 376 ? 5.880 13.792 -8.805 1.00 61.16 376 ALA A N 1
ATOM 3062 C CA . ALA A 1 376 ? 6.071 12.967 -9.999 1.00 61.16 376 ALA A CA 1
ATOM 3063 C C . ALA A 1 376 ? 6.816 11.655 -9.678 1.00 61.16 376 ALA A C 1
ATOM 3065 O O . ALA A 1 376 ? 7.749 11.292 -10.391 1.00 61.16 376 ALA A O 1
ATOM 3066 N N . ASP A 1 377 ? 6.433 10.979 -8.594 1.00 66.56 377 ASP A N 1
ATOM 3067 C CA . ASP A 1 377 ? 7.049 9.737 -8.110 1.00 66.56 377 ASP A CA 1
ATOM 3068 C C . ASP A 1 377 ? 5.990 8.669 -7.815 1.00 66.56 377 ASP A C 1
ATOM 3070 O O . ASP A 1 377 ? 4.819 8.976 -7.561 1.00 66.56 377 ASP A O 1
ATOM 3074 N N . ASN A 1 378 ? 6.396 7.404 -7.850 1.00 63.53 378 ASN A N 1
ATOM 3075 C CA . ASN A 1 378 ? 5.509 6.262 -7.640 1.00 63.53 378 ASN A CA 1
ATOM 3076 C C . ASN A 1 378 ? 4.806 6.237 -6.262 1.00 63.53 378 ASN A C 1
ATOM 3078 O O . ASN A 1 378 ? 3.721 5.655 -6.137 1.00 63.53 378 ASN A O 1
ATOM 3082 N N . LEU A 1 379 ? 5.381 6.868 -5.232 1.00 66.50 379 LEU A N 1
ATOM 3083 C CA . LEU A 1 379 ? 4.841 6.886 -3.867 1.00 66.50 379 LEU A CA 1
ATOM 3084 C C . LEU A 1 379 ? 3.636 7.823 -3.733 1.00 66.50 379 LEU A C 1
ATOM 3086 O O . LEU A 1 379 ? 2.742 7.553 -2.933 1.00 66.50 379 LEU A O 1
ATOM 3090 N N . SER A 1 380 ? 3.545 8.864 -4.564 1.00 66.75 380 SER A N 1
ATOM 3091 C CA . SER A 1 380 ? 2.410 9.805 -4.596 1.00 66.75 380 SER A CA 1
ATOM 3092 C C . SER A 1 380 ? 1.029 9.149 -4.796 1.00 66.75 380 SER A C 1
ATOM 3094 O O . SER A 1 380 ? -0.008 9.748 -4.497 1.00 66.75 380 SER A O 1
ATOM 3096 N N . THR A 1 381 ? 1.001 7.901 -5.269 1.00 72.81 381 THR A N 1
ATOM 3097 C CA . THR A 1 381 ? -0.217 7.111 -5.485 1.00 72.81 381 THR A CA 1
ATOM 3098 C C . THR A 1 381 ? -0.841 6.580 -4.187 1.00 72.81 381 THR A C 1
ATOM 3100 O O . THR A 1 381 ? -2.048 6.328 -4.148 1.00 72.81 381 THR A O 1
ATOM 3103 N N . SER A 1 382 ? -0.067 6.446 -3.104 1.00 76.12 382 SER A N 1
ATOM 3104 C CA . SER A 1 382 ? -0.496 5.756 -1.879 1.00 76.12 382 SER A CA 1
ATOM 3105 C C . SER A 1 382 ? -1.587 6.484 -1.094 1.00 76.12 382 SER A C 1
ATOM 3107 O O . SER A 1 382 ? -2.349 5.853 -0.368 1.00 76.12 382 SER A O 1
ATOM 3109 N N . THR A 1 383 ? -1.668 7.810 -1.214 1.00 81.00 383 THR A N 1
ATOM 3110 C CA . THR A 1 383 ? -2.660 8.642 -0.512 1.00 81.00 383 THR A CA 1
ATOM 3111 C C . THR A 1 383 ? -3.958 8.803 -1.289 1.00 81.00 383 THR A C 1
ATOM 3113 O O . THR A 1 383 ? -4.961 9.219 -0.711 1.00 81.00 383 THR A O 1
ATOM 3116 N N . GLN A 1 384 ? -3.981 8.443 -2.575 1.00 87.12 384 GLN A N 1
ATOM 3117 C CA . GLN A 1 384 ? -5.133 8.684 -3.444 1.00 87.12 384 GLN A CA 1
ATOM 3118 C C . GLN A 1 384 ? -6.338 7.816 -3.063 1.00 87.12 384 GLN A C 1
ATOM 3120 O O . GLN A 1 384 ? -7.453 8.326 -2.984 1.00 87.12 384 GLN A O 1
ATOM 3125 N N . MET A 1 385 ? -6.125 6.531 -2.752 1.00 88.31 385 MET A N 1
ATOM 3126 C CA . MET A 1 385 ? -7.204 5.654 -2.276 1.00 88.31 385 MET A CA 1
ATOM 3127 C C . MET A 1 385 ? -7.771 6.104 -0.913 1.00 88.31 385 MET A C 1
ATOM 3129 O O . MET A 1 385 ? -8.988 6.278 -0.825 1.00 88.31 385 MET A O 1
ATOM 3133 N N . PRO A 1 386 ? -6.949 6.397 0.117 1.00 88.88 386 PRO A N 1
ATOM 3134 C CA . PRO A 1 386 ? -7.447 6.974 1.365 1.00 88.88 386 PRO A CA 1
ATOM 3135 C C . PRO A 1 386 ? -8.260 8.262 1.166 1.00 88.88 386 PRO A C 1
ATOM 3137 O O . PRO A 1 386 ? -9.316 8.424 1.773 1.00 88.88 386 PRO A O 1
ATOM 3140 N N . ARG A 1 387 ? -7.813 9.175 0.289 1.00 89.44 387 ARG A N 1
ATOM 3141 C CA . ARG A 1 387 ? -8.550 10.412 -0.029 1.00 89.44 387 ARG A CA 1
ATOM 3142 C C . ARG A 1 387 ? -9.880 10.133 -0.725 1.00 89.44 387 ARG A C 1
ATOM 3144 O O . ARG A 1 387 ? -10.873 10.775 -0.396 1.00 89.44 387 ARG A O 1
ATOM 3151 N N . LEU A 1 388 ? -9.915 9.183 -1.659 1.00 91.12 388 LEU A N 1
ATOM 3152 C CA . LEU A 1 388 ? -11.149 8.778 -2.333 1.00 91.12 388 LEU A CA 1
ATOM 3153 C C . LEU A 1 388 ? -12.167 8.242 -1.322 1.00 91.12 388 LEU A C 1
ATOM 3155 O O . LEU A 1 388 ? -13.315 8.683 -1.304 1.00 91.12 388 LEU A O 1
ATOM 3159 N N . GLN A 1 389 ? -11.728 7.336 -0.446 1.00 91.94 389 GLN A N 1
ATOM 3160 C CA . GLN A 1 389 ? -12.564 6.780 0.617 1.00 91.94 389 GLN A CA 1
ATOM 3161 C C . GLN A 1 389 ? -13.047 7.869 1.582 1.00 91.94 389 GLN A C 1
ATOM 3163 O O . GLN A 1 389 ? -14.218 7.872 1.953 1.00 91.94 389 GLN A O 1
ATOM 3168 N N . LEU A 1 390 ? -12.198 8.848 1.918 1.00 91.31 390 LEU A N 1
ATOM 3169 C CA . LEU A 1 390 ? -12.610 10.001 2.716 1.00 91.31 390 LEU A CA 1
ATOM 3170 C C . LEU A 1 390 ? -13.742 10.783 2.043 1.00 91.31 390 LEU A C 1
ATOM 3172 O O . LEU A 1 390 ? -14.761 11.038 2.677 1.00 91.31 390 LEU A O 1
ATOM 3176 N N . GLY A 1 391 ? -13.570 11.156 0.770 1.00 91.25 391 GLY A N 1
ATOM 3177 C CA . GLY A 1 391 ? -14.577 11.912 0.021 1.00 91.25 391 GLY A CA 1
ATOM 3178 C C . GLY A 1 391 ? -15.911 11.171 -0.057 1.00 91.25 391 GLY A C 1
ATOM 3179 O O . GLY A 1 391 ? -16.963 11.763 0.165 1.00 91.25 391 GLY A O 1
ATOM 3180 N N . ARG A 1 392 ? -15.867 9.853 -0.271 1.00 92.50 392 ARG A N 1
ATOM 3181 C CA . ARG A 1 392 ? -17.041 8.972 -0.280 1.00 92.50 392 ARG A CA 1
ATOM 3182 C C . ARG A 1 392 ? -17.756 8.924 1.067 1.00 92.50 392 ARG A C 1
ATOM 3184 O O . ARG A 1 392 ? -18.953 9.198 1.120 1.00 92.50 392 ARG A O 1
ATOM 3191 N N . ILE A 1 393 ? -17.030 8.614 2.142 1.00 92.50 393 ILE A N 1
ATOM 3192 C CA . ILE A 1 393 ? -17.577 8.481 3.502 1.00 92.50 393 ILE A CA 1
ATOM 3193 C C . ILE A 1 393 ? -18.127 9.819 4.003 1.00 92.50 393 ILE A C 1
ATOM 3195 O O . ILE A 1 393 ? -19.219 9.866 4.563 1.00 92.50 393 ILE A O 1
ATOM 3199 N N . ALA A 1 394 ? -17.400 10.911 3.765 1.00 90.44 394 ALA A N 1
ATOM 3200 C CA . ALA A 1 394 ? -17.821 12.249 4.165 1.00 90.44 394 ALA A CA 1
ATOM 3201 C C . ALA A 1 394 ? -18.921 12.838 3.261 1.00 90.44 394 ALA A C 1
ATOM 3203 O O . ALA A 1 394 ? -19.540 13.831 3.635 1.00 90.44 394 ALA A O 1
ATOM 3204 N N . GLY A 1 395 ? -19.155 12.262 2.075 1.00 89.94 395 GLY A N 1
ATOM 3205 C CA . GLY A 1 395 ? -20.042 12.847 1.063 1.00 89.94 395 GLY A CA 1
ATOM 3206 C C . GLY A 1 395 ? -19.489 14.138 0.446 1.00 89.94 395 GLY A C 1
ATOM 3207 O O . GLY A 1 395 ? -20.249 14.960 -0.058 1.00 89.94 395 GLY A O 1
ATOM 3208 N N . ASP A 1 396 ? -18.171 14.338 0.498 1.00 88.94 396 ASP A N 1
ATOM 3209 C CA . ASP A 1 396 ? -17.496 15.531 -0.008 1.00 88.94 396 ASP A CA 1
ATOM 3210 C C . ASP A 1 396 ? -16.982 15.285 -1.436 1.00 88.94 396 ASP A C 1
ATOM 3212 O O . ASP A 1 396 ? -15.871 14.790 -1.665 1.00 88.94 396 ASP A O 1
ATOM 3216 N N . HIS A 1 397 ? -17.808 15.650 -2.421 1.00 86.38 397 HIS A N 1
ATOM 3217 C CA . HIS A 1 397 ? -17.493 15.492 -3.844 1.00 86.38 397 HIS A CA 1
ATOM 3218 C C . HIS A 1 397 ? -16.255 16.291 -4.277 1.00 86.38 397 HIS A C 1
ATOM 3220 O O . HIS A 1 397 ? -15.588 15.902 -5.235 1.00 86.38 397 HIS A O 1
ATOM 3226 N N . GLN A 1 398 ? -15.896 17.365 -3.564 1.00 85.56 398 GLN A N 1
ATOM 3227 C CA . GLN A 1 398 ? -14.695 18.135 -3.877 1.00 85.56 398 GLN A CA 1
ATOM 3228 C C . GLN A 1 398 ? -13.427 17.311 -3.623 1.00 85.56 398 GLN A C 1
ATOM 3230 O O . GLN A 1 398 ? -12.454 17.425 -4.370 1.00 85.56 398 GLN A O 1
ATOM 3235 N N . ILE A 1 399 ? -13.420 16.466 -2.586 1.00 88.12 399 ILE A N 1
ATOM 3236 C CA . ILE A 1 399 ? -12.294 15.565 -2.308 1.00 88.12 399 ILE A CA 1
ATOM 3237 C C . ILE A 1 399 ? -12.178 14.514 -3.420 1.00 88.12 399 ILE A C 1
ATOM 3239 O O . ILE A 1 399 ? -11.075 14.269 -3.907 1.00 88.12 399 ILE A O 1
ATOM 3243 N N . VAL A 1 400 ? -13.303 13.944 -3.865 1.00 89.56 400 VAL A N 1
ATOM 3244 C CA . VAL A 1 400 ? -13.341 12.962 -4.964 1.00 89.56 400 VAL A CA 1
ATOM 3245 C C . VAL A 1 400 ? -12.834 13.576 -6.276 1.00 89.56 400 VAL A C 1
ATOM 3247 O O . VAL A 1 400 ? -11.957 13.010 -6.933 1.00 89.56 400 VAL A O 1
ATOM 3250 N N . GLU A 1 401 ? -13.308 14.773 -6.634 1.00 86.75 401 GLU A N 1
ATOM 3251 C CA . GLU A 1 401 ? -12.842 15.493 -7.827 1.00 86.75 401 GLU A CA 1
ATOM 3252 C C . GLU A 1 401 ? -11.348 15.848 -7.725 1.00 86.75 401 GLU A C 1
ATOM 3254 O O . GLU A 1 401 ? -10.602 15.700 -8.697 1.00 86.75 401 GLU A O 1
ATOM 3259 N N . ASN A 1 402 ? -10.873 16.245 -6.538 1.00 87.06 402 ASN A N 1
ATOM 3260 C CA . ASN A 1 402 ? -9.453 16.497 -6.298 1.00 87.06 402 ASN A CA 1
ATOM 3261 C C . ASN A 1 402 ? -8.589 15.263 -6.564 1.00 87.06 402 ASN A C 1
ATOM 3263 O O . ASN A 1 402 ? -7.534 15.419 -7.172 1.00 87.06 402 ASN A O 1
ATOM 3267 N N . VAL A 1 403 ? -9.031 14.066 -6.160 1.00 89.56 403 VAL A N 1
ATOM 3268 C CA . VAL A 1 403 ? -8.322 12.806 -6.443 1.00 89.56 403 VAL A CA 1
ATOM 3269 C C . VAL A 1 403 ? -8.241 12.556 -7.946 1.00 89.56 403 VAL A C 1
ATOM 3271 O O . VAL A 1 403 ? -7.157 12.308 -8.471 1.00 89.56 403 VAL A O 1
ATOM 3274 N N . ALA A 1 404 ? -9.357 12.673 -8.673 1.00 90.31 404 ALA A N 1
ATOM 3275 C CA . ALA A 1 404 ? -9.354 12.484 -10.125 1.00 90.31 404 ALA A CA 1
ATOM 3276 C C . ALA A 1 404 ? -8.409 13.474 -10.827 1.00 90.31 404 ALA A C 1
ATOM 3278 O O . ALA A 1 404 ? -7.626 13.096 -11.701 1.00 90.31 404 ALA A O 1
ATOM 3279 N N . ARG A 1 405 ? -8.428 14.737 -10.396 1.00 88.12 405 ARG A N 1
ATOM 3280 C CA . ARG A 1 405 ? -7.542 15.789 -10.897 1.00 88.12 405 ARG A CA 1
ATOM 3281 C C . ARG A 1 405 ? -6.068 15.516 -10.579 1.00 88.12 405 ARG A C 1
ATOM 3283 O O . ARG A 1 405 ? -5.227 15.680 -11.462 1.00 88.12 405 ARG A O 1
ATOM 3290 N N . ASP A 1 406 ? -5.760 15.087 -9.359 1.00 87.62 406 ASP A N 1
ATOM 3291 C CA . ASP A 1 406 ? -4.412 14.701 -8.926 1.00 87.62 406 ASP A CA 1
ATOM 3292 C C . ASP A 1 406 ? -3.870 13.538 -9.759 1.00 87.62 406 ASP A C 1
ATOM 3294 O O . ASP A 1 406 ? -2.724 13.582 -10.200 1.00 87.62 406 ASP A O 1
ATOM 3298 N N . ILE A 1 407 ? -4.703 12.537 -10.059 1.00 89.25 407 ILE A N 1
ATOM 3299 C CA . ILE A 1 407 ? -4.327 11.428 -10.940 1.00 89.25 407 ILE A CA 1
ATOM 3300 C C . ILE A 1 407 ? -3.963 11.943 -12.334 1.00 89.25 407 ILE A C 1
ATOM 3302 O O . ILE A 1 407 ? -2.958 11.519 -12.895 1.00 89.25 407 ILE A O 1
ATOM 3306 N N . VAL A 1 408 ? -4.725 12.881 -12.903 1.00 89.31 408 VAL A N 1
ATOM 3307 C CA . VAL A 1 408 ? -4.380 13.461 -14.211 1.00 89.31 408 VAL A CA 1
ATOM 3308 C C . VAL A 1 408 ? -3.032 14.180 -14.168 1.00 89.31 408 VAL A C 1
ATOM 3310 O O . VAL A 1 408 ? -2.203 13.964 -15.055 1.00 89.31 408 VAL A O 1
ATOM 3313 N N . PHE A 1 409 ? -2.773 14.983 -13.134 1.00 87.06 409 PHE A N 1
ATOM 3314 C CA . PHE A 1 409 ? -1.468 15.624 -12.954 1.00 87.06 409 PHE A CA 1
ATOM 3315 C C . PHE A 1 409 ? -0.343 14.604 -12.786 1.00 87.06 409 PHE A C 1
ATOM 3317 O O . PHE A 1 409 ? 0.701 14.749 -13.423 1.00 87.06 409 PHE A O 1
ATOM 3324 N N . PHE A 1 410 ? -0.565 13.557 -11.991 1.00 86.62 410 PHE A N 1
ATOM 3325 C CA . PHE A 1 410 ? 0.371 12.453 -11.837 1.00 86.62 410 PHE A CA 1
ATOM 3326 C C . PHE A 1 410 ? 0.682 11.815 -13.191 1.00 86.62 410 PHE A C 1
ATOM 3328 O O . PHE A 1 410 ? 1.843 11.768 -13.573 1.00 86.62 410 PHE A O 1
ATOM 3335 N N . LEU A 1 411 ? -0.328 11.411 -13.969 1.00 87.44 411 LEU A N 1
ATOM 3336 C CA . LEU A 1 411 ? -0.125 10.766 -15.268 1.00 87.44 411 LEU A CA 1
ATOM 3337 C C . LEU A 1 411 ? 0.713 11.640 -16.212 1.00 87.44 411 LEU A C 1
ATOM 3339 O O . LEU A 1 411 ? 1.661 11.144 -16.816 1.00 87.44 411 LEU A O 1
ATOM 3343 N N . HIS A 1 412 ? 0.407 12.938 -16.302 1.00 86.75 412 HIS A N 1
ATOM 3344 C CA . HIS A 1 412 ? 1.143 13.879 -17.155 1.00 86.75 412 HIS A CA 1
ATOM 3345 C C . HIS A 1 412 ? 2.574 14.154 -16.693 1.00 86.75 412 HIS A C 1
ATOM 3347 O O . HIS A 1 412 ? 3.439 14.435 -17.522 1.00 86.75 412 HIS A O 1
ATOM 3353 N N . ASN A 1 413 ? 2.827 14.093 -15.388 1.00 83.81 413 ASN A N 1
ATOM 3354 C CA . ASN A 1 413 ? 4.149 14.341 -14.834 1.00 83.81 413 ASN A CA 1
ATOM 3355 C C . ASN A 1 413 ? 4.987 13.072 -14.692 1.00 83.81 413 ASN A C 1
ATOM 3357 O O . ASN A 1 413 ? 6.207 13.189 -14.645 1.00 83.81 413 ASN A O 1
ATOM 3361 N N . PHE A 1 414 ? 4.371 11.897 -14.611 1.00 83.44 414 PHE A N 1
ATOM 3362 C CA . PHE A 1 414 ? 5.036 10.632 -14.327 1.00 83.44 414 PHE A CA 1
ATOM 3363 C C . PHE A 1 414 ? 5.344 9.828 -15.590 1.00 83.44 414 PHE A C 1
ATOM 3365 O O . PHE A 1 414 ? 6.440 9.283 -15.703 1.00 83.44 414 PHE A O 1
ATOM 3372 N N . PHE A 1 415 ? 4.415 9.753 -16.547 1.00 86.25 415 PHE A N 1
ATOM 3373 C CA . PHE A 1 415 ? 4.659 9.061 -17.811 1.00 86.25 415 PHE A CA 1
ATOM 3374 C C . PHE A 1 415 ? 5.480 9.928 -18.766 1.00 86.25 415 PHE A C 1
ATOM 3376 O O . PHE A 1 415 ? 5.274 11.137 -18.880 1.00 86.25 415 PHE A O 1
ATOM 3383 N N . THR A 1 416 ? 6.398 9.297 -19.490 1.00 86.62 416 THR A N 1
ATOM 3384 C CA . THR A 1 416 ? 7.039 9.904 -20.658 1.00 86.62 416 THR A CA 1
ATOM 3385 C C . THR A 1 416 ? 6.132 9.767 -21.888 1.00 86.62 416 THR A C 1
ATOM 3387 O O . THR A 1 416 ? 5.142 9.031 -21.899 1.00 86.62 416 THR A O 1
ATOM 3390 N N . GLY A 1 417 ? 6.497 10.434 -22.981 1.00 83.69 417 GLY A N 1
ATOM 3391 C CA . GLY A 1 417 ? 5.903 10.221 -24.303 1.00 83.69 417 GLY A CA 1
ATOM 3392 C C . GLY A 1 417 ? 6.124 8.811 -24.874 1.00 83.69 417 GLY A C 1
ATOM 3393 O O . GLY A 1 417 ? 5.451 8.448 -25.838 1.00 83.69 417 GLY A O 1
ATOM 3394 N N . ASP A 1 418 ? 7.011 8.008 -24.275 1.00 85.75 418 ASP A N 1
ATOM 3395 C CA . ASP A 1 418 ? 7.189 6.586 -24.598 1.00 85.75 418 ASP A CA 1
ATOM 3396 C C . ASP A 1 418 ? 6.330 5.664 -23.723 1.00 85.75 418 ASP A C 1
ATOM 3398 O O . ASP A 1 418 ? 6.465 4.441 -23.805 1.00 85.75 418 ASP A O 1
ATOM 3402 N N . GLY A 1 419 ? 5.455 6.226 -22.880 1.00 80.44 419 GLY A N 1
ATOM 3403 C CA . GLY A 1 419 ? 4.461 5.457 -22.134 1.00 80.44 419 GLY A CA 1
ATOM 3404 C C . GLY A 1 419 ? 5.036 4.624 -20.989 1.00 80.44 419 GLY A C 1
ATOM 3405 O O . GLY A 1 419 ? 4.298 3.881 -20.345 1.00 80.44 419 GLY A O 1
ATOM 3406 N N . LEU A 1 420 ? 6.330 4.770 -20.700 1.00 85.62 420 LEU A N 1
ATOM 3407 C CA . LEU A 1 420 ? 6.980 4.240 -19.507 1.00 85.62 420 LEU A CA 1
ATOM 3408 C C . LEU A 1 420 ? 7.044 5.328 -18.426 1.00 85.62 420 LEU A C 1
ATOM 3410 O O . LEU A 1 420 ? 7.034 6.525 -18.727 1.00 85.62 420 LEU A O 1
ATOM 3414 N N . GLY A 1 421 ? 7.124 4.926 -17.158 1.00 85.12 421 GLY A N 1
ATOM 3415 C CA . GLY A 1 421 ? 7.350 5.870 -16.063 1.00 85.12 421 GLY A CA 1
ATOM 3416 C C . GLY A 1 421 ? 8.708 6.570 -16.181 1.00 85.12 421 GLY A C 1
ATOM 3417 O O . GLY A 1 421 ? 9.669 6.003 -16.708 1.00 85.12 421 GLY A O 1
ATOM 3418 N N . LYS A 1 422 ? 8.818 7.789 -15.646 1.00 84.31 422 LYS A N 1
ATOM 3419 C CA . LYS A 1 422 ? 10.085 8.540 -15.552 1.00 84.31 422 LYS A CA 1
ATOM 3420 C C . LYS A 1 422 ? 11.166 7.824 -14.746 1.00 84.31 422 LYS A C 1
ATOM 3422 O O . LYS A 1 422 ? 12.340 8.104 -14.933 1.00 84.31 422 LYS A O 1
ATOM 3427 N N . GLU A 1 423 ? 10.788 6.881 -13.890 1.00 82.94 423 GLU A N 1
ATOM 3428 C CA . GLU A 1 423 ? 11.723 6.031 -13.144 1.00 82.94 423 GLU A CA 1
ATOM 3429 C C . GLU A 1 423 ? 12.387 4.949 -14.019 1.00 82.94 423 GLU A C 1
ATOM 3431 O O . GLU A 1 423 ? 13.238 4.214 -13.531 1.00 82.94 423 GLU A O 1
ATOM 3436 N N . GLY A 1 424 ? 12.019 4.830 -15.303 1.00 83.00 424 GLY A N 1
ATOM 3437 C CA . GLY A 1 424 ? 12.703 3.989 -16.296 1.00 83.00 424 GLY A CA 1
ATOM 3438 C C . GLY A 1 424 ? 12.473 2.479 -16.155 1.00 83.00 424 GLY A C 1
ATOM 3439 O O . GLY A 1 424 ? 12.712 1.732 -17.100 1.00 83.00 424 GLY A O 1
ATOM 3440 N N . SER A 1 425 ? 11.957 2.017 -15.020 1.00 87.50 425 SER A N 1
ATOM 3441 C CA . SER A 1 425 ? 11.704 0.601 -14.758 1.00 87.50 425 SER A CA 1
ATOM 3442 C C . SER A 1 425 ? 10.284 0.172 -15.159 1.00 87.50 425 SER A C 1
ATOM 3444 O O . SER A 1 425 ? 9.298 0.813 -14.764 1.00 87.50 425 SER A O 1
ATOM 3446 N N . PRO A 1 426 ? 10.125 -0.973 -15.854 1.00 86.00 426 PRO A N 1
ATOM 3447 C CA . PRO A 1 426 ? 8.816 -1.584 -16.086 1.00 86.00 426 PRO A CA 1
ATOM 3448 C C . PRO A 1 426 ? 8.061 -1.902 -14.785 1.00 86.00 426 PRO A C 1
ATOM 3450 O O . PRO A 1 426 ? 6.836 -1.782 -14.737 1.00 86.00 426 PRO A O 1
ATOM 3453 N N . SER A 1 427 ? 8.769 -2.265 -13.708 1.00 83.44 427 SER A N 1
ATOM 3454 C CA . SER A 1 427 ? 8.138 -2.540 -12.406 1.00 83.44 427 SER A CA 1
ATOM 3455 C C . SER A 1 427 ? 7.625 -1.280 -11.718 1.00 83.44 427 SER A C 1
ATOM 3457 O O . SER A 1 427 ? 6.629 -1.350 -11.001 1.00 83.44 427 SER A O 1
ATOM 3459 N N . TYR A 1 428 ? 8.281 -0.144 -11.952 1.00 77.94 428 TYR A N 1
ATOM 3460 C CA . TYR A 1 428 ? 7.947 1.130 -11.324 1.00 77.94 428 TYR A CA 1
ATOM 3461 C C . TYR A 1 428 ? 7.164 2.070 -12.231 1.00 77.94 428 TYR A C 1
ATOM 3463 O O . TYR A 1 428 ? 6.916 3.207 -11.871 1.00 77.94 428 TYR A O 1
ATOM 3471 N N . THR A 1 429 ? 6.626 1.596 -13.354 1.00 75.69 429 THR A N 1
ATOM 3472 C CA . THR A 1 429 ? 5.698 2.378 -14.195 1.00 75.69 429 THR A CA 1
ATOM 3473 C C . THR A 1 429 ? 4.338 2.674 -13.495 1.00 75.69 429 THR A C 1
ATOM 3475 O O . THR A 1 429 ? 3.396 3.164 -14.103 1.00 75.69 429 THR A O 1
ATOM 3478 N N . SER A 1 430 ? 4.261 2.473 -12.170 1.00 60.81 430 SER A N 1
ATOM 3479 C CA . SER A 1 430 ? 3.196 2.888 -11.242 1.00 60.81 430 SER A CA 1
ATOM 3480 C C . SER A 1 430 ? 1.802 2.358 -11.557 1.00 60.81 430 SER A C 1
ATOM 3482 O O . SER A 1 430 ? 0.799 3.051 -11.406 1.00 60.81 430 SER A O 1
ATOM 3484 N N . TRP A 1 431 ? 1.715 1.073 -11.901 1.00 64.38 431 TRP A N 1
ATOM 3485 C CA . TRP A 1 431 ? 0.446 0.382 -12.153 1.00 64.38 431 TRP A CA 1
ATOM 3486 C C . TRP A 1 431 ? -0.555 0.427 -10.992 1.00 64.38 431 TRP A C 1
ATOM 3488 O O . TRP A 1 431 ? -1.753 0.298 -11.229 1.00 64.38 431 TRP A O 1
ATOM 3498 N N . GLY A 1 432 ? -0.099 0.662 -9.757 1.00 67.19 432 GLY A N 1
ATOM 3499 C CA . GLY A 1 432 ? -0.972 0.806 -8.588 1.00 67.19 432 GLY A CA 1
ATOM 3500 C C . GLY A 1 432 ? -2.019 1.918 -8.730 1.00 67.19 432 GLY A C 1
ATOM 3501 O O . GLY A 1 432 ? -3.118 1.784 -8.193 1.00 67.19 432 GLY A O 1
ATOM 3502 N N . ILE A 1 433 ? -1.742 2.966 -9.519 1.00 80.44 433 ILE A N 1
ATOM 3503 C CA . ILE A 1 433 ? -2.716 4.042 -9.756 1.00 80.44 433 ILE A CA 1
ATOM 3504 C C . ILE A 1 433 ? -3.953 3.554 -10.520 1.00 80.44 433 ILE A C 1
ATOM 3506 O O . ILE A 1 433 ? -5.041 4.092 -10.325 1.00 80.44 433 ILE A O 1
ATOM 3510 N N . ALA A 1 434 ? -3.821 2.491 -11.326 1.00 86.56 434 ALA A N 1
ATOM 3511 C CA . ALA A 1 434 ? -4.927 1.920 -12.090 1.00 86.56 434 ALA A CA 1
ATOM 3512 C C . ALA A 1 434 ? -6.043 1.389 -11.178 1.00 86.56 434 ALA A C 1
ATOM 3514 O O . ALA A 1 434 ? -7.215 1.494 -11.531 1.00 86.56 434 ALA A O 1
ATOM 3515 N N . SER A 1 435 ? -5.705 0.884 -9.987 1.00 85.56 435 SER A N 1
ATOM 3516 C CA . SER A 1 435 ? -6.694 0.443 -8.996 1.00 85.56 435 SER A CA 1
ATOM 3517 C C . SER A 1 435 ? -7.514 1.612 -8.445 1.00 85.56 435 SER A C 1
ATOM 3519 O O . SER A 1 435 ? -8.719 1.480 -8.250 1.00 85.56 435 SER A O 1
ATOM 3521 N N . VAL A 1 436 ? -6.889 2.778 -8.240 1.00 89.12 436 VAL A N 1
ATOM 3522 C CA . VAL A 1 436 ? -7.599 3.996 -7.811 1.00 89.12 436 VAL A CA 1
ATOM 3523 C C . VAL A 1 436 ? -8.458 4.541 -8.949 1.00 89.12 436 VAL A C 1
ATOM 3525 O O . VAL A 1 436 ? -9.630 4.834 -8.748 1.00 89.12 436 VAL A O 1
ATOM 3528 N N . MET A 1 437 ? -7.911 4.597 -10.168 1.00 91.69 437 MET A N 1
ATOM 3529 C CA . MET A 1 437 ? -8.658 4.993 -11.369 1.00 91.69 437 MET A CA 1
ATOM 3530 C C . MET A 1 437 ? -9.887 4.107 -11.587 1.00 91.69 437 MET A C 1
ATOM 3532 O O . MET A 1 437 ? -10.969 4.614 -11.866 1.00 91.69 437 MET A O 1
ATOM 3536 N N . SER A 1 438 ? -9.723 2.792 -11.422 1.00 90.88 438 SER A N 1
ATOM 3537 C CA . SER A 1 438 ? -10.800 1.807 -11.478 1.00 90.88 438 SER A CA 1
ATOM 3538 C C . SER A 1 438 ? -11.855 2.045 -10.407 1.00 90.88 438 SER A C 1
ATOM 3540 O O . SER A 1 438 ? -13.032 1.861 -10.698 1.00 90.88 438 SER A O 1
ATOM 3542 N N . ALA A 1 439 ? -11.458 2.423 -9.191 1.00 90.19 439 ALA A N 1
ATOM 3543 C CA . ALA A 1 439 ? -12.402 2.713 -8.123 1.00 90.19 439 ALA A CA 1
ATOM 3544 C C . ALA A 1 439 ? -13.228 3.968 -8.431 1.00 90.19 439 ALA A C 1
ATOM 3546 O O . ALA A 1 439 ? -14.432 3.939 -8.212 1.00 90.19 439 ALA A O 1
ATOM 3547 N N . CYS A 1 440 ? -12.622 5.030 -8.971 1.00 90.19 440 CYS A N 1
ATOM 3548 C CA . CYS A 1 440 ? -13.342 6.254 -9.345 1.00 90.19 440 CYS A CA 1
ATOM 3549 C C . CYS A 1 440 ? -14.193 6.106 -10.619 1.00 90.19 440 CYS A C 1
ATOM 3551 O O . CYS A 1 440 ? -15.012 6.975 -10.917 1.00 90.19 440 CYS A O 1
ATOM 3553 N N . GLN A 1 441 ? -13.958 5.072 -11.430 1.00 91.44 441 GLN A N 1
ATOM 3554 C CA . GLN A 1 441 ? -14.563 4.946 -12.753 1.00 91.44 441 GLN A CA 1
ATOM 3555 C C . GLN A 1 441 ? -16.097 4.920 -12.663 1.00 91.44 441 GLN A C 1
ATOM 3557 O O . GLN A 1 441 ? -16.682 4.074 -11.992 1.00 91.44 441 GLN A O 1
ATOM 3562 N N . GLY A 1 442 ? -16.757 5.822 -13.390 1.00 89.31 442 GLY A N 1
ATOM 3563 C CA . GLY A 1 442 ? -18.217 5.913 -13.424 1.00 89.31 442 GLY A CA 1
ATOM 3564 C C . GLY A 1 442 ? -18.844 6.708 -12.275 1.00 89.31 442 GLY A C 1
ATOM 3565 O O . GLY A 1 442 ? -20.060 6.910 -12.289 1.00 89.31 442 GLY A O 1
ATOM 3566 N N . GLU A 1 443 ? -18.059 7.229 -11.327 1.00 89.31 443 GLU A N 1
ATOM 3567 C CA . GLU A 1 443 ? -18.591 8.103 -10.280 1.00 89.31 443 GLU A CA 1
ATOM 3568 C C . GLU A 1 443 ? -19.055 9.440 -10.848 1.00 89.31 443 GLU A C 1
ATOM 3570 O O . GLU A 1 443 ? -18.336 10.096 -11.605 1.00 89.31 443 GLU A O 1
ATOM 3575 N N . ARG A 1 444 ? -20.274 9.849 -10.490 1.00 86.00 444 ARG A N 1
ATOM 3576 C CA . ARG A 1 444 ? -20.832 11.133 -10.916 1.00 86.00 444 ARG A CA 1
ATOM 3577 C C . ARG A 1 444 ? -20.102 12.273 -10.225 1.00 86.00 444 ARG A C 1
ATOM 3579 O O . ARG A 1 444 ? -19.887 12.229 -9.019 1.00 86.00 444 ARG A O 1
ATOM 3586 N N . VAL A 1 445 ? -19.795 13.312 -10.988 1.00 79.69 445 VAL A N 1
ATOM 3587 C CA . VAL A 1 445 ? -19.236 14.556 -10.460 1.00 79.69 445 VAL A CA 1
ATOM 3588 C C . VAL A 1 445 ? -20.036 15.736 -10.982 1.00 79.69 445 VAL A C 1
ATOM 3590 O O . VAL A 1 445 ? -20.337 15.821 -12.174 1.00 79.69 445 VAL A O 1
ATOM 3593 N N . ASP A 1 446 ? -20.360 16.658 -10.082 1.00 71.19 446 ASP A N 1
ATOM 3594 C CA . ASP A 1 446 ? -20.952 17.946 -10.431 1.00 71.19 446 ASP A CA 1
ATOM 3595 C C . ASP A 1 446 ? -19.830 18.912 -10.811 1.00 71.19 446 ASP A C 1
ATOM 3597 O O . ASP A 1 446 ? -19.435 19.773 -10.030 1.00 71.19 446 ASP A O 1
ATOM 3601 N N . SER A 1 447 ? -19.273 18.735 -12.010 1.00 65.62 447 SER A N 1
ATOM 3602 C CA . SER A 1 447 ? -18.292 19.679 -12.544 1.00 65.62 447 SER A CA 1
ATOM 3603 C C . SER A 1 447 ? -19.008 20.702 -13.423 1.00 65.62 447 SER A C 1
ATOM 3605 O O . SER A 1 447 ? -19.609 20.368 -14.445 1.00 65.62 447 SER A O 1
ATOM 3607 N N . ASP A 1 448 ? -18.943 21.970 -13.024 1.00 67.62 448 ASP A N 1
ATOM 3608 C CA . ASP A 1 448 ? -19.446 23.121 -13.781 1.00 67.62 448 ASP A CA 1
ATOM 3609 C C . ASP A 1 448 ? -18.558 23.455 -14.996 1.00 67.62 448 ASP A C 1
ATOM 3611 O O . ASP A 1 448 ? -18.908 24.297 -15.830 1.00 67.62 448 ASP A O 1
ATOM 3615 N N . ARG A 1 449 ? -17.401 22.790 -15.111 1.00 69.38 449 ARG A N 1
ATOM 3616 C CA . ARG A 1 449 ? -16.372 23.037 -16.122 1.00 69.38 449 ARG A CA 1
ATOM 3617 C C . ARG A 1 449 ? -16.052 21.770 -16.917 1.00 69.38 449 ARG A C 1
ATOM 3619 O O . ARG A 1 449 ? -16.099 20.666 -16.383 1.00 69.38 449 ARG A O 1
ATOM 3626 N N . PRO A 1 450 ? -15.660 21.903 -18.197 1.00 76.31 450 PRO A N 1
ATOM 3627 C CA . PRO A 1 450 ? -15.143 20.776 -18.961 1.00 76.31 450 PRO A CA 1
ATOM 3628 C C . PRO A 1 450 ? -13.847 20.245 -18.333 1.00 76.31 450 PRO A C 1
ATOM 3630 O O . PRO A 1 450 ? -12.816 20.920 -18.357 1.00 76.31 450 PRO A O 1
ATOM 3633 N N . CYS A 1 451 ? -13.897 19.025 -17.805 1.00 86.25 451 CYS A N 1
ATOM 3634 C CA . CYS A 1 451 ? -12.751 18.321 -17.235 1.00 86.25 451 CYS A CA 1
ATOM 3635 C C . CYS A 1 451 ? -12.337 17.161 -18.158 1.00 86.25 451 CYS A C 1
ATOM 3637 O O . CYS A 1 451 ? -13.201 16.405 -18.600 1.00 86.25 451 CYS A O 1
ATOM 3639 N N . PRO A 1 452 ? -11.034 16.970 -18.454 1.00 87.81 452 PRO A N 1
ATOM 3640 C CA . PRO A 1 452 ? -10.576 15.962 -19.421 1.00 87.81 452 PRO A CA 1
ATOM 3641 C C . PRO A 1 452 ? -10.794 14.512 -18.961 1.00 87.81 452 PRO A C 1
ATOM 3643 O O . PRO A 1 452 ? -10.702 13.596 -19.769 1.00 87.81 452 PRO A O 1
ATOM 3646 N N . TYR A 1 453 ? -11.070 14.315 -17.673 1.00 90.69 453 TYR A N 1
ATOM 3647 C CA . TYR A 1 453 ? -11.331 13.031 -17.025 1.00 90.69 453 TYR A CA 1
ATOM 3648 C C . TYR A 1 453 ? -12.820 12.802 -16.733 1.00 90.69 453 TYR A C 1
ATOM 3650 O O . TYR A 1 453 ? -13.149 11.892 -15.981 1.00 90.69 453 TYR A O 1
ATOM 3658 N N . VAL A 1 454 ? -13.721 13.633 -17.270 1.00 91.38 454 VAL A N 1
ATOM 3659 C CA . VAL A 1 454 ? -15.173 13.472 -17.122 1.00 91.38 454 VAL A CA 1
ATOM 3660 C C . VAL A 1 454 ? -15.774 13.121 -18.473 1.00 91.38 454 VAL A C 1
ATOM 3662 O O . VAL A 1 454 ? -15.585 13.831 -19.460 1.00 91.38 454 VAL A O 1
ATOM 3665 N N . ASN A 1 455 ? -16.534 12.033 -18.512 1.00 88.75 455 ASN A N 1
ATOM 3666 C CA . ASN A 1 455 ? -17.308 11.648 -19.676 1.00 88.75 455 ASN A CA 1
ATOM 3667 C C . ASN A 1 455 ? -18.493 12.624 -19.846 1.00 88.75 455 ASN A C 1
ATOM 3669 O O . ASN A 1 455 ? -19.359 12.694 -18.967 1.00 88.75 455 ASN A O 1
ATOM 3673 N N . PRO A 1 456 ? -18.569 13.380 -20.958 1.00 84.88 456 PRO A N 1
ATOM 3674 C CA . PRO A 1 456 ? -19.583 14.418 -21.128 1.00 84.88 456 PRO A CA 1
ATOM 3675 C C . PRO A 1 456 ? -20.995 13.864 -21.367 1.00 84.88 456 PRO A C 1
ATOM 3677 O O . PRO A 1 456 ? -21.960 14.610 -21.239 1.00 84.88 456 PRO A O 1
ATOM 3680 N N . GLN A 1 457 ? -21.142 12.584 -21.727 1.00 86.62 457 GLN A N 1
ATOM 3681 C CA . GLN A 1 457 ? -22.446 11.949 -21.927 1.00 86.62 457 GLN A CA 1
ATOM 3682 C C . GLN A 1 457 ? -23.054 11.449 -20.614 1.00 86.62 457 GLN A C 1
ATOM 3684 O O . GLN A 1 457 ? -24.270 11.511 -20.443 1.00 86.62 457 GLN A O 1
ATOM 3689 N N . THR A 1 458 ? -22.228 10.933 -19.705 1.00 87.50 458 THR A N 1
ATOM 3690 C CA . THR A 1 458 ? -22.686 10.345 -18.435 1.00 87.50 458 THR A CA 1
ATOM 3691 C C . THR A 1 458 ? -22.493 11.265 -17.232 1.00 87.50 458 THR A C 1
ATOM 3693 O O . THR A 1 458 ? -23.069 10.993 -16.177 1.00 87.50 458 THR A O 1
ATOM 3696 N N . SER A 1 459 ? -21.719 12.347 -17.386 1.00 87.94 459 SER A N 1
ATOM 3697 C CA . SER A 1 459 ? -21.290 13.244 -16.301 1.00 87.94 459 SER A CA 1
ATOM 3698 C C . SER A 1 459 ? -20.594 12.482 -15.171 1.00 87.94 459 SER A C 1
ATOM 3700 O O . SER A 1 459 ? -20.870 12.690 -13.991 1.00 87.94 459 SER A O 1
ATOM 3702 N N . SER A 1 460 ? -19.717 11.550 -15.546 1.00 91.06 460 SER A N 1
ATOM 3703 C CA . SER A 1 460 ? -18.997 10.688 -14.611 1.00 91.06 460 SER A CA 1
ATOM 3704 C C . SER A 1 460 ? -17.502 10.650 -14.890 1.00 91.06 460 SER A C 1
ATOM 3706 O O . SER A 1 460 ? -17.079 10.856 -16.027 1.00 91.06 460 SER A O 1
ATOM 3708 N N . ILE A 1 461 ? -16.707 10.340 -13.870 1.00 92.94 461 ILE A N 1
ATOM 3709 C CA . ILE A 1 461 ? -15.261 10.161 -13.985 1.00 92.94 461 ILE A CA 1
ATOM 3710 C C . ILE A 1 461 ? -14.947 9.010 -14.958 1.00 92.94 461 ILE A C 1
ATOM 3712 O O . ILE A 1 461 ? -15.542 7.934 -14.887 1.00 92.94 461 ILE A O 1
ATOM 3716 N N . ASP A 1 462 ? -14.001 9.252 -15.863 1.00 92.88 462 ASP A N 1
ATOM 3717 C CA . ASP A 1 462 ? -13.502 8.317 -16.870 1.00 92.88 462 ASP A CA 1
ATOM 3718 C C . ASP A 1 462 ? -11.981 8.469 -17.035 1.00 92.88 462 ASP A C 1
ATOM 3720 O O . ASP A 1 462 ? -11.466 9.050 -17.993 1.00 92.88 462 ASP A O 1
ATOM 3724 N N . LEU A 1 463 ? -11.245 7.979 -16.036 1.00 93.12 463 LEU A N 1
ATOM 3725 C CA . LEU A 1 463 ? -9.783 8.063 -15.997 1.00 93.12 463 LEU A CA 1
ATOM 3726 C C . LEU A 1 463 ? -9.134 6.998 -16.891 1.00 93.12 463 LEU A C 1
ATOM 3728 O O . LEU A 1 463 ? -8.073 7.231 -17.470 1.00 93.12 463 LEU A O 1
ATOM 3732 N N . LEU A 1 464 ? -9.767 5.829 -17.026 1.00 92.44 464 LEU A N 1
ATOM 3733 C CA . LEU A 1 464 ? -9.220 4.697 -17.782 1.00 92.44 464 LEU A CA 1
ATOM 3734 C C . LEU A 1 464 ? -9.225 4.935 -19.300 1.00 92.44 464 LEU A C 1
ATOM 3736 O O . LEU A 1 464 ? -8.437 4.318 -20.019 1.00 92.44 464 LEU A O 1
ATOM 3740 N N . SER A 1 465 ? -10.067 5.848 -19.791 1.00 90.31 465 SER A N 1
ATOM 3741 C CA . SER A 1 465 ? -10.103 6.238 -21.206 1.00 90.31 465 SER A CA 1
ATOM 3742 C C . SER A 1 465 ? -9.089 7.321 -21.580 1.00 90.31 465 SER A C 1
ATOM 3744 O O . SER A 1 465 ? -8.964 7.649 -22.765 1.00 90.31 465 SER A O 1
ATOM 3746 N N . LEU A 1 466 ? -8.351 7.883 -20.613 1.00 91.25 466 LEU A N 1
ATOM 3747 C CA . LEU A 1 466 ? -7.411 8.970 -20.874 1.00 91.25 466 LEU A CA 1
ATOM 3748 C C . LEU A 1 466 ? -6.334 8.546 -21.890 1.00 91.25 466 LEU A C 1
ATOM 3750 O O . LEU A 1 466 ? -5.677 7.517 -21.694 1.00 91.25 466 LEU A O 1
ATOM 3754 N N . PRO A 1 467 ? -6.077 9.348 -22.946 1.00 89.50 467 PRO A N 1
ATOM 3755 C CA . PRO A 1 467 ? -5.108 8.996 -23.982 1.00 89.50 467 PRO A CA 1
ATOM 3756 C C . PRO A 1 467 ? -3.715 8.665 -23.443 1.00 89.50 467 PRO A C 1
ATOM 3758 O O . PRO A 1 467 ? -3.107 7.701 -23.898 1.00 89.50 467 PRO A O 1
ATOM 3761 N N . ILE A 1 468 ? -3.233 9.419 -22.448 1.00 88.06 468 ILE A N 1
ATOM 3762 C CA . ILE A 1 468 ? -1.916 9.205 -21.834 1.00 88.06 468 ILE A CA 1
ATOM 3763 C C . ILE A 1 468 ? -1.803 7.835 -21.155 1.00 88.06 468 ILE A C 1
ATOM 3765 O O . ILE A 1 468 ? -0.807 7.138 -21.332 1.00 88.06 468 ILE A O 1
ATOM 3769 N N . PHE A 1 469 ? -2.853 7.403 -20.454 1.00 89.25 469 PHE A N 1
ATOM 3770 C CA . PHE A 1 469 ? -2.878 6.105 -19.789 1.00 89.25 469 PHE A CA 1
ATOM 3771 C C . PHE A 1 469 ? -2.960 4.961 -20.805 1.00 89.25 469 PHE A C 1
ATOM 3773 O O . PHE A 1 469 ? -2.195 3.999 -20.736 1.00 89.25 469 PHE A O 1
ATOM 3780 N N . LYS A 1 470 ? -3.830 5.094 -21.814 1.00 87.31 470 LYS A N 1
ATOM 3781 C CA . LYS A 1 470 ? -3.968 4.103 -22.893 1.00 87.31 470 LYS A CA 1
ATOM 3782 C C . LYS A 1 470 ? -2.690 3.936 -23.707 1.00 87.31 470 LYS A C 1
ATOM 3784 O O . LYS A 1 470 ? -2.363 2.820 -24.112 1.00 87.31 470 LYS A O 1
ATOM 3789 N N . HIS A 1 471 ? -1.982 5.033 -23.951 1.00 85.94 471 HIS A N 1
ATOM 3790 C CA . HIS A 1 471 ? -0.682 5.024 -24.615 1.00 85.94 471 HIS A CA 1
ATOM 3791 C C . HIS A 1 471 ? 0.346 4.230 -23.796 1.00 85.94 471 HIS A C 1
ATOM 3793 O O . HIS A 1 471 ? 0.955 3.299 -24.329 1.00 85.94 471 HIS A O 1
ATOM 3799 N N . GLY A 1 472 ? 0.421 4.491 -22.484 1.00 86.75 472 GLY A N 1
ATOM 3800 C CA . GLY A 1 472 ? 1.285 3.759 -21.553 1.00 86.75 472 GLY A CA 1
ATOM 3801 C C . GLY A 1 472 ? 0.997 2.257 -21.464 1.00 86.75 472 GLY A C 1
ATOM 3802 O O . GLY A 1 472 ? 1.917 1.450 -21.588 1.00 86.75 472 GLY A O 1
ATOM 3803 N N . LEU A 1 473 ? -0.277 1.854 -21.350 1.00 85.50 473 LEU A N 1
ATOM 3804 C CA . LEU A 1 473 ? -0.688 0.435 -21.317 1.00 85.50 473 LEU A CA 1
ATOM 3805 C C . LEU A 1 473 ? -0.146 -0.368 -22.502 1.00 85.50 473 LEU A C 1
ATOM 3807 O O . LEU A 1 473 ? 0.273 -1.516 -22.365 1.00 85.50 473 LEU A O 1
ATOM 3811 N N . GLY A 1 474 ? -0.186 0.239 -23.683 1.00 81.19 474 GLY A N 1
ATOM 3812 C CA . GLY A 1 474 ? 0.266 -0.392 -24.906 1.00 81.19 474 GLY A CA 1
ATOM 3813 C C . GLY A 1 474 ? 1.783 -0.490 -25.011 1.00 81.19 474 GLY A C 1
ATOM 3814 O O . GLY A 1 474 ? 2.328 -1.565 -25.271 1.00 81.19 474 GLY A O 1
ATOM 3815 N N . GLN A 1 475 ? 2.470 0.632 -24.791 1.00 85.38 475 GLN A N 1
ATOM 3816 C CA . GLN A 1 475 ? 3.928 0.693 -24.902 1.00 85.38 475 GLN A CA 1
ATOM 3817 C C . GLN A 1 475 ? 4.635 -0.125 -23.830 1.00 85.38 475 GLN A C 1
ATOM 3819 O O . GLN A 1 475 ? 5.708 -0.665 -24.090 1.00 85.38 475 GLN A O 1
ATOM 3824 N N . PHE A 1 476 ? 4.001 -0.330 -22.679 1.00 85.38 476 PHE A N 1
ATOM 3825 C CA . PHE A 1 476 ? 4.503 -1.240 -21.665 1.00 85.38 476 PHE A CA 1
ATOM 3826 C C . PHE A 1 476 ? 4.818 -2.635 -22.213 1.00 85.38 476 PHE A C 1
ATOM 3828 O O . PHE A 1 476 ? 5.880 -3.182 -21.918 1.00 85.38 476 PHE A O 1
ATOM 3835 N N . LEU A 1 477 ? 3.960 -3.194 -23.075 1.00 87.25 477 LEU A N 1
ATOM 3836 C CA . LEU A 1 477 ? 4.189 -4.513 -23.678 1.00 87.25 477 LEU A CA 1
ATOM 3837 C C . LEU A 1 477 ? 5.506 -4.554 -24.466 1.00 87.25 477 LEU A C 1
ATOM 3839 O O . LEU A 1 477 ? 6.178 -5.584 -24.503 1.00 87.25 477 LEU A O 1
ATOM 3843 N N . LEU A 1 478 ? 5.915 -3.419 -25.044 1.00 89.12 478 LEU A N 1
ATOM 3844 C CA . LEU A 1 478 ? 7.150 -3.267 -25.815 1.00 89.12 478 LEU A CA 1
ATOM 3845 C C . LEU A 1 478 ? 8.415 -3.387 -24.967 1.00 89.12 478 LEU A C 1
ATOM 3847 O O . LEU A 1 478 ? 9.488 -3.512 -25.552 1.00 89.12 478 LEU A O 1
ATOM 3851 N N . THR A 1 479 ? 8.297 -3.449 -23.639 1.00 89.88 479 THR A N 1
ATOM 3852 C CA . THR A 1 479 ? 9.403 -3.683 -22.697 1.00 89.88 479 THR A CA 1
ATOM 3853 C C . THR A 1 479 ? 9.645 -5.163 -22.376 1.00 89.88 479 THR A C 1
ATOM 3855 O O . THR A 1 479 ? 10.480 -5.474 -21.537 1.00 89.88 479 THR A O 1
ATOM 3858 N N . GLY A 1 480 ? 8.938 -6.096 -23.030 1.00 90.38 480 GLY A N 1
ATOM 3859 C CA . GLY A 1 480 ? 9.053 -7.535 -22.764 1.00 90.38 480 GLY A CA 1
ATOM 3860 C C . GLY A 1 480 ? 10.060 -8.295 -23.643 1.00 90.38 480 GLY A C 1
ATOM 3861 O O . GLY A 1 480 ? 10.216 -8.020 -24.841 1.00 90.38 480 GLY A O 1
ATOM 3862 N N . PHE A 1 481 ? 10.701 -9.315 -23.075 1.00 92.25 481 PHE A N 1
ATOM 3863 C CA . PHE A 1 481 ? 11.427 -10.357 -23.801 1.00 92.25 481 PHE A CA 1
ATOM 3864 C C . PHE A 1 481 ? 10.468 -11.346 -24.496 1.00 92.25 481 PHE A C 1
ATOM 3866 O O . PHE A 1 481 ? 9.316 -11.478 -24.090 1.00 92.25 481 PHE A O 1
ATOM 3873 N N . PRO A 1 482 ? 10.920 -12.107 -25.516 1.00 91.81 482 PRO A N 1
ATOM 3874 C CA . PRO A 1 482 ? 10.076 -13.057 -26.253 1.00 91.81 482 PRO A CA 1
ATOM 3875 C C . PRO A 1 482 ? 9.332 -14.107 -25.408 1.00 91.81 482 PRO A C 1
ATOM 3877 O O . PRO A 1 482 ? 8.336 -14.663 -25.871 1.00 91.81 482 PRO A O 1
ATOM 3880 N N . ASN A 1 483 ? 9.805 -14.397 -24.194 1.00 90.38 483 ASN A N 1
ATOM 3881 C CA . ASN A 1 483 ? 9.158 -15.309 -23.247 1.00 90.38 483 ASN A CA 1
ATOM 3882 C C . ASN A 1 483 ? 8.056 -14.655 -22.391 1.00 90.38 483 ASN A C 1
ATOM 3884 O O . ASN A 1 483 ? 7.479 -15.343 -21.556 1.00 90.38 483 ASN A O 1
ATOM 3888 N N . GLY A 1 484 ? 7.769 -13.362 -22.567 1.00 88.50 484 GLY A N 1
ATOM 3889 C CA . GLY A 1 484 ? 6.741 -12.663 -21.796 1.00 88.50 484 GLY A CA 1
ATOM 3890 C C . GLY A 1 484 ? 7.213 -12.044 -20.486 1.00 88.50 484 GLY A C 1
ATOM 3891 O O . GLY A 1 484 ? 6.368 -11.574 -19.729 1.00 88.50 484 GLY A O 1
ATOM 3892 N N . ARG A 1 485 ? 8.518 -12.038 -20.191 1.00 89.44 485 ARG A N 1
ATOM 3893 C CA . ARG A 1 485 ? 9.071 -11.353 -19.010 1.00 89.44 485 ARG A CA 1
ATOM 3894 C C . ARG A 1 485 ? 9.437 -9.903 -19.331 1.00 89.44 485 ARG A C 1
ATOM 3896 O O . ARG A 1 485 ? 9.903 -9.664 -20.444 1.00 89.44 485 ARG A O 1
ATOM 3903 N N . PRO A 1 486 ? 9.275 -8.951 -18.395 1.00 90.44 486 PRO A N 1
ATOM 3904 C CA . PRO A 1 486 ? 9.817 -7.605 -18.566 1.00 90.44 486 PRO A CA 1
ATOM 3905 C C . PRO A 1 486 ? 11.343 -7.644 -18.650 1.00 90.44 486 PRO A C 1
ATOM 3907 O O . PRO A 1 486 ? 11.980 -8.481 -18.010 1.00 90.44 486 PRO A O 1
ATOM 3910 N N . VAL A 1 487 ? 11.924 -6.712 -19.400 1.00 91.62 487 VAL A N 1
ATOM 3911 C CA . VAL A 1 487 ? 13.349 -6.398 -19.281 1.00 91.62 487 VAL A CA 1
ATOM 3912 C C . VAL A 1 487 ? 13.603 -5.759 -17.913 1.00 91.62 487 VAL A C 1
ATOM 3914 O O . VAL A 1 487 ? 12.849 -4.893 -17.472 1.00 91.62 487 VAL A O 1
ATOM 3917 N N . THR A 1 488 ? 14.661 -6.187 -17.232 1.00 91.12 488 THR A N 1
ATOM 3918 C CA . THR A 1 488 ? 14.988 -5.791 -15.857 1.00 91.12 488 THR A CA 1
ATOM 3919 C C . THR A 1 488 ? 15.842 -4.523 -15.796 1.00 91.12 488 THR A C 1
ATOM 3921 O O . THR A 1 488 ? 16.935 -4.532 -15.250 1.00 91.12 488 THR A O 1
ATOM 3924 N N . TRP A 1 489 ? 15.349 -3.422 -16.371 1.00 90.88 489 TRP A N 1
ATOM 3925 C CA . TRP A 1 489 ? 16.013 -2.113 -16.275 1.00 90.88 489 TRP A CA 1
ATOM 3926 C C . TRP A 1 489 ? 15.869 -1.489 -14.888 1.00 90.88 489 TRP A C 1
ATOM 3928 O O . TRP A 1 489 ? 14.757 -1.473 -14.352 1.00 90.88 489 TRP A O 1
ATOM 3938 N N . GLU A 1 490 ? 16.942 -0.874 -14.385 1.00 89.69 490 GLU A N 1
ATOM 3939 C CA . GLU A 1 490 ? 16.967 -0.163 -13.099 1.00 89.69 490 GLU A CA 1
ATOM 3940 C C . GLU A 1 490 ? 16.485 -1.047 -11.938 1.00 89.69 490 GLU A C 1
ATOM 3942 O O . GLU A 1 490 ? 16.537 -2.281 -12.006 1.00 89.69 490 GLU A O 1
ATOM 3947 N N . ASP A 1 491 ? 15.942 -0.449 -10.869 1.00 88.31 491 ASP A N 1
ATOM 3948 C CA . ASP A 1 491 ? 15.178 -1.223 -9.896 1.00 88.31 491 ASP A CA 1
ATOM 3949 C C . ASP A 1 491 ? 13.948 -1.854 -10.587 1.00 88.31 491 ASP A C 1
ATOM 3951 O O . ASP A 1 491 ? 12.859 -1.293 -10.624 1.00 88.31 491 ASP A O 1
ATOM 3955 N N . CYS A 1 492 ? 14.079 -3.056 -11.143 1.00 88.62 492 CYS A N 1
ATOM 3956 C CA . CYS A 1 492 ? 12.975 -3.841 -11.683 1.00 88.62 492 CYS A CA 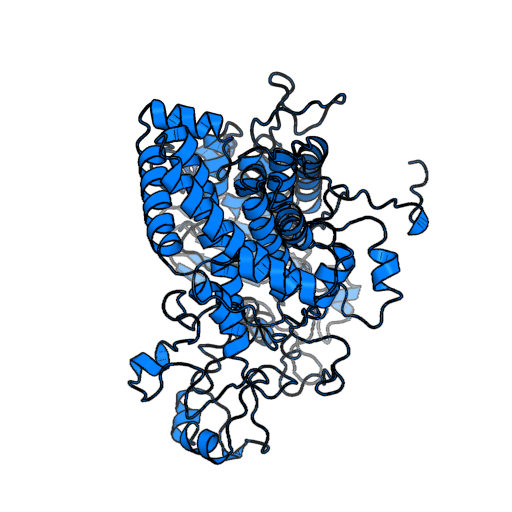1
ATOM 3957 C C . CYS A 1 492 ? 12.920 -5.210 -11.019 1.00 88.62 492 CYS A C 1
ATOM 3959 O O . CYS A 1 492 ? 13.865 -5.990 -11.087 1.00 88.62 492 CYS A O 1
ATOM 3961 N N . VAL A 1 493 ? 11.783 -5.533 -10.401 1.00 84.94 493 VAL A N 1
ATOM 3962 C CA . VAL A 1 493 ? 11.565 -6.855 -9.809 1.00 84.94 493 VAL A CA 1
ATOM 3963 C C . VAL A 1 493 ? 11.590 -7.901 -10.922 1.00 84.94 493 VAL A C 1
ATOM 3965 O O . VAL A 1 493 ? 10.875 -7.766 -11.920 1.00 84.94 493 VAL A O 1
ATOM 3968 N N . ILE A 1 494 ? 12.375 -8.962 -10.738 1.00 81.94 494 ILE A N 1
ATOM 3969 C CA . ILE A 1 494 ? 12.362 -10.117 -11.638 1.00 81.94 494 ILE A CA 1
ATOM 3970 C C . ILE A 1 494 ? 10.988 -10.788 -11.539 1.00 81.94 494 ILE A C 1
ATOM 3972 O O . ILE A 1 494 ? 10.568 -11.230 -10.469 1.00 81.94 494 ILE A O 1
ATOM 3976 N N . ARG A 1 495 ? 10.273 -10.872 -12.663 1.00 81.06 495 ARG A N 1
ATOM 3977 C CA . ARG A 1 495 ? 8.912 -11.425 -12.725 1.00 81.06 495 ARG A CA 1
ATOM 3978 C C . ARG A 1 495 ? 8.833 -12.611 -13.674 1.00 81.06 495 ARG A C 1
ATOM 3980 O O . ARG A 1 495 ? 9.539 -12.684 -14.677 1.00 81.06 495 ARG A O 1
ATOM 3987 N N . ALA A 1 496 ? 7.914 -13.527 -13.373 1.00 79.75 496 ALA A N 1
ATOM 3988 C CA . ALA A 1 496 ? 7.615 -14.657 -14.248 1.00 79.75 496 ALA A CA 1
ATOM 3989 C C . ALA A 1 496 ? 6.901 -14.227 -15.545 1.00 79.75 496 ALA A C 1
ATOM 3991 O O . ALA A 1 496 ? 7.070 -14.898 -16.562 1.00 79.75 496 ALA A O 1
ATOM 3992 N N . ALA A 1 497 ? 6.148 -13.121 -15.507 1.00 83.81 497 ALA A N 1
ATOM 3993 C CA . ALA A 1 497 ? 5.404 -12.554 -16.630 1.00 83.81 497 ALA A CA 1
ATOM 3994 C C . ALA A 1 497 ? 5.204 -11.031 -16.469 1.00 83.81 497 ALA A C 1
ATOM 3996 O O . ALA A 1 497 ? 5.372 -10.489 -15.372 1.00 83.81 497 ALA A O 1
ATOM 3997 N N . MET A 1 498 ? 4.834 -10.352 -17.558 1.00 85.94 498 MET A N 1
ATOM 3998 C CA . MET A 1 498 ? 4.382 -8.956 -17.536 1.00 85.94 498 MET A CA 1
ATOM 3999 C C . MET A 1 498 ? 3.108 -8.798 -16.676 1.00 85.94 498 MET A C 1
ATOM 4001 O O . MET A 1 498 ? 2.201 -9.615 -16.823 1.00 85.94 498 MET A O 1
ATOM 4005 N N . PRO A 1 499 ? 3.001 -7.762 -15.823 1.00 83.56 499 PRO A N 1
ATOM 4006 C CA . PRO A 1 499 ? 1.766 -7.420 -15.115 1.00 83.56 499 PRO A CA 1
ATOM 4007 C C . PRO A 1 499 ? 0.728 -6.849 -16.093 1.00 83.56 499 PRO A C 1
ATOM 4009 O O . PRO A 1 499 ? 0.884 -5.740 -16.605 1.00 83.56 499 PRO A O 1
ATOM 4012 N N . LEU A 1 500 ? -0.312 -7.625 -16.401 1.00 88.12 500 LEU A N 1
ATOM 4013 C CA . LEU A 1 500 ? -1.361 -7.263 -17.369 1.00 88.12 500 LEU A CA 1
ATOM 4014 C C . LEU A 1 500 ? -2.679 -6.860 -16.697 1.00 88.12 500 LEU A C 1
ATOM 4016 O O . LEU A 1 500 ? -3.641 -6.517 -17.385 1.00 88.12 500 LEU A O 1
ATOM 4020 N N . GLU A 1 501 ? -2.734 -6.869 -15.366 1.00 87.75 501 GLU A N 1
ATOM 4021 C CA . GLU A 1 501 ? -3.918 -6.517 -14.581 1.00 87.75 501 GLU A CA 1
ATOM 4022 C C . GLU A 1 501 ? -4.465 -5.119 -14.930 1.00 87.75 501 GLU A C 1
ATOM 4024 O O . GLU A 1 501 ? -5.677 -4.988 -15.101 1.00 87.75 501 GLU A O 1
ATOM 4029 N N . PRO A 1 502 ? -3.633 -4.079 -15.151 1.00 88.56 502 PRO A N 1
ATOM 4030 C CA . PRO A 1 502 ? -4.125 -2.767 -15.575 1.00 88.56 502 PRO A CA 1
ATOM 4031 C C . PRO A 1 502 ? -4.818 -2.779 -16.944 1.00 88.56 502 PRO A C 1
ATOM 4033 O O . PRO A 1 502 ? -5.786 -2.044 -17.143 1.00 88.56 502 PRO A O 1
ATOM 4036 N N . LEU A 1 503 ? -4.369 -3.627 -17.882 1.00 90.38 503 LEU A N 1
ATOM 4037 C CA . LEU A 1 503 ? -5.043 -3.801 -19.174 1.00 90.38 503 LEU A CA 1
ATOM 4038 C C . LEU A 1 503 ? -6.400 -4.481 -18.981 1.00 90.38 503 LEU A C 1
ATOM 4040 O O . LEU A 1 503 ? -7.375 -4.077 -19.611 1.00 90.38 503 LEU A O 1
ATOM 4044 N N . ALA A 1 504 ? -6.467 -5.486 -18.102 1.00 90.06 504 ALA A N 1
ATOM 4045 C CA . ALA A 1 504 ? -7.707 -6.184 -17.782 1.00 90.06 504 ALA A CA 1
ATOM 4046 C C . ALA A 1 504 ? -8.730 -5.243 -17.132 1.00 90.06 504 ALA A C 1
ATOM 4048 O O . ALA A 1 504 ? -9.888 -5.226 -17.545 1.00 90.06 504 ALA A O 1
ATOM 4049 N N . LEU A 1 505 ? -8.295 -4.408 -16.182 1.00 89.75 505 LEU A N 1
ATOM 4050 C CA . LEU A 1 505 ? -9.133 -3.384 -15.552 1.00 89.75 505 LEU A CA 1
ATOM 4051 C C . LEU A 1 505 ? -9.651 -2.369 -16.574 1.00 89.75 505 LEU A C 1
ATOM 4053 O O . LEU A 1 505 ? -10.853 -2.108 -16.625 1.00 89.75 505 LEU A O 1
ATOM 4057 N N . ALA A 1 506 ? -8.765 -1.832 -17.418 1.00 91.38 506 ALA A N 1
ATOM 4058 C CA . ALA A 1 506 ? -9.149 -0.882 -18.457 1.00 91.38 506 ALA A CA 1
ATOM 4059 C C . ALA A 1 506 ? -10.160 -1.490 -19.440 1.00 91.38 506 ALA A C 1
ATOM 4061 O O . ALA A 1 506 ? -11.139 -0.836 -19.792 1.00 91.38 506 ALA A O 1
ATOM 4062 N N . GLU A 1 507 ? -9.956 -2.736 -19.870 1.00 92.94 507 GLU A N 1
ATOM 4063 C CA . GLU A 1 507 ? -10.871 -3.428 -20.781 1.00 92.94 507 GLU A CA 1
ATOM 4064 C C . GLU A 1 507 ? -12.230 -3.708 -20.124 1.00 92.94 507 GLU A C 1
ATOM 4066 O O . GLU A 1 507 ? -13.265 -3.377 -20.701 1.00 92.94 507 GLU A O 1
ATOM 4071 N N . LYS A 1 508 ? -12.236 -4.243 -18.896 1.00 91.75 508 LYS A N 1
ATOM 4072 C CA . LYS A 1 508 ? -13.456 -4.592 -18.152 1.00 91.75 508 LYS A CA 1
ATOM 4073 C C . LYS A 1 508 ? -14.333 -3.377 -17.844 1.00 91.75 508 LYS A C 1
ATOM 4075 O O . LYS A 1 508 ? -15.555 -3.495 -17.840 1.00 91.75 508 LYS A O 1
ATOM 4080 N N . LEU A 1 509 ? -13.722 -2.220 -17.592 1.00 91.31 509 LEU A N 1
ATOM 4081 C CA . LEU A 1 509 ? -14.416 -1.001 -17.163 1.00 91.31 509 LEU A CA 1
ATOM 4082 C C . LEU A 1 509 ? -14.607 0.032 -18.284 1.00 91.31 509 LEU A C 1
ATOM 4084 O O . LEU A 1 509 ? -14.906 1.196 -18.020 1.00 91.31 509 LEU A O 1
ATOM 4088 N N . GLY A 1 510 ? -14.448 -0.387 -19.542 1.00 88.69 510 GLY A N 1
ATOM 4089 C CA . GLY A 1 510 ? -14.790 0.424 -20.713 1.00 88.69 510 GLY A CA 1
ATOM 4090 C C . GLY A 1 510 ? -13.723 1.423 -21.175 1.00 88.69 510 GLY A C 1
ATOM 4091 O O . GLY A 1 510 ? -13.926 2.061 -22.204 1.00 88.69 510 GLY A O 1
ATOM 4092 N N . GLY A 1 511 ? -12.571 1.517 -20.501 1.00 89.31 511 GLY A N 1
ATOM 4093 C CA . GLY A 1 511 ? -11.422 2.307 -20.974 1.00 89.31 511 GLY A CA 1
ATOM 4094 C C . GLY A 1 511 ? -10.791 1.732 -22.249 1.00 89.31 511 GLY A C 1
ATOM 4095 O O . GLY A 1 511 ? -10.390 2.463 -23.162 1.00 89.31 511 GLY A O 1
ATOM 4096 N N . GLY A 1 512 ? -10.780 0.400 -22.348 1.00 90.19 512 GLY A N 1
ATOM 4097 C CA . GLY A 1 512 ? -10.414 -0.377 -23.528 1.00 90.19 512 GLY A CA 1
ATOM 4098 C C . GL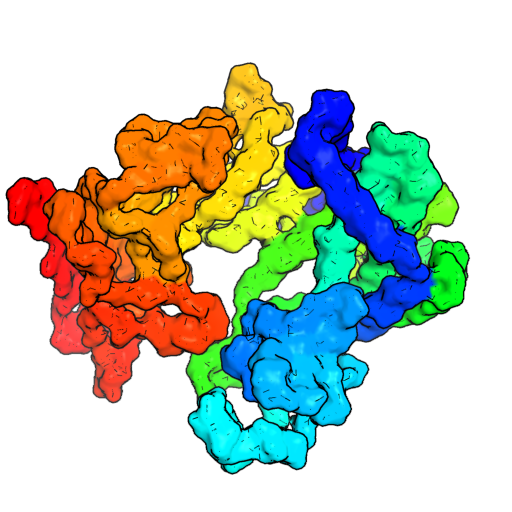Y A 1 512 ? -8.920 -0.394 -23.860 1.00 90.19 512 GLY A C 1
ATOM 4099 O O . GLY A 1 512 ? -8.189 0.582 -23.687 1.00 90.19 512 GLY A O 1
ATOM 4100 N N . ILE A 1 513 ? -8.467 -1.502 -24.439 1.00 90.44 513 ILE A N 1
ATOM 4101 C CA . ILE A 1 513 ? -7.075 -1.670 -24.882 1.00 90.44 513 ILE A CA 1
ATOM 4102 C C . ILE A 1 513 ? -6.880 -1.091 -26.291 1.00 90.44 513 ILE A C 1
ATOM 4104 O O . ILE A 1 513 ? -7.715 -1.345 -27.171 1.00 90.44 513 ILE A O 1
ATOM 4108 N N . PRO A 1 514 ? -5.780 -0.357 -26.571 1.00 89.06 514 PRO A N 1
ATOM 4109 C CA . PRO A 1 514 ? -5.544 0.164 -27.911 1.00 89.06 514 PRO A CA 1
ATOM 4110 C C . PRO A 1 514 ? -5.434 -0.958 -28.954 1.00 89.06 514 PRO A C 1
ATOM 4112 O O . PRO A 1 514 ? -4.745 -1.961 -28.761 1.00 89.06 514 PRO A O 1
ATOM 4115 N N . VAL A 1 515 ? -6.091 -0.756 -30.101 1.00 90.88 515 VAL A N 1
ATOM 4116 C CA . VAL A 1 515 ? -6.244 -1.764 -31.167 1.00 90.88 515 VAL A CA 1
ATOM 4117 C C . VAL A 1 515 ? -4.906 -2.328 -31.647 1.00 90.88 515 VAL A C 1
ATOM 4119 O O . VAL A 1 515 ? -4.818 -3.521 -31.919 1.00 90.88 515 VAL A O 1
ATOM 4122 N N . ALA A 1 516 ? -3.858 -1.502 -31.696 1.00 89.81 516 ALA A N 1
ATOM 4123 C CA . ALA A 1 516 ? -2.525 -1.906 -32.142 1.00 89.81 516 ALA A CA 1
ATOM 4124 C C . ALA A 1 516 ? -1.897 -3.027 -31.291 1.00 89.81 516 ALA A C 1
ATOM 4126 O O . ALA A 1 516 ? -1.055 -3.768 -31.794 1.00 89.81 516 ALA A O 1
ATOM 4127 N N . TYR A 1 517 ? -2.315 -3.173 -30.030 1.00 90.00 517 TYR A N 1
ATOM 4128 C CA . TYR A 1 517 ? -1.728 -4.132 -29.093 1.00 90.00 517 TYR A CA 1
ATOM 4129 C C . TYR A 1 517 ? -2.569 -5.394 -28.896 1.00 90.00 517 TYR A C 1
ATOM 4131 O O . TYR A 1 517 ? -2.042 -6.429 -28.492 1.00 90.00 517 TYR A O 1
ATOM 4139 N N . ARG A 1 518 ? -3.856 -5.348 -29.259 1.00 92.19 518 ARG A N 1
ATOM 4140 C CA . ARG A 1 518 ? -4.768 -6.500 -29.189 1.00 92.19 518 ARG A CA 1
ATOM 4141 C C . ARG A 1 518 ? -4.253 -7.760 -29.900 1.00 92.19 518 ARG A C 1
ATOM 4143 O O . ARG A 1 518 ? -4.447 -8.840 -29.350 1.00 92.19 518 ARG A O 1
ATOM 4150 N N . PRO A 1 519 ? -3.580 -7.692 -31.068 1.00 91.75 519 PRO A N 1
ATOM 4151 C CA . PRO A 1 519 ? -3.059 -8.890 -31.721 1.00 91.75 519 PRO A CA 1
ATOM 4152 C C . PRO A 1 519 ? -2.103 -9.713 -30.851 1.00 91.75 519 PRO A C 1
ATOM 4154 O O . PRO A 1 519 ? -2.048 -10.927 -31.037 1.00 91.75 519 PRO A O 1
ATOM 4157 N N . TYR A 1 520 ? -1.410 -9.088 -29.892 1.00 90.31 520 TYR A N 1
ATOM 4158 C CA . TYR A 1 520 ? -0.439 -9.734 -28.999 1.00 90.31 520 TYR A CA 1
ATOM 4159 C C . TYR A 1 520 ? -1.056 -10.298 -27.713 1.00 90.31 520 TYR A C 1
ATOM 4161 O O . TYR A 1 520 ? -0.335 -10.865 -26.893 1.00 90.31 520 TYR A O 1
ATOM 4169 N N . LEU A 1 521 ? -2.366 -10.135 -27.528 1.00 92.25 521 LEU A N 1
ATOM 4170 C CA . LEU A 1 521 ? -3.072 -10.495 -26.305 1.00 92.25 521 LEU A CA 1
ATOM 4171 C C . LEU A 1 521 ? -4.140 -11.551 -26.592 1.00 92.25 521 LEU A C 1
ATOM 4173 O O . LEU A 1 521 ? -4.814 -11.509 -27.627 1.00 92.25 521 LEU A O 1
ATOM 4177 N N . ASP A 1 522 ? -4.290 -12.485 -25.662 1.00 93.69 522 ASP A N 1
ATOM 4178 C CA . ASP A 1 522 ? -5.496 -13.288 -25.495 1.00 93.69 522 ASP A CA 1
ATOM 4179 C C . ASP A 1 522 ? -6.337 -12.621 -24.407 1.00 93.69 522 ASP A C 1
ATOM 4181 O O . ASP A 1 522 ? -5.855 -12.417 -23.293 1.00 93.69 522 ASP A O 1
ATOM 4185 N N . ILE A 1 523 ? -7.562 -12.229 -24.755 1.00 94.31 523 ILE A N 1
ATOM 4186 C CA . ILE A 1 523 ? -8.475 -11.488 -23.880 1.00 94.31 523 ILE A CA 1
ATOM 4187 C C . ILE A 1 523 ? -9.706 -12.361 -23.658 1.00 94.31 523 ILE A C 1
ATOM 4189 O O . ILE A 1 523 ? -10.417 -12.674 -24.613 1.00 94.31 523 ILE A O 1
ATOM 4193 N N . ASP A 1 524 ? -9.940 -12.729 -22.406 1.00 93.62 524 ASP A N 1
ATOM 4194 C CA . ASP A 1 524 ? -11.090 -13.495 -21.941 1.00 93.62 524 ASP A CA 1
ATOM 4195 C C . ASP A 1 524 ? -11.495 -12.965 -20.561 1.00 93.62 524 ASP A C 1
ATOM 4197 O O . ASP A 1 524 ? -10.913 -13.335 -19.544 1.00 93.62 524 ASP A O 1
ATOM 4201 N N . LEU A 1 525 ? -12.466 -12.047 -20.533 1.00 90.56 525 LEU A N 1
ATOM 4202 C CA . LEU A 1 525 ? -12.881 -11.352 -19.308 1.00 90.56 525 LEU A CA 1
ATOM 4203 C C . LEU A 1 525 ? -13.611 -12.254 -18.301 1.00 90.56 525 LEU A C 1
ATOM 4205 O O . LEU A 1 525 ? -13.817 -11.827 -17.166 1.00 90.56 525 LEU A O 1
ATOM 4209 N N . ASP A 1 526 ? -13.968 -13.476 -18.702 1.00 87.88 526 ASP A N 1
ATOM 4210 C CA . ASP A 1 526 ? -14.635 -14.463 -17.851 1.00 87.88 526 ASP A CA 1
ATOM 4211 C C . ASP A 1 526 ? -13.632 -15.410 -17.160 1.00 87.88 526 ASP A C 1
ATOM 4213 O O . ASP A 1 526 ? -14.011 -16.227 -16.316 1.00 87.88 526 ASP A O 1
ATOM 4217 N N . ARG A 1 527 ? -12.340 -15.311 -17.501 1.00 87.50 527 ARG A N 1
ATOM 4218 C CA . ARG A 1 527 ? -11.248 -16.111 -16.935 1.00 87.50 527 ARG A CA 1
ATOM 4219 C C . ARG A 1 527 ? -10.389 -15.283 -15.978 1.00 87.50 527 ARG A C 1
ATOM 4221 O O . ARG A 1 527 ? -10.251 -14.078 -16.134 1.00 87.50 527 ARG A O 1
ATOM 4228 N N . GLU A 1 528 ? -9.725 -15.956 -15.036 1.00 84.62 528 GLU A N 1
ATOM 4229 C CA . GLU A 1 528 ? -8.687 -15.352 -14.192 1.00 84.62 528 GLU A CA 1
ATOM 4230 C C . GLU A 1 528 ? -7.287 -15.970 -14.434 1.00 84.62 528 GLU A C 1
ATOM 4232 O O . GLU A 1 528 ? -7.146 -17.201 -14.412 1.00 84.62 528 GLU A O 1
ATOM 4237 N N . PRO A 1 529 ? -6.239 -15.148 -14.668 1.00 86.12 529 PRO A N 1
ATOM 4238 C CA . PRO A 1 529 ? -6.324 -13.748 -15.101 1.00 86.12 529 PRO A CA 1
ATOM 4239 C C . PRO A 1 529 ? -7.040 -13.596 -16.453 1.00 86.12 529 PRO A C 1
ATOM 4241 O O . PRO A 1 529 ? -7.006 -14.506 -17.283 1.00 86.12 529 PRO A O 1
ATOM 4244 N N . ALA A 1 530 ? -7.658 -12.433 -16.670 1.00 90.00 530 ALA A N 1
ATOM 4245 C CA . ALA A 1 530 ? -8.497 -12.149 -17.839 1.00 90.00 530 ALA A CA 1
ATOM 4246 C C . ALA A 1 530 ? -7.727 -11.872 -19.140 1.00 90.00 530 ALA A C 1
ATOM 4248 O O . ALA A 1 530 ? -8.285 -11.906 -20.238 1.00 90.00 530 ALA A O 1
ATOM 4249 N N . ILE A 1 531 ? -6.439 -11.543 -19.036 1.00 92.25 531 ILE A N 1
ATOM 4250 C CA . ILE A 1 531 ? -5.604 -11.204 -20.187 1.00 92.25 531 ILE A CA 1
ATOM 4251 C C . ILE A 1 531 ? -4.272 -11.930 -20.082 1.00 92.25 531 ILE A C 1
ATOM 4253 O O . ILE A 1 531 ? -3.609 -11.883 -19.048 1.00 92.25 531 ILE A O 1
ATOM 4257 N N . TYR A 1 532 ? -3.863 -12.551 -21.187 1.00 90.75 532 TYR A N 1
ATOM 4258 C CA . TYR A 1 532 ? -2.559 -13.184 -21.342 1.00 90.75 532 TYR A CA 1
ATOM 4259 C C . TYR A 1 532 ? -1.811 -12.603 -22.534 1.00 90.75 532 TYR A C 1
ATOM 4261 O O . TYR A 1 532 ? -2.398 -12.218 -23.545 1.00 90.75 532 TYR A O 1
ATOM 4269 N N . LEU A 1 533 ? -0.484 -12.604 -22.440 1.00 89.50 533 LEU A N 1
ATOM 4270 C CA . LEU A 1 533 ? 0.373 -12.412 -23.601 1.00 89.50 533 LEU A CA 1
ATOM 4271 C C . LEU A 1 533 ? 0.364 -13.668 -24.468 1.00 89.50 533 LEU A C 1
ATOM 4273 O O . LEU A 1 533 ? 0.587 -14.775 -23.975 1.00 89.50 533 LEU A O 1
ATOM 4277 N N . LYS A 1 534 ? 0.213 -13.483 -25.778 1.00 91.12 534 LYS A N 1
ATOM 4278 C CA . LYS A 1 534 ? 0.484 -14.548 -26.741 1.00 91.12 534 LYS A CA 1
ATOM 4279 C C . LYS A 1 534 ? 1.979 -14.800 -26.794 1.00 91.12 534 LYS A C 1
ATOM 4281 O O . LYS A 1 534 ? 2.766 -13.905 -27.112 1.00 91.12 534 LYS A O 1
ATOM 4286 N N . LEU A 1 535 ? 2.360 -16.035 -26.488 1.00 88.56 535 LEU A N 1
ATOM 4287 C CA . LEU A 1 535 ? 3.746 -16.474 -26.514 1.00 88.56 535 LEU A CA 1
ATOM 4288 C C . LEU A 1 535 ? 4.020 -17.373 -27.726 1.00 88.56 535 LEU A C 1
ATOM 4290 O O . LEU A 1 535 ? 3.176 -18.196 -28.085 1.00 88.56 535 LEU A O 1
ATOM 4294 N N . PRO A 1 536 ? 5.217 -17.274 -28.331 1.00 83.62 536 PRO A N 1
ATOM 4295 C CA . PRO A 1 536 ? 6.264 -16.290 -28.043 1.00 83.62 536 PRO A CA 1
ATOM 4296 C C . PRO A 1 536 ? 5.874 -14.895 -28.547 1.00 83.62 536 PRO A C 1
ATOM 4298 O O . PRO A 1 536 ? 5.244 -14.771 -29.595 1.00 83.62 536 PRO A O 1
ATOM 4301 N N . MET A 1 537 ? 6.265 -13.847 -27.817 1.00 82.12 537 MET A N 1
ATOM 4302 C CA . MET A 1 537 ? 5.924 -12.475 -28.202 1.00 82.12 537 MET A CA 1
ATOM 4303 C C . MET A 1 537 ? 6.576 -12.115 -29.543 1.00 82.12 537 MET A C 1
ATOM 4305 O O . MET A 1 537 ? 7.792 -12.237 -29.704 1.00 82.12 537 MET A O 1
ATOM 4309 N N . THR A 1 538 ? 5.782 -11.611 -30.488 1.00 83.94 538 THR A N 1
ATOM 4310 C CA . THR A 1 538 ? 6.229 -11.190 -31.830 1.00 83.94 538 THR A CA 1
ATOM 4311 C C . THR A 1 538 ? 6.254 -9.668 -31.975 1.00 83.94 538 THR A C 1
ATOM 4313 O O . THR A 1 538 ? 5.813 -9.119 -32.984 1.00 83.94 538 THR A O 1
ATOM 4316 N N . LEU A 1 539 ? 6.706 -8.968 -30.935 1.00 85.50 539 LEU A N 1
ATOM 4317 C CA . LEU A 1 539 ? 6.752 -7.509 -30.932 1.00 85.50 539 LEU A CA 1
ATOM 4318 C C . LEU A 1 539 ? 7.853 -6.968 -31.856 1.00 85.50 539 LEU A C 1
ATOM 4320 O O . LEU A 1 539 ? 8.884 -7.626 -32.027 1.00 85.50 539 LEU A O 1
ATOM 4324 N N . PRO A 1 540 ? 7.674 -5.762 -32.424 1.00 89.38 540 PRO A N 1
ATOM 4325 C CA . PRO A 1 540 ? 8.706 -5.121 -33.230 1.00 89.38 540 PRO A CA 1
ATOM 4326 C C . PRO A 1 540 ? 9.909 -4.706 -32.376 1.00 89.38 540 PRO A C 1
ATOM 4328 O O . PRO A 1 540 ? 9.823 -4.610 -31.145 1.00 89.38 540 PRO A O 1
ATOM 4331 N N . SER A 1 541 ? 11.039 -4.417 -33.025 1.00 93.62 541 SER A N 1
ATOM 4332 C CA . SER A 1 541 ? 12.087 -3.626 -32.376 1.00 93.62 541 SER A CA 1
ATOM 4333 C C . SER A 1 541 ? 11.501 -2.265 -31.985 1.00 93.62 541 SER A C 1
ATOM 4335 O O . SER A 1 541 ? 10.662 -1.716 -32.701 1.00 93.62 541 SER A O 1
ATOM 4337 N N . HIS A 1 542 ? 11.899 -1.729 -30.838 1.00 93.56 542 HIS A N 1
ATOM 4338 C CA . HIS A 1 542 ? 11.313 -0.507 -30.310 1.00 93.56 542 HIS A CA 1
ATOM 4339 C C . HIS A 1 542 ? 12.360 0.393 -29.669 1.00 93.56 542 HIS A C 1
ATOM 4341 O O . HIS A 1 542 ? 13.280 -0.083 -29.004 1.00 93.56 542 HIS A O 1
ATOM 4347 N N . LEU A 1 543 ? 12.176 1.692 -29.875 1.00 94.06 543 LEU A N 1
ATOM 4348 C CA . LEU A 1 543 ? 12.971 2.759 -29.301 1.00 94.06 543 LEU A CA 1
ATOM 4349 C C . LEU A 1 543 ? 12.077 3.548 -28.345 1.00 94.06 543 LEU A C 1
ATOM 4351 O O . LEU A 1 543 ? 11.068 4.099 -28.782 1.00 94.06 543 LEU A O 1
ATOM 4355 N N . LEU A 1 544 ? 12.469 3.608 -27.076 1.00 92.50 544 LEU A N 1
ATOM 4356 C CA . LEU A 1 544 ? 11.891 4.493 -26.074 1.00 92.50 544 LEU A CA 1
ATOM 4357 C C . LEU A 1 544 ? 12.811 5.715 -25.980 1.00 92.50 544 LEU A C 1
ATOM 4359 O O . LEU A 1 544 ? 13.795 5.712 -25.239 1.00 92.50 544 LEU A O 1
ATOM 4363 N N . GLY A 1 545 ? 12.566 6.710 -26.833 1.00 90.44 545 GLY A N 1
ATOM 4364 C CA . GLY A 1 545 ? 13.497 7.815 -27.064 1.00 90.44 545 GLY A CA 1
ATOM 4365 C C . GLY A 1 545 ? 13.654 8.760 -25.871 1.00 90.44 545 GLY A C 1
ATOM 4366 O O . GLY A 1 545 ? 14.770 9.173 -25.570 1.00 90.44 545 GLY A O 1
ATOM 4367 N N . GLN A 1 546 ? 12.561 9.078 -25.178 1.00 90.38 546 GLN A N 1
ATOM 4368 C CA . GLN A 1 546 ? 12.557 9.898 -23.963 1.00 90.38 546 GLN A CA 1
ATOM 4369 C C . GLN A 1 546 ? 13.076 9.136 -22.745 1.00 90.38 546 GLN A C 1
ATOM 4371 O O . GLN A 1 546 ? 13.809 9.713 -21.950 1.00 90.38 546 GLN A O 1
ATOM 4376 N N . ASN A 1 547 ? 12.739 7.851 -22.601 1.00 90.31 547 ASN A N 1
ATOM 4377 C CA . ASN A 1 547 ? 13.320 7.013 -21.546 1.00 90.31 547 ASN A CA 1
ATOM 4378 C C . ASN A 1 547 ? 14.760 6.596 -21.837 1.00 90.31 547 ASN A C 1
ATOM 4380 O O . ASN A 1 547 ? 15.402 6.047 -20.948 1.00 90.31 547 ASN A O 1
ATOM 4384 N N . ARG A 1 548 ? 15.246 6.832 -23.064 1.00 93.06 548 ARG A N 1
ATOM 4385 C CA . ARG A 1 548 ? 16.586 6.463 -23.527 1.00 93.06 548 ARG A CA 1
ATOM 4386 C C . ARG A 1 548 ? 16.866 4.966 -23.351 1.00 93.06 548 ARG A C 1
ATOM 4388 O O . ARG A 1 548 ? 17.877 4.548 -22.792 1.00 93.06 548 ARG A O 1
ATOM 4395 N N . LYS A 1 549 ? 15.939 4.145 -23.846 1.00 93.69 549 LYS A N 1
ATOM 4396 C CA . LYS A 1 549 ? 16.048 2.680 -23.844 1.00 93.69 549 LYS A CA 1
ATOM 4397 C C . LYS A 1 549 ? 15.657 2.129 -25.203 1.00 93.69 549 LYS A C 1
ATOM 4399 O O . LYS A 1 549 ? 14.876 2.729 -25.942 1.00 93.69 549 LYS A O 1
ATOM 4404 N N . ALA A 1 550 ? 16.180 0.965 -25.549 1.00 95.00 550 ALA A N 1
ATOM 4405 C CA . ALA A 1 550 ? 15.839 0.316 -26.803 1.00 95.00 550 ALA A CA 1
ATOM 4406 C C . ALA A 1 550 ? 15.808 -1.196 -26.659 1.00 95.00 550 ALA A C 1
ATOM 4408 O O . ALA A 1 550 ? 16.594 -1.785 -25.920 1.00 95.00 550 ALA A O 1
ATOM 4409 N N . ILE A 1 551 ? 14.922 -1.832 -27.423 1.00 94.94 551 ILE A N 1
ATOM 4410 C CA . ILE A 1 551 ? 14.899 -3.282 -27.566 1.00 94.94 551 ILE A CA 1
ATOM 4411 C C . ILE A 1 551 ? 14.891 -3.628 -29.045 1.00 94.94 551 ILE A C 1
ATOM 4413 O O . ILE A 1 551 ? 13.977 -3.285 -29.791 1.00 94.94 551 ILE A O 1
ATOM 4417 N N . VAL A 1 552 ? 15.912 -4.355 -29.462 1.00 95.31 552 VAL A N 1
ATOM 4418 C CA . VAL A 1 552 ? 16.119 -4.815 -30.825 1.00 95.31 552 VAL A CA 1
ATOM 4419 C C . VAL A 1 552 ? 15.730 -6.283 -30.911 1.00 95.31 552 VAL A C 1
ATOM 4421 O O . VAL A 1 552 ? 16.279 -7.113 -30.188 1.00 95.31 552 VAL A O 1
ATOM 4424 N N . ARG A 1 553 ? 14.789 -6.630 -31.795 1.00 94.00 553 ARG A N 1
ATOM 4425 C CA . ARG A 1 553 ? 14.226 -7.986 -31.881 1.00 94.00 553 ARG A CA 1
ATOM 4426 C C . ARG A 1 553 ? 14.518 -8.636 -33.226 1.00 94.00 553 ARG A C 1
ATOM 4428 O O . ARG A 1 553 ? 14.551 -7.990 -34.271 1.00 94.00 553 ARG A O 1
ATOM 4435 N N . SER A 1 554 ? 14.751 -9.946 -33.207 1.00 93.00 554 SER A N 1
ATOM 4436 C CA . SER A 1 554 ? 14.939 -10.735 -34.427 1.00 93.00 554 SER A CA 1
ATOM 4437 C C . SER A 1 554 ? 14.580 -12.204 -34.226 1.00 93.00 554 SER A C 1
ATOM 4439 O O . SER A 1 554 ? 14.565 -12.712 -33.105 1.00 93.00 554 SER A O 1
ATOM 4441 N N . GLY A 1 555 ? 14.343 -12.901 -35.337 1.00 90.38 555 GLY A N 1
ATOM 4442 C CA . GLY A 1 555 ? 13.961 -14.308 -35.326 1.00 90.38 555 GLY A CA 1
ATOM 4443 C C . GLY A 1 555 ? 12.523 -14.533 -34.861 1.00 90.38 555 GLY A C 1
ATOM 4444 O O . GLY A 1 555 ? 11.835 -13.623 -34.414 1.00 90.38 555 GLY A O 1
ATOM 4445 N N . GLU A 1 556 ? 12.077 -15.778 -34.977 1.00 87.31 556 GLU A N 1
ATOM 4446 C CA . GLU A 1 556 ? 10.711 -16.189 -34.661 1.00 87.31 556 GLU A CA 1
ATOM 4447 C C . GLU A 1 556 ? 10.719 -17.472 -33.831 1.00 87.31 556 GLU A C 1
ATOM 4449 O O . GLU A 1 556 ? 11.668 -18.269 -33.883 1.00 87.31 556 GLU A O 1
ATOM 4454 N N . ALA A 1 557 ? 9.636 -17.694 -33.087 1.00 85.69 557 ALA A N 1
ATOM 4455 C CA . ALA A 1 557 ? 9.423 -18.890 -32.285 1.00 85.69 557 ALA A CA 1
ATOM 4456 C C . ALA A 1 557 ? 10.640 -19.231 -31.396 1.00 85.69 557 ALA A C 1
ATOM 4458 O O . ALA A 1 557 ? 11.190 -18.376 -30.705 1.00 85.69 557 ALA A O 1
ATOM 4459 N N . LYS A 1 558 ? 11.127 -20.475 -31.461 1.00 87.44 558 LYS A N 1
ATOM 4460 C CA . LYS A 1 558 ? 12.317 -20.961 -30.734 1.00 87.44 558 LYS A CA 1
ATOM 4461 C C . LYS A 1 558 ? 13.627 -20.226 -31.061 1.00 87.44 558 LYS A C 1
ATOM 4463 O O . LYS A 1 558 ? 14.637 -20.431 -30.390 1.00 87.44 558 LYS A O 1
ATOM 4468 N N . ASN A 1 559 ? 13.645 -19.439 -32.135 1.00 89.38 559 ASN A N 1
ATOM 4469 C CA . ASN A 1 559 ? 14.796 -18.657 -32.572 1.00 89.38 559 ASN A CA 1
ATOM 4470 C C . ASN A 1 559 ? 14.634 -17.163 -32.293 1.00 89.38 559 ASN A C 1
ATOM 4472 O O . ASN A 1 559 ? 15.510 -16.412 -32.720 1.00 89.38 559 ASN A O 1
ATOM 4476 N N . ALA A 1 560 ? 13.561 -16.751 -31.609 1.00 92.50 560 ALA A N 1
ATOM 4477 C CA . ALA A 1 560 ? 13.362 -15.375 -31.188 1.00 92.50 560 ALA A CA 1
ATOM 4478 C C . ALA A 1 560 ? 14.507 -14.914 -30.277 1.00 92.50 560 ALA A C 1
ATOM 4480 O O . ALA A 1 560 ? 15.003 -15.661 -29.423 1.00 92.50 560 ALA A O 1
ATOM 4481 N N . ARG A 1 561 ? 14.940 -13.677 -30.501 1.00 93.50 561 ARG A N 1
ATOM 4482 C CA . ARG A 1 561 ? 16.027 -13.009 -29.790 1.00 93.50 561 ARG A CA 1
ATOM 4483 C C . ARG A 1 561 ? 15.628 -11.575 -29.526 1.00 93.50 561 ARG A C 1
ATOM 4485 O O . ARG A 1 561 ? 14.937 -10.961 -30.342 1.00 93.50 561 ARG A O 1
ATOM 4492 N N . ALA A 1 562 ? 16.127 -11.047 -28.426 1.00 95.31 562 ALA A N 1
ATOM 4493 C CA . ALA A 1 562 ? 16.002 -9.642 -28.105 1.00 95.31 562 ALA A CA 1
ATOM 4494 C C . ALA A 1 562 ? 17.305 -9.151 -27.482 1.00 95.31 562 ALA A C 1
ATOM 4496 O O . ALA A 1 562 ? 17.872 -9.821 -26.621 1.00 95.31 562 ALA A O 1
ATOM 4497 N N . LEU A 1 563 ? 17.766 -7.996 -27.937 1.00 95.69 563 LEU A N 1
ATOM 4498 C CA . LEU A 1 563 ? 18.851 -7.247 -27.331 1.00 95.69 563 LEU A CA 1
ATOM 4499 C C . LEU A 1 563 ? 18.253 -5.979 -26.740 1.00 95.69 563 LEU A C 1
ATOM 4501 O O . LEU A 1 563 ? 17.646 -5.197 -27.465 1.00 95.69 563 LEU A O 1
ATOM 4505 N N . SER A 1 564 ? 18.404 -5.803 -25.442 1.00 95.81 564 SER A N 1
ATOM 4506 C CA . SER A 1 564 ? 18.041 -4.582 -24.742 1.00 95.81 564 SER A CA 1
ATOM 4507 C C . SER A 1 564 ? 19.290 -3.732 -24.537 1.00 95.81 564 SER A C 1
ATOM 4509 O O . SER A 1 564 ? 20.328 -4.275 -24.156 1.00 95.81 564 SER A O 1
ATOM 4511 N N . ILE A 1 565 ? 19.170 -2.424 -24.762 1.00 95.75 565 ILE A N 1
ATOM 4512 C CA . ILE A 1 565 ? 20.173 -1.433 -24.376 1.00 95.75 565 ILE A CA 1
ATOM 4513 C C . ILE A 1 565 ? 19.508 -0.368 -23.516 1.00 95.75 565 ILE A C 1
ATOM 4515 O O . ILE A 1 565 ? 18.480 0.199 -23.896 1.00 95.75 565 ILE A O 1
ATOM 4519 N N . ASP A 1 566 ? 20.133 -0.102 -22.377 1.00 94.00 566 ASP A N 1
ATOM 4520 C CA . ASP A 1 566 ? 19.773 0.958 -21.456 1.00 94.00 566 ASP A CA 1
ATOM 4521 C C . ASP A 1 566 ? 20.817 2.067 -21.516 1.00 94.00 566 ASP A C 1
ATOM 4523 O O . ASP A 1 566 ? 21.978 1.857 -21.180 1.00 94.00 566 ASP A O 1
ATOM 4527 N N . TYR A 1 567 ? 20.420 3.236 -22.000 1.00 93.19 567 TYR A N 1
ATOM 4528 C CA . TYR A 1 567 ? 21.300 4.386 -22.155 1.00 93.19 567 TYR A CA 1
ATOM 4529 C C . TYR A 1 567 ? 20.709 5.627 -21.479 1.00 93.19 567 TYR A C 1
ATOM 4531 O O . TYR A 1 567 ? 20.969 6.762 -21.891 1.00 93.19 567 TYR A O 1
ATOM 4539 N N . THR A 1 568 ? 19.902 5.397 -20.438 1.00 89.62 568 THR A N 1
ATOM 4540 C CA . THR A 1 568 ? 19.266 6.463 -19.675 1.00 89.62 568 THR A CA 1
ATOM 4541 C C . THR A 1 568 ? 20.269 7.364 -18.974 1.00 89.62 568 THR A C 1
ATOM 4543 O O . THR A 1 568 ? 21.396 6.978 -18.675 1.00 89.62 568 THR A O 1
ATOM 4546 N N . GLU A 1 569 ? 19.826 8.585 -18.700 1.00 83.50 569 GLU A N 1
ATOM 4547 C CA . GLU A 1 569 ? 20.427 9.398 -17.651 1.00 83.50 569 GLU A CA 1
ATOM 4548 C C . GLU A 1 569 ? 19.894 8.964 -16.282 1.00 83.50 569 GLU A C 1
ATOM 4550 O O . GLU A 1 569 ? 18.901 8.233 -16.188 1.00 83.50 569 GLU A O 1
ATOM 4555 N N . ARG A 1 570 ? 20.536 9.436 -15.213 1.00 83.12 570 ARG A N 1
ATOM 4556 C CA . ARG A 1 570 ? 20.139 9.104 -13.849 1.00 83.12 570 ARG A CA 1
ATOM 4557 C C . ARG A 1 570 ? 18.692 9.509 -13.559 1.00 83.12 570 ARG A C 1
ATOM 4559 O O . ARG A 1 570 ? 18.336 10.684 -13.554 1.00 83.12 570 ARG A O 1
ATOM 4566 N N . VAL A 1 571 ? 17.893 8.507 -13.217 1.00 80.62 571 VAL A N 1
ATOM 4567 C CA . VAL A 1 571 ? 16.506 8.605 -12.741 1.00 80.62 571 VAL A CA 1
ATOM 4568 C C . VAL A 1 571 ? 16.392 8.153 -11.276 1.00 80.62 571 VAL A C 1
ATOM 4570 O O . VAL A 1 571 ? 17.373 7.724 -10.670 1.00 80.62 571 VAL A O 1
ATOM 4573 N N . GLY A 1 572 ? 15.202 8.254 -10.672 1.00 74.75 572 GLY A N 1
ATOM 4574 C CA . GLY A 1 572 ? 14.999 7.970 -9.240 1.00 74.75 572 GLY A CA 1
ATOM 4575 C C . GLY A 1 572 ? 15.450 6.571 -8.793 1.00 74.75 572 GLY A C 1
ATOM 4576 O O . GLY A 1 572 ? 16.077 6.432 -7.745 1.00 74.75 572 GLY A O 1
ATOM 4577 N N . HIS A 1 573 ? 15.200 5.556 -9.622 1.00 82.25 573 HIS A N 1
ATOM 4578 C CA . HIS A 1 573 ? 15.541 4.153 -9.358 1.00 82.25 573 HIS A CA 1
ATOM 4579 C C . HIS A 1 573 ? 16.795 3.662 -10.094 1.00 82.25 573 HIS A C 1
ATOM 4581 O O . HIS A 1 573 ? 17.001 2.459 -10.227 1.00 82.25 573 HIS A O 1
ATOM 4587 N N . TYR A 1 574 ? 17.625 4.600 -10.553 1.00 85.81 574 TYR A N 1
ATOM 4588 C CA . TYR A 1 574 ? 18.766 4.330 -11.420 1.00 85.81 574 TYR A CA 1
ATOM 4589 C C . TYR A 1 574 ? 19.810 3.391 -10.810 1.00 85.81 574 TYR A C 1
ATOM 4591 O O . TYR A 1 574 ? 20.185 3.523 -9.637 1.00 85.81 574 TYR A O 1
ATOM 4599 N N . HIS A 1 575 ? 20.328 2.493 -11.641 1.00 87.56 575 HIS A N 1
ATOM 4600 C CA . HIS A 1 575 ? 21.537 1.709 -11.399 1.00 87.56 575 HIS A CA 1
ATOM 4601 C C . HIS A 1 575 ? 22.731 2.377 -12.072 1.00 87.56 575 HIS A C 1
ATOM 4603 O O . HIS A 1 575 ? 22.579 2.936 -13.149 1.00 87.56 575 HIS A O 1
ATOM 4609 N N . MET A 1 576 ? 23.937 2.308 -11.493 1.00 84.75 576 MET A N 1
ATOM 4610 C CA . MET A 1 576 ? 25.148 2.860 -12.133 1.00 84.75 576 MET A CA 1
ATOM 4611 C C . MET A 1 576 ? 25.595 1.984 -13.311 1.00 84.75 576 MET A C 1
ATOM 4613 O O . MET A 1 576 ? 26.606 1.287 -13.252 1.00 84.75 576 MET A O 1
ATOM 4617 N N . ALA A 1 577 ? 24.804 2.010 -14.377 1.00 85.38 577 ALA A N 1
ATOM 4618 C CA . ALA A 1 577 ? 24.829 1.057 -15.471 1.00 85.38 577 ALA A CA 1
ATOM 4619 C C . ALA A 1 577 ? 24.724 1.764 -16.839 1.00 85.38 577 ALA A C 1
ATOM 4621 O O . ALA A 1 577 ? 23.890 1.382 -17.665 1.00 85.38 577 ALA A O 1
ATOM 4622 N N . PRO A 1 578 ? 25.538 2.797 -17.127 1.00 87.88 578 PRO A N 1
ATOM 4623 C CA . PRO A 1 578 ? 25.390 3.536 -18.373 1.00 87.88 578 PRO A CA 1
ATOM 4624 C C . PRO A 1 578 ? 25.637 2.629 -19.577 1.00 87.88 578 PRO A C 1
ATOM 4626 O O . PRO A 1 578 ? 26.567 1.826 -19.577 1.00 87.88 578 PRO A O 1
ATOM 4629 N N . LEU A 1 579 ? 24.828 2.763 -20.625 1.00 92.75 579 LEU A N 1
ATOM 4630 C CA . LEU A 1 579 ? 24.891 1.943 -21.843 1.00 92.75 579 LEU A CA 1
ATOM 4631 C C . LEU A 1 579 ? 24.769 0.427 -21.593 1.00 92.75 579 LEU A C 1
ATOM 4633 O O . LEU A 1 579 ? 25.225 -0.357 -22.426 1.00 92.75 579 LEU A O 1
ATOM 4637 N N . ASN A 1 580 ? 24.195 -0.013 -20.469 1.00 93.56 580 ASN A N 1
ATOM 4638 C CA . ASN A 1 580 ? 24.056 -1.423 -20.108 1.00 93.56 580 ASN A CA 1
ATOM 4639 C C . ASN A 1 580 ? 23.274 -2.239 -21.153 1.00 93.56 580 ASN A C 1
ATOM 4641 O O . ASN A 1 580 ? 22.498 -1.711 -21.949 1.00 93.56 580 ASN A O 1
ATOM 4645 N N . LEU A 1 581 ? 23.524 -3.548 -21.179 1.00 94.62 581 LEU A N 1
ATOM 4646 C CA . LEU A 1 581 ? 22.988 -4.466 -22.176 1.00 94.62 581 LEU A CA 1
ATOM 4647 C C . LEU A 1 581 ? 22.411 -5.715 -21.522 1.00 94.62 581 LEU A C 1
ATOM 4649 O O . LEU A 1 581 ? 22.990 -6.283 -20.599 1.00 94.62 581 LEU A O 1
ATOM 4653 N N . SER A 1 582 ? 21.307 -6.199 -22.079 1.00 95.69 582 SER A N 1
ATOM 4654 C CA . SER A 1 582 ? 20.769 -7.519 -21.752 1.00 95.69 582 SER A CA 1
ATOM 4655 C C . SER A 1 582 ? 20.441 -8.267 -23.038 1.00 95.69 582 SER A C 1
ATOM 4657 O O . SER A 1 582 ? 19.906 -7.695 -23.988 1.00 95.69 582 SER A O 1
ATOM 4659 N N . LEU A 1 583 ? 20.763 -9.557 -23.088 1.00 96.12 583 LEU A N 1
ATOM 4660 C CA . LEU A 1 583 ? 20.583 -10.396 -24.270 1.00 96.12 583 LEU A CA 1
ATOM 4661 C C . LEU A 1 583 ? 19.682 -11.573 -23.933 1.00 96.12 583 LEU A C 1
ATOM 4663 O O . LEU A 1 583 ? 20.018 -12.388 -23.083 1.00 96.12 583 LEU A O 1
ATOM 4667 N N . PHE A 1 584 ? 18.600 -11.726 -24.685 1.00 95.69 584 PHE A N 1
ATOM 4668 C CA . PHE A 1 584 ? 17.742 -12.900 -24.666 1.00 95.69 584 PHE A CA 1
ATOM 4669 C C . PHE A 1 584 ? 17.891 -13.693 -25.962 1.00 95.69 584 PHE A C 1
ATOM 4671 O O . PHE A 1 584 ? 17.732 -13.152 -27.062 1.00 95.69 584 PHE A O 1
ATOM 4678 N N . ALA A 1 585 ? 18.121 -14.998 -25.849 1.00 94.44 585 ALA A N 1
ATOM 4679 C CA . ALA A 1 585 ? 18.052 -15.933 -26.964 1.00 94.44 585 ALA A CA 1
ATOM 4680 C C . ALA A 1 585 ? 17.838 -17.367 -26.464 1.00 94.44 585 ALA A C 1
ATOM 4682 O O . ALA A 1 585 ? 18.167 -17.718 -25.337 1.00 94.44 585 ALA A O 1
ATOM 4683 N N . LYS A 1 586 ? 17.301 -18.234 -27.333 1.00 92.44 586 LYS A N 1
ATOM 4684 C CA . LYS A 1 586 ? 17.096 -19.667 -27.031 1.00 92.44 586 LYS A CA 1
ATOM 4685 C C . LYS A 1 586 ? 16.206 -19.933 -25.809 1.00 92.44 586 LYS A C 1
ATOM 4687 O O . LYS A 1 586 ? 16.324 -20.983 -25.194 1.00 92.44 586 LYS A O 1
ATOM 4692 N N . GLY A 1 587 ? 15.290 -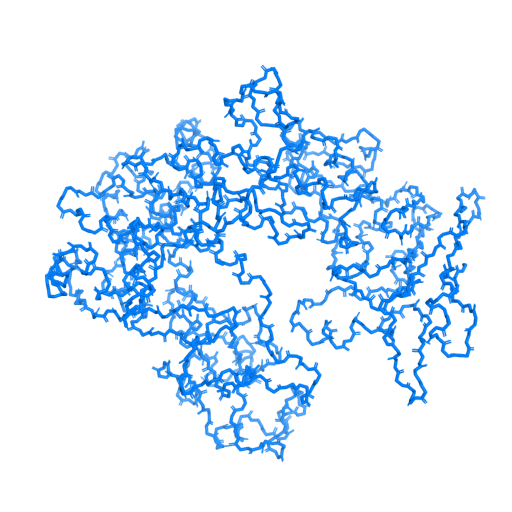19.017 -25.494 1.00 90.12 587 GLY A N 1
ATOM 4693 C CA . GLY A 1 587 ? 14.387 -19.154 -24.349 1.00 90.12 587 GLY A CA 1
ATOM 4694 C C . GLY A 1 587 ? 14.958 -18.632 -23.028 1.00 90.12 587 GLY A C 1
ATOM 4695 O O . GLY A 1 587 ? 14.246 -18.663 -22.028 1.00 90.12 587 GLY A O 1
ATOM 4696 N N . HIS A 1 588 ? 16.196 -18.131 -23.025 1.00 91.62 588 HIS A N 1
ATOM 4697 C CA . HIS A 1 588 ? 16.902 -17.692 -21.828 1.00 91.62 588 HIS A CA 1
ATOM 4698 C C . HIS A 1 588 ? 17.496 -16.298 -22.010 1.00 91.62 588 HIS A C 1
ATOM 4700 O O . HIS A 1 588 ? 17.849 -15.884 -23.116 1.00 91.62 588 HIS A O 1
ATOM 4706 N N . GLU A 1 589 ? 17.646 -15.595 -20.899 1.00 92.69 589 GLU A N 1
ATOM 4707 C CA . GLU A 1 589 ? 18.563 -14.469 -20.821 1.00 92.69 589 GLU A CA 1
ATOM 4708 C C . GLU A 1 589 ? 19.991 -15.033 -20.770 1.00 92.69 589 GLU A C 1
ATOM 4710 O O . GLU A 1 589 ? 20.297 -15.913 -19.969 1.00 92.69 589 GLU A O 1
ATOM 4715 N N . LEU A 1 590 ? 20.831 -14.603 -21.708 1.00 95.19 590 LEU A N 1
ATOM 4716 C CA . LEU A 1 590 ? 22.235 -14.996 -21.843 1.00 95.19 590 LEU A CA 1
ATOM 4717 C C . LEU A 1 590 ? 23.179 -13.930 -21.277 1.00 95.19 590 LEU A C 1
ATOM 4719 O O . LEU A 1 590 ? 24.282 -14.258 -20.854 1.00 95.19 590 LEU A O 1
ATOM 4723 N N . ALA A 1 591 ? 22.742 -12.670 -21.290 1.00 95.12 591 ALA A N 1
ATOM 4724 C CA . ALA A 1 591 ? 23.331 -11.576 -20.529 1.00 95.12 591 ALA A CA 1
ATOM 4725 C C . ALA A 1 591 ? 22.186 -10.912 -19.763 1.00 95.12 591 ALA A C 1
ATOM 4727 O O . ALA A 1 591 ? 21.239 -10.423 -20.385 1.00 95.12 591 ALA A O 1
ATOM 4728 N N . THR A 1 592 ? 22.251 -10.971 -18.439 1.00 92.06 592 THR A N 1
ATOM 4729 C CA . THR A 1 592 ? 21.155 -10.603 -17.536 1.00 92.06 592 THR A CA 1
ATOM 4730 C C . THR A 1 592 ? 21.516 -9.345 -16.769 1.00 92.06 592 THR A C 1
ATOM 4732 O O . THR A 1 592 ? 22.688 -9.121 -16.469 1.00 92.06 592 THR A O 1
ATOM 4735 N N . ASP A 1 593 ? 20.497 -8.553 -16.451 1.00 91.44 593 ASP A N 1
ATOM 4736 C CA . ASP A 1 593 ? 20.569 -7.571 -15.378 1.00 91.44 593 ASP A CA 1
ATOM 4737 C C . ASP A 1 593 ? 19.868 -8.127 -14.133 1.00 91.44 593 ASP A C 1
ATOM 4739 O O . ASP A 1 593 ? 18.794 -8.730 -14.239 1.00 91.44 593 ASP A O 1
ATOM 4743 N N . LEU A 1 594 ? 20.490 -7.950 -12.968 1.00 88.81 594 LEU A N 1
ATOM 4744 C CA . LEU A 1 594 ? 19.985 -8.452 -11.692 1.00 88.81 594 LEU A CA 1
ATOM 4745 C C . LEU A 1 594 ? 18.689 -7.750 -11.264 1.00 88.81 594 LEU A C 1
ATOM 4747 O O . LEU A 1 594 ? 17.921 -8.330 -10.494 1.00 88.81 594 LEU A O 1
ATOM 4751 N N . GLY A 1 595 ? 18.424 -6.543 -11.778 1.00 89.75 595 GLY A N 1
ATOM 4752 C CA . GLY A 1 595 ? 17.246 -5.767 -11.416 1.00 89.75 595 GLY A CA 1
ATOM 4753 C C . GLY A 1 595 ? 17.208 -5.478 -9.915 1.00 89.75 595 GLY A C 1
ATOM 4754 O O . GLY A 1 595 ? 18.235 -5.263 -9.284 1.00 89.75 595 GLY A O 1
ATOM 4755 N N . TYR A 1 596 ? 16.017 -5.483 -9.320 1.00 87.25 596 TYR A N 1
ATOM 4756 C CA . TYR A 1 596 ? 15.792 -5.089 -7.930 1.00 87.25 596 TYR A CA 1
ATOM 4757 C C . TYR A 1 596 ? 15.682 -6.273 -6.972 1.00 87.25 596 TYR A C 1
ATOM 4759 O O . TYR A 1 596 ? 14.835 -7.151 -7.153 1.00 87.25 596 TYR A O 1
ATOM 4767 N N . LEU A 1 597 ? 16.451 -6.224 -5.882 1.00 80.06 597 LEU A N 1
ATOM 4768 C CA . LEU A 1 597 ? 16.472 -7.256 -4.838 1.00 80.06 597 LEU A CA 1
ATOM 4769 C C . LEU A 1 597 ? 15.734 -6.826 -3.552 1.00 80.06 597 LEU A C 1
ATOM 4771 O O . LEU A 1 597 ? 15.773 -7.531 -2.547 1.00 80.06 597 LEU A O 1
ATOM 4775 N N . GLY A 1 598 ? 15.029 -5.685 -3.587 1.00 73.06 598 GLY A N 1
ATOM 4776 C CA . GLY A 1 598 ? 14.284 -5.108 -2.458 1.00 73.06 598 GLY A CA 1
ATOM 4777 C C . GLY A 1 598 ? 15.017 -3.933 -1.805 1.00 73.06 598 GLY A C 1
ATOM 4778 O O . GLY A 1 598 ? 16.237 -3.959 -1.689 1.00 73.06 598 GLY A O 1
ATOM 4779 N N . SER A 1 599 ? 14.289 -2.898 -1.367 1.00 63.75 599 SER A N 1
ATOM 4780 C CA . SER A 1 599 ? 14.844 -1.568 -1.014 1.00 63.75 599 SER A CA 1
ATOM 4781 C C . SER A 1 599 ? 15.871 -1.593 0.103 1.00 63.75 599 SER A C 1
ATOM 4783 O O . SER A 1 599 ? 16.697 -0.690 0.198 1.00 63.75 599 SER A O 1
ATOM 4785 N N . THR A 1 600 ? 15.789 -2.603 0.957 1.00 57.88 600 THR A N 1
ATOM 4786 C CA . THR A 1 600 ? 16.602 -2.743 2.163 1.00 57.88 600 THR A CA 1
ATOM 4787 C C . THR A 1 600 ? 17.500 -3.981 2.119 1.00 57.88 600 THR A C 1
ATOM 4789 O O . THR A 1 600 ? 18.141 -4.301 3.117 1.00 57.88 600 THR A O 1
ATOM 4792 N N . HIS A 1 601 ? 17.554 -4.699 0.990 1.00 65.56 601 HIS A N 1
ATOM 4793 C CA . HIS A 1 601 ? 18.485 -5.811 0.807 1.00 65.56 601 HIS A CA 1
ATOM 4794 C C . HIS A 1 601 ? 19.908 -5.258 0.642 1.00 65.56 601 HIS A C 1
ATOM 4796 O O . HIS A 1 601 ? 20.109 -4.345 -0.153 1.00 65.56 601 HIS A O 1
ATOM 4802 N N . PHE A 1 602 ? 20.910 -5.814 1.333 1.00 66.19 602 PHE A N 1
ATOM 4803 C CA . PHE A 1 602 ? 22.291 -5.298 1.275 1.00 66.19 602 PHE A CA 1
ATOM 4804 C C . PHE A 1 602 ? 22.829 -5.271 -0.166 1.00 66.19 602 PHE A C 1
ATOM 4806 O O . PHE A 1 602 ? 23.308 -4.246 -0.623 1.00 66.19 602 PHE A O 1
ATOM 4813 N N . MET A 1 603 ? 22.598 -6.329 -0.958 1.00 73.88 603 MET A N 1
ATOM 4814 C CA . MET A 1 603 ? 22.928 -6.308 -2.393 1.00 73.88 603 MET A CA 1
ATOM 4815 C C . MET A 1 603 ? 22.236 -5.181 -3.182 1.00 73.88 603 MET A C 1
ATOM 4817 O O . MET A 1 603 ? 22.812 -4.717 -4.159 1.00 73.88 603 MET A O 1
ATOM 4821 N N . THR A 1 604 ? 21.044 -4.713 -2.787 1.00 75.44 604 THR A N 1
ATOM 4822 C CA . THR A 1 604 ? 20.400 -3.549 -3.425 1.00 75.44 604 THR A CA 1
ATOM 4823 C C . THR A 1 604 ? 21.157 -2.255 -3.150 1.00 75.44 604 THR A C 1
ATOM 4825 O O . THR A 1 604 ? 21.259 -1.390 -4.018 1.00 75.44 604 THR A O 1
ATOM 4828 N N . VAL A 1 605 ? 21.648 -2.102 -1.923 1.00 68.31 605 VAL A N 1
ATOM 4829 C CA . VAL A 1 605 ? 22.319 -0.882 -1.466 1.00 68.31 605 VAL A CA 1
ATOM 4830 C C . VAL A 1 605 ? 23.776 -0.859 -1.928 1.00 68.31 605 VAL A C 1
ATOM 4832 O O . VAL A 1 605 ? 24.233 0.169 -2.422 1.00 68.31 605 VAL A O 1
ATOM 4835 N N . ASP A 1 606 ? 24.453 -2.005 -1.853 1.00 72.12 606 ASP A N 1
ATOM 4836 C CA . ASP A 1 606 ? 25.911 -2.090 -1.936 1.00 72.12 606 ASP A CA 1
ATOM 4837 C C . ASP A 1 606 ? 26.418 -2.693 -3.255 1.00 72.12 606 ASP A C 1
ATOM 4839 O O . ASP A 1 606 ? 27.564 -2.459 -3.629 1.00 72.12 606 ASP A O 1
ATOM 4843 N N . TRP A 1 607 ? 25.597 -3.477 -3.973 1.00 82.31 607 TRP A N 1
ATOM 4844 C CA . TRP A 1 607 ? 26.051 -4.225 -5.155 1.00 82.31 607 TRP A CA 1
ATOM 4845 C C . TRP A 1 607 ? 25.368 -3.815 -6.459 1.00 82.31 607 TRP A C 1
ATOM 4847 O O . TRP A 1 607 ? 26.033 -3.278 -7.341 1.00 82.31 607 TRP A O 1
ATOM 4857 N N . ILE A 1 608 ? 24.055 -4.023 -6.606 1.00 85.88 608 ILE A N 1
ATOM 4858 C CA . ILE A 1 608 ? 23.339 -3.806 -7.882 1.00 85.88 608 ILE A CA 1
ATOM 4859 C C . ILE A 1 608 ? 23.319 -2.339 -8.322 1.00 85.88 608 ILE A C 1
ATOM 4861 O O . ILE A 1 608 ? 22.871 -2.038 -9.411 1.00 85.88 608 ILE A O 1
ATOM 4865 N N . LYS A 1 609 ? 23.735 -1.404 -7.466 1.00 82.88 609 LYS A N 1
ATOM 4866 C CA . LYS A 1 609 ? 23.864 0.015 -7.818 1.00 82.88 609 LYS A CA 1
ATOM 4867 C C . LYS A 1 609 ? 25.271 0.377 -8.282 1.00 82.88 609 LYS A C 1
ATOM 4869 O O . LYS A 1 609 ? 25.570 1.558 -8.416 1.00 82.88 609 LYS A O 1
ATOM 4874 N N . THR A 1 610 ? 26.135 -0.607 -8.520 1.00 84.06 610 THR A N 1
ATOM 4875 C CA . THR A 1 610 ? 27.535 -0.409 -8.907 1.00 84.06 610 THR A CA 1
ATOM 4876 C C . THR A 1 610 ? 27.792 -0.887 -10.332 1.00 84.06 610 THR A C 1
ATOM 4878 O O . THR A 1 610 ? 27.236 -1.889 -10.769 1.00 84.06 610 THR A O 1
ATOM 4881 N N . PHE A 1 611 ? 28.716 -0.229 -11.038 1.00 85.94 611 PHE A N 1
ATOM 4882 C CA . PHE A 1 611 ? 29.145 -0.618 -12.389 1.00 85.94 611 PHE A CA 1
ATOM 4883 C C . PHE A 1 611 ? 29.442 -2.116 -12.564 1.00 85.94 611 PHE A C 1
ATOM 4885 O O . PHE A 1 611 ? 28.968 -2.692 -13.546 1.00 85.94 611 PHE A O 1
ATOM 4892 N N . PRO A 1 612 ? 30.221 -2.766 -11.670 1.00 87.38 612 PRO A N 1
ATOM 4893 C CA . PRO A 1 612 ? 30.587 -4.171 -11.842 1.00 87.38 612 PRO A CA 1
ATOM 4894 C C . PRO A 1 612 ? 29.411 -5.153 -11.789 1.00 87.38 612 PRO A C 1
ATOM 4896 O O . PRO A 1 612 ? 29.582 -6.303 -12.191 1.00 87.38 612 PRO A O 1
ATOM 4899 N N . ALA A 1 613 ? 28.237 -4.729 -11.311 1.00 89.75 613 ALA A N 1
ATOM 4900 C CA . ALA A 1 613 ? 27.038 -5.560 -11.296 1.00 89.75 613 ALA A CA 1
ATOM 4901 C C . ALA A 1 613 ? 26.337 -5.658 -12.667 1.00 89.75 613 ALA A C 1
ATOM 4903 O O . ALA A 1 613 ? 25.449 -6.496 -12.825 1.00 89.75 613 ALA A O 1
ATOM 4904 N N . HIS A 1 614 ? 26.742 -4.851 -13.659 1.00 92.50 614 HIS A N 1
ATOM 4905 C CA . HIS A 1 614 ? 26.055 -4.729 -14.951 1.00 92.50 614 HIS A CA 1
ATOM 4906 C C . HIS A 1 614 ? 26.941 -5.078 -16.146 1.00 92.50 614 HIS A C 1
ATOM 4908 O O . HIS A 1 614 ? 28.171 -5.073 -16.087 1.00 92.50 614 HIS A O 1
ATOM 4914 N N . ASN A 1 615 ? 26.307 -5.305 -17.298 1.00 94.88 615 ASN A N 1
ATOM 4915 C CA . ASN A 1 615 ? 26.983 -5.603 -18.559 1.00 94.88 615 ASN A CA 1
ATOM 4916 C C . ASN A 1 615 ? 27.471 -4.314 -19.238 1.00 94.88 615 ASN A C 1
ATOM 4918 O O . ASN A 1 615 ? 27.160 -4.045 -20.404 1.00 94.88 615 ASN A O 1
ATOM 4922 N N . THR A 1 616 ? 28.236 -3.495 -18.521 1.00 91.31 616 THR A N 1
ATOM 4923 C CA . THR A 1 616 ? 28.772 -2.224 -19.014 1.00 91.31 616 THR A CA 1
ATOM 4924 C C . THR A 1 616 ? 30.281 -2.080 -18.800 1.00 91.31 616 THR A C 1
ATOM 4926 O O . THR A 1 616 ? 30.911 -2.884 -18.118 1.00 91.31 616 THR A O 1
ATOM 4929 N N . ALA A 1 617 ? 30.893 -1.082 -19.439 1.00 89.44 617 ALA A N 1
ATOM 4930 C CA . ALA A 1 617 ? 32.304 -0.777 -19.253 1.00 89.44 617 ALA A CA 1
ATOM 4931 C C . ALA A 1 617 ? 32.501 -0.001 -17.944 1.00 89.44 617 ALA A C 1
ATOM 4933 O O . ALA A 1 617 ? 32.025 1.124 -17.806 1.00 89.44 617 ALA A O 1
ATOM 4934 N N . THR A 1 618 ? 33.214 -0.592 -16.986 1.00 86.19 618 THR A N 1
ATOM 4935 C CA . THR A 1 618 ? 33.566 0.072 -15.725 1.00 86.19 618 THR A CA 1
ATOM 4936 C C . THR A 1 618 ? 34.627 1.143 -15.936 1.00 86.19 618 THR A C 1
ATOM 4938 O O . THR A 1 618 ? 35.693 0.873 -16.490 1.00 86.19 618 THR A O 1
ATOM 4941 N N . ILE A 1 619 ? 34.349 2.336 -15.421 1.00 81.75 619 ILE A N 1
ATOM 4942 C CA . ILE A 1 619 ? 35.315 3.424 -15.284 1.00 81.75 619 ILE A CA 1
ATOM 4943 C C . ILE A 1 619 ? 35.870 3.381 -13.859 1.00 81.75 619 ILE A C 1
ATOM 4945 O O . ILE A 1 619 ? 35.111 3.232 -12.900 1.00 81.75 619 ILE A O 1
ATOM 4949 N N . ARG A 1 620 ? 37.192 3.499 -13.721 1.00 82.38 620 ARG A N 1
ATOM 4950 C CA . ARG A 1 620 ? 37.882 3.504 -12.425 1.00 82.38 620 ARG A CA 1
ATOM 4951 C C . ARG A 1 620 ? 38.531 4.854 -12.158 1.00 82.38 620 ARG A C 1
ATOM 4953 O O . ARG A 1 620 ? 39.004 5.501 -13.090 1.00 82.38 620 ARG A O 1
ATOM 4960 N N . ALA A 1 621 ? 38.551 5.239 -10.889 1.00 76.88 621 ALA A N 1
ATOM 4961 C CA . ALA A 1 621 ? 39.258 6.406 -10.396 1.00 76.88 621 ALA A CA 1
ATOM 4962 C C . ALA A 1 621 ? 40.762 6.109 -10.340 1.00 76.88 621 ALA A C 1
ATOM 4964 O O . ALA A 1 621 ? 41.203 4.981 -10.577 1.00 76.88 621 ALA A O 1
ATOM 4965 N N . GLU A 1 622 ? 41.566 7.128 -10.036 1.00 78.50 622 GLU A N 1
ATOM 4966 C CA . GLU A 1 622 ? 43.027 6.989 -9.950 1.00 78.50 622 GLU A CA 1
ATOM 4967 C C . GLU A 1 622 ? 43.476 5.990 -8.868 1.00 78.50 622 GLU A C 1
ATOM 4969 O O . GLU A 1 622 ? 44.521 5.358 -9.017 1.00 78.50 622 GLU A O 1
ATOM 4974 N N . ASP A 1 623 ? 42.681 5.809 -7.810 1.00 80.06 623 ASP A N 1
ATOM 4975 C CA . ASP A 1 623 ? 42.901 4.822 -6.743 1.00 80.06 623 ASP A CA 1
ATOM 4976 C C . ASP A 1 623 ? 42.481 3.389 -7.128 1.00 80.06 623 ASP A C 1
ATOM 4978 O O . ASP A 1 623 ? 42.789 2.436 -6.412 1.00 80.06 623 ASP A O 1
ATOM 4982 N N . GLY A 1 624 ? 41.852 3.217 -8.294 1.00 74.62 624 GLY A N 1
ATOM 4983 C CA . GLY A 1 624 ? 41.383 1.938 -8.809 1.00 74.62 624 GLY A CA 1
ATOM 4984 C C . GLY A 1 624 ? 39.941 1.594 -8.441 1.00 74.62 624 GLY A C 1
ATOM 4985 O O . GLY A 1 624 ? 39.434 0.600 -8.973 1.00 74.62 624 GLY A O 1
ATOM 4986 N N . ASP A 1 625 ? 39.252 2.391 -7.624 1.00 75.75 625 ASP A N 1
ATOM 4987 C CA . ASP A 1 625 ? 37.853 2.145 -7.268 1.00 75.75 625 ASP A CA 1
ATOM 4988 C C . ASP A 1 625 ? 36.893 2.547 -8.402 1.00 75.75 625 ASP A C 1
ATOM 4990 O O . ASP A 1 625 ? 37.237 3.380 -9.247 1.00 75.75 625 ASP A O 1
ATOM 4994 N N . PRO A 1 626 ? 35.694 1.937 -8.507 1.00 73.19 626 PRO A N 1
ATOM 4995 C CA . PRO A 1 626 ? 34.696 2.358 -9.488 1.00 73.19 626 PRO A CA 1
ATOM 4996 C C . PRO A 1 626 ? 34.325 3.835 -9.299 1.00 73.19 626 PRO A C 1
ATOM 4998 O O . PRO A 1 626 ? 33.953 4.251 -8.204 1.00 73.19 626 PRO A O 1
ATOM 5001 N N . MET A 1 627 ? 34.386 4.631 -10.370 1.00 74.69 627 MET A N 1
ATOM 5002 C CA . MET A 1 627 ? 33.958 6.032 -10.305 1.00 74.69 627 MET A CA 1
ATOM 5003 C C . MET A 1 627 ? 32.438 6.144 -10.216 1.00 74.69 627 MET A C 1
ATOM 5005 O O . MET A 1 627 ? 31.714 5.468 -10.945 1.00 74.69 627 MET A O 1
ATOM 5009 N N . GLY A 1 628 ? 31.958 7.079 -9.393 1.00 68.06 628 GLY A N 1
ATOM 5010 C CA . GLY A 1 628 ? 30.597 7.594 -9.519 1.00 68.06 628 GLY A CA 1
ATOM 5011 C C . GLY A 1 628 ? 30.479 8.408 -10.806 1.00 68.06 628 GLY A C 1
ATOM 5012 O O . GLY A 1 628 ? 31.208 9.381 -10.996 1.00 68.06 628 GLY A O 1
ATOM 5013 N N . THR A 1 629 ? 29.582 8.007 -11.702 1.00 66.38 629 THR A N 1
ATOM 5014 C CA . THR A 1 629 ? 29.341 8.702 -12.976 1.00 66.38 629 THR A CA 1
ATOM 5015 C C . THR A 1 629 ? 27.874 9.091 -13.086 1.00 66.38 629 THR A C 1
ATOM 5017 O O . THR A 1 629 ? 27.190 8.767 -14.055 1.00 66.38 629 THR A O 1
ATOM 5020 N N . ASP A 1 630 ? 27.380 9.768 -12.055 1.00 63.88 630 ASP A N 1
ATOM 5021 C CA . ASP A 1 630 ? 25.967 10.107 -11.856 1.00 63.88 630 ASP A CA 1
ATOM 5022 C C . ASP A 1 630 ? 25.320 10.849 -13.039 1.00 63.88 630 ASP A C 1
ATOM 5024 O O . ASP A 1 630 ? 24.097 10.884 -13.139 1.00 63.88 630 ASP A O 1
ATOM 5028 N N . ASN A 1 631 ? 26.131 11.427 -13.924 1.00 69.06 631 ASN A N 1
ATOM 5029 C CA . ASN A 1 631 ? 25.695 12.201 -15.079 1.00 69.06 631 ASN A CA 1
ATOM 5030 C C . ASN A 1 631 ? 26.006 11.535 -16.428 1.00 69.06 631 ASN A C 1
ATOM 5032 O O . ASN A 1 631 ? 25.627 12.090 -17.456 1.00 69.06 631 ASN A O 1
ATOM 5036 N N . LEU A 1 632 ? 26.699 10.388 -16.440 1.00 77.94 632 LEU A N 1
ATOM 5037 C CA . LEU A 1 632 ? 27.021 9.704 -17.688 1.00 77.94 632 LEU A CA 1
ATOM 5038 C C . LEU A 1 632 ? 25.745 9.082 -18.248 1.00 77.94 632 LEU A C 1
ATOM 5040 O O . LEU A 1 632 ? 25.118 8.237 -17.608 1.00 77.94 632 LEU A O 1
ATOM 5044 N N . ARG A 1 633 ? 25.374 9.517 -19.446 1.00 80.69 633 ARG A N 1
ATOM 5045 C CA . ARG A 1 633 ? 24.196 9.095 -20.200 1.00 80.69 633 ARG A CA 1
ATOM 5046 C C . ARG A 1 633 ? 24.609 8.675 -21.606 1.00 80.69 633 ARG A C 1
ATOM 5048 O O . ARG A 1 633 ? 25.732 8.901 -22.042 1.00 80.69 633 ARG A O 1
ATOM 5055 N N . GLY A 1 634 ? 23.700 8.049 -22.345 1.00 86.50 634 GLY A N 1
ATOM 5056 C CA . GLY A 1 634 ? 23.894 7.862 -23.780 1.00 86.50 634 GLY A CA 1
ATOM 5057 C C . GLY A 1 634 ? 22.975 8.753 -24.591 1.00 86.50 634 GLY A C 1
ATOM 5058 O O . GLY A 1 634 ? 21.787 8.864 -24.302 1.00 86.50 634 GLY A O 1
ATOM 5059 N N . ASP A 1 635 ? 23.501 9.335 -25.655 1.00 91.94 635 ASP A N 1
ATOM 5060 C CA . ASP A 1 635 ? 22.763 9.925 -26.755 1.00 91.94 635 ASP A CA 1
ATOM 5061 C C . ASP A 1 635 ? 22.674 8.934 -27.915 1.00 91.94 635 ASP A C 1
ATOM 5063 O O . ASP A 1 635 ? 23.648 8.285 -28.310 1.00 91.94 635 ASP A O 1
ATOM 5067 N N . LEU A 1 636 ? 21.464 8.796 -28.458 1.00 95.06 636 LEU A N 1
ATOM 5068 C CA . LEU A 1 636 ? 21.212 7.937 -29.605 1.00 95.06 636 LEU A CA 1
ATOM 5069 C C . LEU A 1 636 ? 21.824 8.559 -30.861 1.00 95.06 636 LEU A C 1
ATOM 5071 O O . LEU A 1 636 ? 21.393 9.620 -31.310 1.00 95.06 636 LEU A O 1
ATOM 5075 N N . ARG A 1 637 ? 22.757 7.842 -31.484 1.00 95.62 637 ARG A N 1
ATOM 5076 C CA . ARG A 1 637 ? 23.359 8.222 -32.766 1.00 95.62 637 ARG A CA 1
ATOM 5077 C C . ARG A 1 637 ? 22.576 7.635 -33.933 1.00 95.62 637 ARG A C 1
ATOM 5079 O O . ARG A 1 637 ? 22.275 8.343 -34.892 1.00 95.62 637 ARG A O 1
ATOM 5086 N N . TYR A 1 638 ? 22.206 6.355 -33.853 1.00 95.69 638 TYR A N 1
ATOM 5087 C CA . TYR A 1 638 ? 21.282 5.735 -34.805 1.00 95.69 638 TYR A CA 1
ATOM 5088 C C . TYR A 1 638 ? 20.585 4.491 -34.238 1.00 95.69 638 TYR A C 1
ATOM 5090 O O . TYR A 1 638 ? 21.102 3.812 -33.356 1.00 95.69 638 TYR A O 1
ATOM 5098 N N . PHE A 1 639 ? 19.425 4.160 -34.810 1.00 97.00 639 PHE A N 1
ATOM 5099 C CA . PHE A 1 639 ? 18.677 2.925 -34.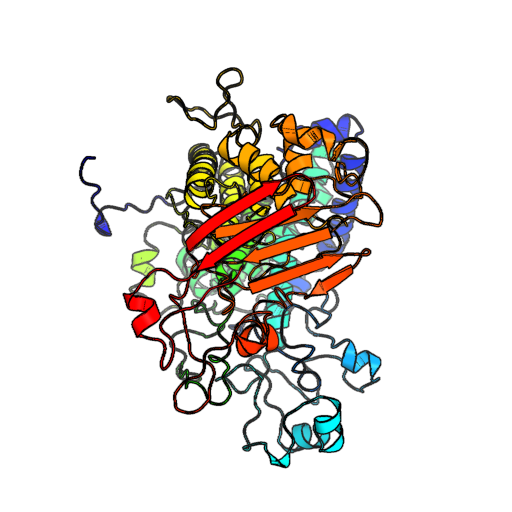565 1.00 97.00 639 PHE A CA 1
ATOM 5100 C C . PHE A 1 639 ? 18.225 2.337 -35.905 1.00 97.00 639 PHE A C 1
ATOM 5102 O O . PHE A 1 639 ? 17.578 3.018 -36.701 1.00 97.00 639 PHE A O 1
ATOM 5109 N N . VAL A 1 640 ? 18.583 1.084 -36.174 1.00 95.06 640 VAL A N 1
ATOM 5110 C CA . VAL A 1 640 ? 18.371 0.414 -37.460 1.00 95.06 640 VAL A CA 1
ATOM 5111 C C . VAL A 1 640 ? 17.605 -0.886 -37.251 1.00 95.06 640 VAL A C 1
ATOM 5113 O O . VAL A 1 640 ? 18.093 -1.821 -36.616 1.00 95.06 640 VAL A O 1
ATOM 5116 N N . ASP A 1 641 ? 16.427 -0.967 -37.871 1.00 93.88 641 ASP A N 1
ATOM 5117 C CA . ASP A 1 641 ? 15.539 -2.129 -37.836 1.00 93.88 641 ASP A CA 1
ATOM 5118 C C . ASP A 1 641 ? 15.267 -2.653 -39.259 1.00 93.88 641 ASP A C 1
ATOM 5120 O O . ASP A 1 641 ? 14.197 -2.449 -39.823 1.00 93.88 641 ASP A O 1
ATOM 5124 N N . MET A 1 642 ? 16.243 -3.331 -39.876 1.00 92.38 642 MET A N 1
ATOM 5125 C CA . MET A 1 642 ? 16.113 -3.873 -41.239 1.00 92.38 642 MET A CA 1
ATOM 5126 C C . MET A 1 642 ? 15.925 -5.399 -41.242 1.00 92.38 642 MET A C 1
ATOM 5128 O O . MET A 1 642 ? 16.290 -6.081 -40.277 1.00 92.38 642 MET A O 1
ATOM 5132 N N . PRO A 1 643 ? 15.347 -5.996 -42.300 1.00 87.00 643 PRO A N 1
ATOM 5133 C CA . PRO A 1 643 ? 15.352 -7.447 -42.461 1.00 87.00 643 PRO A CA 1
ATOM 5134 C C . PRO A 1 643 ? 16.786 -8.002 -42.432 1.00 87.00 643 PRO A C 1
ATOM 5136 O O . PRO A 1 643 ? 17.647 -7.555 -43.182 1.00 87.00 643 PRO A O 1
ATOM 5139 N N . GLY A 1 644 ? 17.054 -8.966 -41.547 1.00 86.06 644 GLY A N 1
ATOM 5140 C CA . GLY A 1 644 ? 18.358 -9.636 -41.434 1.00 86.06 644 GLY A CA 1
ATOM 5141 C C . GLY A 1 644 ? 19.478 -8.843 -40.745 1.00 86.06 644 GLY A C 1
ATOM 5142 O O . GLY A 1 644 ? 20.484 -9.449 -40.385 1.00 86.06 644 GLY A O 1
ATOM 5143 N N . PHE A 1 645 ? 19.310 -7.540 -40.505 1.00 91.81 645 PHE A N 1
ATOM 5144 C CA . PHE A 1 645 ? 20.303 -6.709 -39.824 1.00 91.81 645 PHE A CA 1
ATOM 5145 C C . PHE A 1 645 ? 19.637 -5.709 -38.888 1.00 91.81 645 PHE A C 1
ATOM 5147 O O . PHE A 1 645 ? 18.757 -4.948 -39.293 1.00 91.81 645 PHE A O 1
ATOM 5154 N N . LYS A 1 646 ? 20.097 -5.698 -37.641 1.00 94.38 646 LYS A N 1
ATOM 5155 C CA . LYS A 1 646 ? 19.661 -4.754 -36.624 1.00 94.38 646 LYS A CA 1
ATOM 5156 C C . LYS A 1 646 ? 20.885 -4.124 -35.977 1.00 94.38 646 LYS A C 1
ATOM 5158 O O . LYS A 1 646 ? 21.870 -4.830 -35.776 1.00 94.38 646 LYS A O 1
ATOM 5163 N N . SER A 1 647 ? 20.821 -2.837 -35.668 1.00 94.38 647 SER A N 1
ATOM 5164 C CA . SER A 1 647 ? 21.924 -2.130 -35.016 1.00 94.38 647 SER A CA 1
ATOM 5165 C C . SER A 1 647 ? 21.416 -0.917 -34.251 1.00 94.38 647 SER A C 1
ATOM 5167 O O . SER A 1 647 ? 20.400 -0.329 -34.623 1.00 94.38 647 SER A O 1
ATOM 5169 N N . ILE A 1 648 ? 22.123 -0.539 -33.200 1.00 96.62 648 ILE A N 1
ATOM 5170 C CA . ILE A 1 648 ? 21.860 0.657 -32.410 1.00 96.62 648 ILE A CA 1
ATOM 5171 C C . ILE A 1 648 ? 23.204 1.210 -31.962 1.00 96.62 648 ILE A C 1
ATOM 5173 O O . ILE A 1 648 ? 24.056 0.455 -31.530 1.00 96.62 648 ILE A O 1
ATOM 5177 N N . ASP A 1 649 ? 23.383 2.518 -32.057 1.00 96.69 649 ASP A N 1
ATOM 5178 C CA . ASP A 1 649 ? 24.599 3.181 -31.603 1.00 96.69 649 ASP A CA 1
ATOM 5179 C C . ASP A 1 649 ? 24.243 4.280 -30.622 1.00 96.69 649 ASP A C 1
ATOM 5181 O O . ASP A 1 649 ? 23.419 5.151 -30.922 1.00 96.69 649 ASP A O 1
ATOM 5185 N N . VAL A 1 650 ? 24.858 4.207 -29.449 1.00 96.19 650 VAL A N 1
ATOM 5186 C CA . VAL A 1 650 ? 24.645 5.126 -28.334 1.00 96.19 650 VAL A CA 1
ATOM 5187 C C . VAL A 1 650 ? 25.991 5.526 -27.749 1.00 96.19 650 VAL A C 1
ATOM 5189 O O . VAL A 1 650 ? 26.863 4.680 -27.545 1.00 96.19 650 VAL A O 1
ATOM 5192 N N . ALA A 1 651 ? 26.181 6.814 -27.491 1.00 94.56 651 ALA A N 1
ATOM 5193 C CA . ALA A 1 651 ? 27.422 7.343 -26.935 1.00 94.56 651 ALA A CA 1
ATOM 5194 C C . ALA A 1 651 ? 27.131 8.477 -25.962 1.00 94.56 651 ALA A C 1
ATOM 5196 O O . ALA A 1 651 ? 26.167 9.201 -26.164 1.00 94.56 651 ALA A O 1
ATOM 5197 N N . GLU A 1 652 ? 27.964 8.662 -24.946 1.00 92.25 652 GLU A N 1
ATOM 5198 C CA . GLU A 1 652 ? 27.991 9.944 -24.242 1.00 92.25 652 GLU A CA 1
ATOM 5199 C C . GLU A 1 652 ? 28.542 10.999 -25.212 1.00 92.25 652 GLU A C 1
ATOM 5201 O O . GLU A 1 652 ? 29.669 10.864 -25.688 1.00 92.25 652 GLU A O 1
ATOM 5206 N N . GLU A 1 653 ? 27.739 12.008 -25.544 1.00 90.81 653 GLU A N 1
ATOM 5207 C CA . GLU A 1 653 ? 28.128 13.108 -26.440 1.00 90.81 653 GLU A CA 1
ATOM 5208 C C . GLU A 1 653 ? 28.311 14.427 -25.663 1.00 90.81 653 GLU A C 1
ATOM 5210 O O . GLU A 1 653 ? 28.785 15.420 -26.227 1.00 90.81 653 GLU A O 1
ATOM 5215 N N . ASP A 1 654 ? 27.988 14.467 -24.361 1.00 88.69 654 ASP A N 1
ATOM 5216 C CA . ASP A 1 654 ? 28.284 15.614 -23.510 1.00 88.69 654 ASP A CA 1
ATOM 5217 C C . ASP A 1 654 ? 29.785 15.669 -23.199 1.00 88.69 654 ASP A C 1
ATOM 5219 O O . ASP A 1 654 ? 30.319 14.997 -22.312 1.00 88.69 654 ASP A O 1
ATOM 5223 N N . ALA A 1 655 ? 30.482 16.532 -23.940 1.00 88.25 655 ALA A N 1
ATOM 5224 C CA . ALA A 1 655 ? 31.915 16.745 -23.786 1.00 88.25 655 ALA A CA 1
ATOM 5225 C C . ALA A 1 655 ? 32.316 17.152 -22.356 1.00 88.25 655 ALA A C 1
ATOM 5227 O O . ALA A 1 655 ? 33.441 16.874 -21.942 1.00 88.25 655 ALA A O 1
ATOM 5228 N N . SER A 1 656 ? 31.427 17.810 -21.601 1.00 87.56 656 SER A N 1
ATOM 5229 C CA . SER A 1 656 ? 31.716 18.223 -20.226 1.00 87.56 656 SER A CA 1
ATOM 5230 C C . SER A 1 656 ? 31.653 17.057 -19.242 1.00 87.56 656 SER A C 1
ATOM 5232 O O . SER A 1 656 ? 32.421 17.047 -18.282 1.00 87.56 656 SER A O 1
ATOM 5234 N N . GLU A 1 657 ? 30.796 16.066 -19.494 1.00 86.06 657 GLU A N 1
ATOM 5235 C CA . GLU A 1 657 ? 30.736 14.830 -18.713 1.00 86.06 657 GLU A CA 1
ATOM 5236 C C . GLU A 1 657 ? 31.876 13.880 -19.093 1.00 86.06 657 GLU A C 1
ATOM 5238 O O . GLU A 1 657 ? 32.578 13.393 -18.207 1.00 86.06 657 GLU A O 1
ATOM 5243 N N . LEU A 1 658 ? 32.164 13.710 -20.390 1.00 86.38 658 LEU A N 1
ATOM 5244 C CA . LEU A 1 658 ? 33.321 12.931 -20.855 1.00 86.38 658 LEU A CA 1
ATOM 5245 C C . LEU A 1 658 ? 34.646 13.457 -20.299 1.00 86.38 658 LEU A C 1
ATOM 5247 O O . LEU A 1 658 ? 35.490 12.668 -19.884 1.00 86.38 658 LEU A O 1
ATOM 5251 N N . ALA A 1 659 ? 34.831 14.780 -20.248 1.00 86.19 659 ALA A N 1
ATOM 5252 C CA . ALA A 1 659 ? 36.056 15.390 -19.732 1.00 86.19 659 ALA A CA 1
ATOM 5253 C C . ALA A 1 659 ? 36.322 15.084 -18.246 1.00 86.19 659 ALA A C 1
ATOM 5255 O O . ALA A 1 659 ? 37.450 15.262 -17.784 1.00 86.19 659 ALA A O 1
ATOM 5256 N N . LYS A 1 660 ? 35.311 14.627 -17.491 1.00 83.69 660 LYS A N 1
ATOM 5257 C CA . LYS A 1 660 ? 35.470 14.186 -16.095 1.00 83.69 660 LYS A CA 1
ATOM 5258 C C . LYS A 1 660 ? 36.037 12.772 -15.987 1.00 83.69 660 LYS A C 1
ATOM 5260 O O . LYS A 1 660 ? 36.405 12.368 -14.888 1.00 83.69 660 LYS A O 1
ATOM 5265 N N . ILE A 1 661 ? 36.093 12.022 -17.088 1.00 82.12 661 ILE A N 1
ATOM 5266 C CA . ILE A 1 661 ? 36.537 10.632 -17.116 1.00 82.12 661 ILE A CA 1
ATOM 5267 C C . ILE A 1 661 ? 38.034 10.590 -17.454 1.00 82.12 661 ILE A C 1
ATOM 5269 O O . ILE A 1 661 ? 38.425 10.922 -18.576 1.00 82.12 661 ILE A O 1
ATOM 5273 N N . PRO A 1 662 ? 38.907 10.163 -16.527 1.00 78.00 662 PRO A N 1
ATOM 5274 C CA . PRO A 1 662 ? 40.335 10.100 -16.796 1.00 78.00 662 PRO A CA 1
ATOM 5275 C C . PRO A 1 662 ? 40.658 9.079 -17.893 1.00 78.00 662 PRO A C 1
ATOM 5277 O O . PRO A 1 662 ? 40.197 7.940 -17.867 1.00 78.00 662 PRO A O 1
ATOM 5280 N N . GLY A 1 663 ? 41.506 9.469 -18.845 1.00 80.69 663 GLY A N 1
ATOM 5281 C CA . GLY A 1 663 ? 42.101 8.533 -19.803 1.00 80.69 663 GLY A CA 1
ATOM 5282 C C . GLY A 1 663 ? 41.189 8.055 -20.938 1.00 80.69 663 GLY A C 1
ATOM 5283 O O . GLY A 1 663 ? 41.596 7.158 -21.675 1.00 80.69 663 GLY A O 1
ATOM 5284 N N . THR A 1 664 ? 40.006 8.649 -21.124 1.00 82.69 664 THR A N 1
ATOM 5285 C CA . THR A 1 664 ? 39.168 8.417 -22.309 1.00 82.69 664 THR A CA 1
ATOM 5286 C C . THR A 1 664 ? 38.552 9.716 -22.819 1.00 82.69 664 THR A C 1
ATOM 5288 O O . THR A 1 664 ? 38.236 10.612 -22.046 1.00 82.69 664 THR A O 1
ATOM 5291 N N . ASP A 1 665 ? 38.369 9.809 -24.132 1.00 85.69 665 ASP A N 1
ATOM 5292 C CA . ASP A 1 665 ? 37.602 10.857 -24.810 1.00 85.69 665 ASP A CA 1
ATOM 5293 C C . ASP A 1 665 ? 36.275 10.322 -25.375 1.00 85.69 665 ASP A C 1
ATOM 5295 O O . ASP A 1 665 ? 35.559 11.039 -26.074 1.00 85.69 665 ASP A O 1
ATOM 5299 N N . ARG A 1 666 ? 35.944 9.051 -25.096 1.00 89.38 666 ARG A N 1
ATOM 5300 C CA . ARG A 1 666 ? 34.773 8.373 -25.654 1.00 89.38 666 ARG A CA 1
ATOM 5301 C C . ARG A 1 666 ? 34.216 7.309 -24.716 1.00 89.38 666 ARG A C 1
ATOM 5303 O O . ARG A 1 666 ? 34.945 6.454 -24.211 1.00 89.38 666 ARG A O 1
ATOM 5310 N N . TYR A 1 667 ? 32.894 7.297 -24.582 1.00 91.44 667 TYR A N 1
ATOM 5311 C CA . TYR A 1 667 ? 32.139 6.212 -23.962 1.00 91.44 667 TYR A CA 1
ATOM 5312 C C . TYR A 1 667 ? 30.967 5.851 -24.878 1.00 91.44 667 TYR A C 1
ATOM 5314 O O . TYR A 1 667 ? 30.016 6.613 -25.003 1.00 91.44 667 TYR A O 1
ATOM 5322 N N . GLN A 1 668 ? 31.074 4.733 -25.602 1.00 94.00 668 GLN A N 1
ATOM 5323 C CA . GLN A 1 668 ? 30.149 4.384 -26.685 1.00 94.00 668 GLN A CA 1
ATOM 5324 C C . GLN A 1 668 ? 29.917 2.877 -26.783 1.00 94.00 668 GLN A C 1
ATOM 5326 O O . GLN A 1 668 ? 30.818 2.078 -26.521 1.00 94.00 668 GLN A O 1
ATOM 5331 N N . ARG A 1 669 ? 28.719 2.506 -27.243 1.00 94.56 669 ARG A N 1
ATOM 5332 C CA . ARG A 1 669 ? 28.324 1.138 -27.569 1.00 94.56 669 ARG A CA 1
ATOM 5333 C C . ARG A 1 669 ? 27.573 1.087 -28.902 1.00 94.56 669 ARG A C 1
ATOM 5335 O O . ARG A 1 669 ? 26.691 1.910 -29.137 1.00 94.56 669 ARG A O 1
ATOM 5342 N N . THR A 1 670 ? 27.920 0.095 -29.724 1.00 94.62 670 THR A N 1
ATOM 5343 C CA . THR A 1 670 ? 27.265 -0.248 -30.997 1.00 94.62 670 THR A CA 1
ATOM 5344 C C . THR A 1 670 ? 26.816 -1.704 -30.990 1.00 94.62 670 THR A C 1
ATOM 5346 O O . THR A 1 670 ? 27.615 -2.539 -30.502 1.00 94.62 670 THR A O 1
#

Foldseek 3Di:
DPDDDPDPVPPPQDWDDFDLAFFADDQLHGVVVLLVCVVVPPPVSVVVLVVLLVLLCVQLPDALLLLQVLQDQDAAFCQAFAADLLQCQVGTHDDCFDADPVHLQKTAHPVCVVVVHPDRIPDDPQFDDPRLFTWGALVSSCVSAAPVSCVVRVDDHSVNDPRQQDRLFPPRSGGRRRSNSNSVNLCCLLQPNLLSLLSNLCCCCPVVVNNVSSLSSLLSSLSNLLSSLCQAFWLVRLCVVVVHDSVVVQVLVVVSGDDPNRRDGHQHYADQDQRSDHPPDPVDDPPQDDDPPLPSRRRPDNCVLLVLLSSLLRLLSSLLSNSNVQDPSCVSSSVSSCFLNIFDPCQVVCCVPDPGRGDGRSPCVRQVQQDLDADLFLSSLSNLVSQCSSCNRRVPLNSNVSSLVSLVVNLVSQADPLLAGLQLELQRSNLVNLVSLLSQQLAAHPDPDDDQQADPVSNGGHSLLRPSNLSNLQSSQVQDAQQAWGAQAFQYDGDNHRPNVSQLSSCVRVSHHDPVRVVQWDAANVDVVRIDGPHRGPDAWDAPQVSQKTWHWDDDDQFIKIKIWHFGADGPRHAQAHRFIWIDHRNDTPAGQPHHPDPPNCCSSPNSNFHVRTRADFAADPVGHTDDLNGGGWDWPDWDRDVPDTDTKIWRPPQVSCVVGPPDSIDIDD

Radius of gyration: 28.01 Å; chains: 1; bounding box: 75×63×79 Å

pLDDT: mean 81.85, std 15.32, range [25.44, 98.5]